Protein AF-A0A9W9ZAU8-F1 (afdb_monomer)

Solvent-accessible surface area (backbone atoms only — not comparable to full-atom values): 32067 Å² total; per-residue (Å²): 142,78,89,80,88,82,83,83,83,83,80,80,80,76,75,79,75,72,79,71,81,38,39,56,30,32,38,16,79,36,66,51,81,45,22,60,38,81,79,64,43,81,45,64,35,68,33,85,78,92,47,61,37,42,66,48,46,51,49,44,49,27,47,52,49,14,62,77,69,76,44,60,52,90,36,42,42,75,79,46,44,26,38,45,47,84,89,47,103,54,47,38,59,41,80,49,59,57,46,68,36,41,49,54,48,45,70,77,40,38,63,51,40,100,83,72,47,73,45,87,63,52,52,40,36,28,32,47,63,40,50,68,94,52,78,70,82,66,88,58,56,48,75,80,73,71,68,78,76,72,58,78,57,38,27,38,37,37,36,22,51,14,55,67,35,68,48,39,72,52,58,62,73,44,74,49,70,72,38,48,67,83,60,48,60,68,56,52,51,52,53,47,59,76,73,37,81,60,54,29,64,82,66,37,36,28,37,51,50,97,92,51,69,57,41,43,75,48,85,48,61,66,48,47,50,54,51,43,55,76,28,39,57,98,86,34,49,48,63,40,40,36,26,30,34,42,64,77,61,59,86,76,55,79,83,43,71,54,46,56,56,74,52,48,74,94,50,83,70,67,70,77,78,70,89,85,75,83,87,80,88,74,84,65,81,71,52,59,66,46,45,58,49,44,49,50,55,49,56,76,66,56,78,81,70,83,83,59,72,63,61,58,55,49,52,54,48,40,51,52,38,51,52,49,29,50,75,69,72,50,46,88,38,51,54,72,64,50,51,52,52,51,36,51,34,35,74,70,66,77,32,94,44,75,88,50,80,75,70,54,83,84,42,40,93,78,39,85,63,80,62,60,76,83,76,71,98,76,73,80,81,76,87,82,75,66,61,64,61,51,51,50,53,52,54,52,50,50,53,58,47,51,53,53,50,51,51,54,53,50,53,52,52,54,49,52,60,48,50,52,58,51,52,53,54,50,52,51,50,51,52,53,50,50,52,51,53,53,51,53,62,72,67,52,80,78,81,89,73,80,91,79,88,82,92,83,80,92,74,92,73,87,78,72,77,82,65,66,47,58,66,34,48,67,31,46,41,64,54,46,37,55,49,30,45,75,71,72,43,51,90,48,34,63,53,37,54,76,66,62,43,24,23,54,58,55,73,71,57,48,74,67,54,42,38,76,63,67,45,76,52,65,69,60,45,52,56,51,52,53,49,49,55,53,36,51,75,93

pLDDT: mean 80.24, std 20.43, range [33.03, 98.06]

Sequence (538 aa):
MAESESVDTCSETSSLVKVTSGRQALLYTKTKDGKATGVPTNLFLPAEDEDDTFISWKAALRNSIAELESLPVADVIVDKLYVVKKSSKVLTLTSLVGDTGVLAVSLEYPVYQKNGKKSTAAPKLACDWHKKGFATPTRASPRLQNRGENNPYTFNIYVTAGVKHPSIAEGPVYTLHDVSSDANLRTVKKMIREQIPDVCIKAGIFWLPKKGKQCHTLCTEVDFQTAKEEYNNAGIVKNVRLAVAVLSNSGVGKPTAAIRRAIIPHDKKAKKRKTAVSPSTDSDSDASCDEAAYEKFIEQSSDKGKLKSSNSDWNTCHVELRKALEQDGTLDRYGIQHLSLWTDLIQDGKVSGAHEEPDWRKYLNVVHVEPLPKRGMGLVRAKGQNDVLTTFLMQQEMRREEERENEKRRQRQEELLRQERQEDRKLEKQQASSMQALILHALSPRPQFGDGLSTCSSTQLSREIPTLNQGLVKMSVKDIGDALLTLKLGRYVQAFQDQQIDGAVLSHLNDEGLQQLGMNEQLHRSVLLGFISRKLLG

Structure (mmCIF, N/CA/C/O backbone):
data_AF-A0A9W9ZAU8-F1
#
_entry.id   AF-A0A9W9ZAU8-F1
#
loop_
_atom_site.group_PDB
_atom_site.id
_atom_site.type_symbol
_atom_site.label_atom_id
_atom_site.label_alt_id
_atom_site.label_comp_id
_atom_site.label_asym_id
_atom_site.label_entity_id
_atom_site.label_seq_id
_atom_site.pdbx_PDB_ins_code
_atom_site.Cartn_x
_atom_site.Cartn_y
_atom_site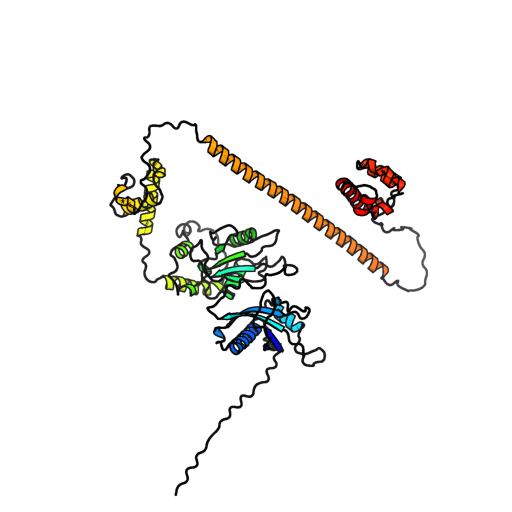.Cartn_z
_atom_site.occupancy
_atom_site.B_iso_or_equiv
_atom_site.auth_seq_id
_atom_site.auth_comp_id
_atom_site.auth_asym_id
_atom_site.auth_atom_id
_atom_site.pdbx_PDB_model_num
ATOM 1 N N . MET A 1 1 ? -31.085 -84.665 2.267 1.00 47.50 1 MET A N 1
ATOM 2 C CA . MET A 1 1 ? -31.509 -83.863 3.429 1.00 47.50 1 MET A CA 1
ATOM 3 C C . MET A 1 1 ? -30.254 -83.299 4.055 1.00 47.50 1 MET A C 1
ATOM 5 O O . MET A 1 1 ? -29.518 -84.047 4.679 1.00 47.50 1 MET A O 1
ATOM 9 N N . ALA A 1 2 ? -29.956 -82.041 3.758 1.00 40.44 2 ALA A N 1
ATOM 10 C CA . ALA A 1 2 ? -28.874 -81.288 4.371 1.00 40.44 2 ALA A CA 1
ATOM 11 C C . ALA A 1 2 ? -29.293 -79.819 4.306 1.00 40.44 2 ALA A C 1
ATOM 13 O O . ALA A 1 2 ? -29.505 -79.283 3.219 1.00 40.44 2 ALA A O 1
ATOM 14 N N . GLU A 1 3 ? -29.528 -79.251 5.481 1.00 46.34 3 GLU A N 1
ATOM 15 C CA . GLU A 1 3 ? -29.797 -77.840 5.717 1.00 46.34 3 GLU A CA 1
ATOM 16 C C . GLU A 1 3 ? -28.511 -77.045 5.465 1.00 46.34 3 GLU A C 1
ATOM 18 O O . GLU A 1 3 ? -27.425 -77.454 5.877 1.00 46.34 3 GLU A O 1
ATOM 23 N N . SER A 1 4 ? -28.630 -75.911 4.781 1.00 52.25 4 SER A N 1
ATOM 24 C CA . SER A 1 4 ? -27.575 -74.905 4.696 1.00 52.25 4 SER A CA 1
ATOM 25 C C . SER A 1 4 ? -28.185 -73.562 5.080 1.00 52.25 4 SER A C 1
ATOM 27 O O . SER A 1 4 ? -28.838 -72.911 4.264 1.00 52.25 4 SER A O 1
ATOM 29 N N . GLU A 1 5 ? -28.013 -73.203 6.350 1.00 50.09 5 GLU A N 1
ATOM 30 C CA . GLU A 1 5 ? -28.348 -71.898 6.909 1.00 50.09 5 GLU A CA 1
ATOM 31 C C . GLU A 1 5 ? -27.429 -70.821 6.315 1.00 50.09 5 GLU A C 1
ATOM 33 O O . GLU A 1 5 ? -26.202 -70.897 6.399 1.00 50.09 5 GLU A O 1
ATOM 38 N N . SER A 1 6 ? -28.038 -69.808 5.702 1.00 51.53 6 SER A N 1
ATOM 39 C CA . SER A 1 6 ? -27.392 -68.573 5.266 1.00 51.53 6 SER A CA 1
ATOM 40 C C . SER A 1 6 ? -27.468 -67.542 6.392 1.00 51.53 6 SER A C 1
ATOM 42 O O . SER A 1 6 ? -28.549 -67.046 6.709 1.00 51.53 6 SER A O 1
ATOM 44 N N . VAL A 1 7 ? -26.324 -67.220 6.993 1.00 53.19 7 VAL A N 1
ATOM 45 C CA . VAL A 1 7 ? -26.195 -66.145 7.984 1.00 53.19 7 VAL A CA 1
ATOM 46 C C . VAL A 1 7 ? -25.849 -64.843 7.259 1.00 53.19 7 VAL A C 1
ATOM 48 O O . VAL A 1 7 ? -24.723 -64.666 6.798 1.00 53.19 7 VAL A O 1
ATOM 51 N N . ASP A 1 8 ? -26.823 -63.937 7.175 1.00 46.50 8 ASP A N 1
ATOM 52 C CA . ASP A 1 8 ? -26.635 -62.535 6.793 1.00 46.50 8 ASP A CA 1
ATOM 53 C C . ASP A 1 8 ? -26.080 -61.744 7.987 1.00 46.50 8 ASP A C 1
ATOM 55 O O . ASP A 1 8 ? -26.773 -61.497 8.976 1.00 46.50 8 ASP A O 1
ATOM 59 N N . THR A 1 9 ? -24.823 -61.306 7.904 1.00 43.78 9 THR A N 1
ATOM 60 C CA . THR A 1 9 ? -24.259 -60.313 8.828 1.00 43.78 9 THR A CA 1
ATOM 61 C C . THR A 1 9 ? -24.415 -58.908 8.252 1.00 43.78 9 THR A C 1
ATOM 63 O O . THR A 1 9 ? -23.555 -58.428 7.513 1.00 43.78 9 THR A O 1
ATOM 66 N N . CYS A 1 10 ? -25.501 -58.229 8.629 1.00 38.78 10 CYS A N 1
ATOM 67 C CA . CYS A 1 10 ? -25.633 -56.774 8.534 1.00 38.78 10 CYS A CA 1
ATOM 68 C C . CYS A 1 10 ? -24.735 -56.106 9.589 1.00 38.78 10 CYS A C 1
ATOM 70 O O . CYS A 1 10 ? -25.093 -56.014 10.762 1.00 38.78 10 CYS A O 1
ATOM 72 N N . SER A 1 11 ? -23.557 -55.633 9.182 1.00 41.31 11 SER A N 1
ATOM 73 C CA . SER A 1 11 ? -22.720 -54.756 10.003 1.00 41.31 11 SER A CA 1
ATOM 74 C C . SER A 1 11 ? -23.200 -53.304 9.881 1.00 41.31 11 SER A C 1
ATOM 76 O O . SER A 1 11 ? -22.744 -52.564 9.007 1.00 41.31 11 SER A O 1
ATOM 78 N N . GLU A 1 12 ? -24.115 -52.883 10.757 1.00 39.81 12 GLU A N 1
ATOM 79 C CA . GLU A 1 12 ? -24.413 -51.464 10.980 1.00 39.81 12 GLU A CA 1
ATOM 80 C C . GLU A 1 12 ? -23.216 -50.806 11.679 1.00 39.81 12 GLU A C 1
ATOM 82 O O . GLU A 1 12 ? -23.054 -50.861 12.899 1.00 39.81 12 GLU A O 1
ATOM 87 N N . THR A 1 13 ? -22.348 -50.152 10.908 1.00 42.31 13 THR A N 1
ATOM 88 C CA . THR A 1 13 ? -21.380 -49.199 11.453 1.00 42.31 13 THR A CA 1
ATOM 89 C C . THR A 1 13 ? -22.122 -47.929 11.863 1.00 42.31 13 THR A C 1
ATOM 91 O O . THR A 1 13 ? -22.158 -46.944 11.127 1.00 42.31 13 THR A O 1
ATOM 94 N N . SER A 1 14 ? -22.726 -47.954 13.051 1.00 41.34 14 SER A N 1
ATOM 95 C CA . SER A 1 14 ? -23.167 -46.755 13.764 1.00 41.34 14 SER A CA 1
ATOM 96 C C . SER A 1 14 ? -21.931 -45.920 14.114 1.00 41.34 14 SER A C 1
ATOM 98 O O . SER A 1 14 ? -21.323 -46.082 15.175 1.00 41.34 14 SER A O 1
ATOM 100 N N . SER A 1 15 ? -21.535 -45.024 13.208 1.00 42.50 15 SER A N 1
ATOM 101 C CA . SER A 1 15 ? -20.582 -43.958 13.493 1.00 42.50 15 SER A CA 1
ATOM 102 C C . SER A 1 15 ? -21.193 -43.055 14.560 1.00 42.50 15 SER A C 1
ATOM 104 O O . SER A 1 15 ? -22.031 -42.202 14.265 1.00 42.50 15 SER A O 1
ATOM 106 N N . LEU A 1 16 ? -20.801 -43.285 15.811 1.00 38.91 16 LEU A N 1
ATOM 107 C CA . LEU A 1 16 ? -21.133 -42.450 16.954 1.00 38.91 16 LEU A CA 1
ATOM 108 C C . LEU A 1 16 ? -20.685 -41.017 16.622 1.00 38.91 16 LEU A C 1
ATOM 110 O O . LEU A 1 16 ? -19.495 -40.701 16.680 1.00 38.91 16 LEU A O 1
ATOM 114 N N . VAL A 1 17 ? -21.624 -40.167 16.202 1.00 45.81 17 VAL A N 1
ATOM 115 C CA . VAL A 1 17 ? -21.378 -38.746 15.950 1.00 45.81 17 VAL A CA 1
ATOM 116 C C . VAL A 1 17 ? -20.984 -38.153 17.295 1.00 45.81 17 VAL A C 1
ATOM 118 O O . VAL A 1 17 ? -21.840 -37.864 18.130 1.00 45.81 17 VAL A O 1
ATOM 121 N N . LYS A 1 18 ? -19.673 -38.033 17.546 1.00 48.66 18 LYS A N 1
ATOM 122 C CA . LYS A 1 18 ? -19.148 -37.229 18.649 1.00 48.66 18 LYS A CA 1
ATOM 123 C C . LYS A 1 18 ? -19.830 -35.877 18.523 1.00 48.66 18 LYS A C 1
ATOM 125 O O . LYS A 1 18 ? -19.600 -35.172 17.545 1.00 48.66 18 LYS A O 1
ATOM 130 N N . VAL A 1 19 ? -20.695 -35.550 19.480 1.00 47.78 19 VAL A N 1
ATOM 131 C CA . VAL A 1 19 ? -21.299 -34.226 19.602 1.00 47.78 19 VAL A CA 1
ATOM 132 C C . VAL A 1 19 ? -20.136 -33.266 19.801 1.00 47.78 19 VAL A C 1
ATOM 134 O O . VAL A 1 19 ? -19.597 -33.139 20.897 1.00 47.78 19 VAL A O 1
ATOM 137 N N . THR A 1 20 ? -19.666 -32.681 18.704 1.00 58.25 20 THR A N 1
ATOM 138 C CA . THR A 1 20 ? -18.513 -31.793 18.698 1.00 58.25 20 THR A CA 1
ATOM 139 C C . THR A 1 20 ? -18.864 -30.593 19.561 1.00 58.25 20 THR A C 1
ATOM 141 O O . THR A 1 20 ? -19.817 -29.868 19.271 1.00 58.25 20 THR A O 1
ATOM 144 N N . SER A 1 21 ? -18.099 -30.385 20.628 1.00 73.19 21 SER A N 1
ATOM 145 C CA . SER A 1 21 ? -18.213 -29.300 21.610 1.00 73.19 21 SER A CA 1
ATOM 146 C C . SER A 1 21 ? -17.909 -27.905 21.033 1.00 73.19 21 SER A C 1
ATOM 148 O O . SER A 1 21 ? -17.576 -26.985 21.773 1.00 73.19 21 SER A O 1
ATOM 150 N N . GLY A 1 22 ? -18.042 -27.724 19.718 1.00 84.19 22 GLY A N 1
ATOM 151 C CA . GLY A 1 22 ? -17.702 -26.501 19.004 1.00 84.19 22 GLY A CA 1
ATOM 152 C C . GLY A 1 22 ? -18.664 -25.340 19.257 1.00 84.19 22 GLY A C 1
ATOM 153 O O . GLY A 1 22 ? -19.826 -25.512 19.658 1.00 84.19 22 GLY A O 1
ATOM 154 N N . ARG A 1 23 ? -18.176 -24.128 18.976 1.00 91.38 23 ARG A N 1
ATOM 155 C CA . ARG A 1 23 ? -18.966 -22.893 19.018 1.00 91.38 23 ARG A CA 1
ATOM 156 C C . ARG A 1 23 ? -19.860 -22.831 17.780 1.00 91.38 23 ARG A C 1
ATOM 158 O O . ARG A 1 23 ? -19.371 -22.866 16.654 1.00 91.38 23 ARG A O 1
ATOM 165 N N . GLN A 1 24 ? -21.172 -22.721 17.972 1.00 94.69 24 GLN A N 1
ATOM 166 C CA . GLN A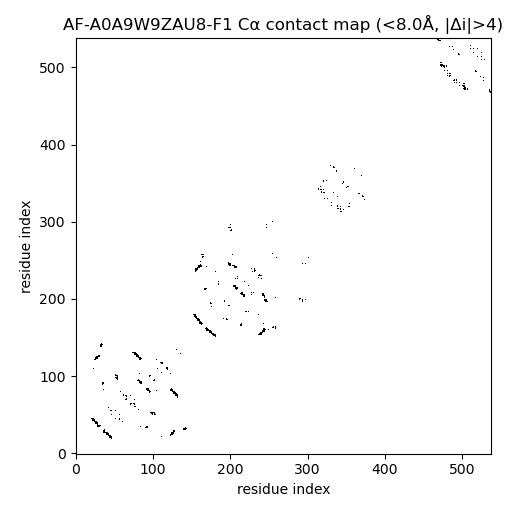 1 24 ? -22.101 -22.552 16.854 1.00 94.69 24 GLN A CA 1
ATOM 167 C C . GLN A 1 24 ? -21.953 -21.144 16.266 1.00 94.69 24 GLN A C 1
ATOM 169 O O . GLN A 1 24 ? -22.022 -20.166 17.006 1.00 94.69 24 GLN A O 1
ATOM 174 N N . ALA A 1 25 ? -21.791 -21.037 14.950 1.00 96.19 25 ALA A N 1
ATOM 175 C CA . ALA A 1 25 ? -21.709 -19.777 14.216 1.00 96.19 25 ALA A CA 1
ATOM 176 C C . ALA A 1 25 ? -22.634 -19.787 12.989 1.00 96.19 25 ALA A C 1
ATOM 178 O O . ALA A 1 25 ? -23.075 -20.837 12.525 1.00 96.19 25 ALA A O 1
ATOM 179 N N . LEU A 1 26 ? -22.938 -18.601 12.466 1.00 96.81 26 LEU A N 1
ATOM 180 C CA . LEU A 1 26 ? -23.748 -18.408 11.260 1.00 96.81 26 LEU A CA 1
ATOM 181 C C . LEU A 1 26 ? -22.872 -17.844 10.141 1.00 96.81 26 LEU A C 1
ATOM 183 O O . LEU A 1 26 ? -22.362 -16.739 10.297 1.00 96.81 26 LEU A O 1
ATOM 187 N N . LEU A 1 27 ? -22.728 -18.547 9.018 1.00 97.38 27 LEU A N 1
ATOM 188 C CA . LEU A 1 27 ? -21.889 -18.137 7.890 1.00 97.38 27 LEU A CA 1
ATOM 189 C C . LEU A 1 27 ? -22.694 -17.642 6.699 1.00 97.38 27 LEU A C 1
ATOM 191 O O . LEU A 1 27 ? -23.526 -18.357 6.152 1.00 97.38 27 LEU A O 1
ATOM 195 N N . TYR A 1 28 ? -22.346 -16.449 6.234 1.00 96.88 28 TYR A N 1
ATOM 196 C CA . TYR A 1 28 ? -22.722 -15.934 4.927 1.00 96.88 28 TYR A CA 1
ATOM 197 C C . TYR A 1 28 ? -21.602 -16.228 3.920 1.00 96.88 28 TYR A C 1
ATOM 199 O O . TYR A 1 28 ? -20.490 -15.710 4.045 1.00 96.88 28 TYR A O 1
ATOM 207 N N . THR A 1 29 ? -21.895 -17.035 2.900 1.00 94.38 29 THR A N 1
ATOM 208 C CA . THR A 1 29 ? -20.922 -17.432 1.862 1.00 94.38 29 THR A CA 1
ATOM 209 C C . THR A 1 29 ? -20.717 -16.377 0.775 1.00 94.38 29 THR A C 1
ATOM 211 O O . THR A 1 29 ? -19.868 -16.555 -0.096 1.00 94.38 29 THR A O 1
ATOM 214 N N . LYS A 1 30 ? -21.497 -15.287 0.788 1.00 89.00 30 LYS A N 1
ATOM 215 C CA . LYS A 1 30 ? -21.430 -14.218 -0.214 1.00 89.00 30 LYS A CA 1
ATOM 216 C C . LYS A 1 30 ? -21.402 -12.852 0.451 1.00 89.00 30 LYS A C 1
ATOM 218 O O . LYS A 1 30 ? -22.279 -12.516 1.254 1.00 89.00 30 LYS A O 1
ATOM 223 N N . THR A 1 31 ? -20.447 -12.023 0.050 1.00 90.56 31 THR A N 1
ATOM 224 C CA . THR A 1 31 ? -20.422 -10.600 0.386 1.00 90.56 31 THR A CA 1
ATOM 225 C C . THR A 1 31 ? -20.700 -9.767 -0.865 1.00 90.56 31 THR A C 1
ATOM 227 O O . THR A 1 31 ? -20.373 -10.155 -1.987 1.00 90.56 31 THR A O 1
ATOM 230 N N . LYS A 1 32 ? -21.350 -8.616 -0.688 1.00 89.00 32 LYS A N 1
ATOM 231 C CA . LYS A 1 32 ? -21.548 -7.628 -1.752 1.00 89.00 32 LYS A CA 1
ATOM 232 C C . LYS A 1 32 ? -21.516 -6.230 -1.150 1.00 89.00 32 LYS A C 1
ATOM 234 O O . LYS A 1 32 ? -22.215 -5.966 -0.174 1.00 89.00 32 LYS A O 1
ATOM 239 N N . ASP A 1 33 ? -20.693 -5.344 -1.707 1.00 85.19 33 ASP A N 1
ATOM 240 C CA . ASP A 1 33 ? -20.616 -3.927 -1.319 1.00 85.19 33 ASP A CA 1
ATOM 241 C C . ASP A 1 33 ? -20.403 -3.695 0.194 1.00 85.19 33 ASP A C 1
ATOM 243 O O . ASP A 1 33 ? -21.016 -2.812 0.796 1.00 85.19 33 ASP A O 1
ATOM 247 N N . GLY A 1 34 ? -19.558 -4.506 0.847 1.00 83.69 34 GLY A N 1
ATOM 248 C CA . GLY A 1 34 ? -19.312 -4.371 2.295 1.00 83.69 34 GLY A CA 1
ATOM 249 C C . GLY A 1 34 ? -20.388 -4.956 3.198 1.00 83.69 34 GLY A C 1
ATOM 250 O O . GLY A 1 34 ? -20.379 -4.683 4.400 1.00 83.69 34 GLY A O 1
ATOM 251 N N . LYS A 1 35 ? -21.306 -5.748 2.640 1.00 89.31 35 LYS A N 1
ATOM 252 C CA . LYS A 1 35 ? -22.421 -6.351 3.368 1.00 89.31 35 LYS A CA 1
ATOM 253 C C . LYS A 1 35 ? -22.450 -7.858 3.173 1.00 89.31 35 LYS A C 1
ATOM 255 O O . LYS A 1 35 ? -22.135 -8.357 2.093 1.00 89.31 35 LYS A O 1
ATOM 260 N N . ALA A 1 36 ? -22.863 -8.573 4.214 1.00 91.88 36 ALA A N 1
ATOM 261 C CA . ALA A 1 36 ? -23.216 -9.982 4.091 1.00 91.88 36 ALA A CA 1
ATOM 262 C C . ALA A 1 36 ? -24.505 -10.126 3.267 1.00 91.88 36 ALA A C 1
ATOM 264 O O . ALA A 1 36 ? -25.457 -9.366 3.465 1.00 91.88 36 ALA A O 1
ATOM 265 N N . THR A 1 37 ? -24.543 -11.094 2.354 1.00 90.81 37 THR A N 1
ATOM 266 C CA . THR A 1 37 ? -25.711 -11.391 1.513 1.00 90.81 37 THR A CA 1
ATOM 267 C C . THR A 1 37 ? -26.004 -12.889 1.502 1.00 90.81 37 THR A C 1
ATOM 269 O O . THR A 1 37 ? -25.101 -13.699 1.698 1.00 90.81 37 THR A O 1
ATOM 272 N N . GLY A 1 38 ? -27.263 -13.257 1.258 1.00 90.56 38 GLY A N 1
ATOM 273 C CA . GLY A 1 38 ? -27.713 -14.652 1.260 1.00 90.56 38 GLY A CA 1
ATOM 274 C C . GLY A 1 38 ? -28.257 -15.123 2.611 1.00 90.56 38 GLY A C 1
ATOM 275 O O . GLY A 1 38 ? -28.309 -14.363 3.579 1.00 90.56 38 GLY A O 1
ATOM 276 N N . VAL A 1 39 ? -28.705 -16.378 2.645 1.00 93.06 39 VAL A N 1
ATOM 277 C CA . VAL A 1 39 ? -29.181 -17.044 3.864 1.00 93.06 39 VAL A CA 1
ATOM 278 C C . VAL A 1 39 ? -27.962 -17.569 4.624 1.00 93.06 39 VAL A C 1
ATOM 280 O O . VAL A 1 39 ? -27.128 -18.229 4.005 1.00 93.06 39 VAL A O 1
ATOM 283 N N . PRO A 1 40 ? -27.816 -17.271 5.926 1.00 96.25 40 PRO A N 1
ATOM 284 C CA . PRO A 1 40 ? -26.705 -17.804 6.694 1.00 96.25 40 PRO A CA 1
ATOM 285 C C . PRO A 1 40 ? -26.875 -19.305 6.937 1.00 96.25 40 PRO A C 1
ATOM 287 O O . PRO A 1 40 ? -27.951 -19.752 7.336 1.00 96.25 40 PRO A O 1
ATOM 290 N N . THR A 1 41 ? -25.792 -20.058 6.783 1.00 96.81 41 THR A N 1
ATOM 291 C CA . THR A 1 41 ? -25.732 -21.481 7.136 1.00 96.81 41 THR A CA 1
ATOM 292 C C . THR A 1 41 ? -25.146 -21.638 8.538 1.00 96.81 41 THR A C 1
ATOM 294 O O . THR A 1 41 ? -24.203 -20.935 8.902 1.00 96.81 41 THR A O 1
ATOM 297 N N . ASN A 1 42 ? -25.689 -22.556 9.338 1.00 96.44 42 ASN A N 1
ATOM 298 C CA . ASN A 1 42 ? -25.065 -22.945 10.602 1.00 96.44 42 ASN A CA 1
ATOM 299 C C . ASN A 1 42 ? -23.733 -23.659 10.342 1.00 96.44 42 ASN A C 1
ATOM 301 O O . ASN A 1 42 ? -23.671 -24.551 9.501 1.00 96.44 42 ASN A O 1
ATOM 305 N N . LEU A 1 43 ? -22.702 -23.313 11.105 1.00 95.81 43 LEU A N 1
ATOM 306 C CA . LEU A 1 43 ? -21.466 -24.087 11.185 1.00 95.81 43 LEU A CA 1
ATOM 307 C C . LEU A 1 43 ? -21.007 -24.230 12.637 1.00 95.81 43 LEU A C 1
ATOM 309 O O . LEU A 1 43 ? -21.460 -23.498 13.522 1.00 95.81 43 LEU A O 1
ATOM 313 N N . PHE A 1 44 ? -20.059 -25.133 12.855 1.00 94.19 44 PHE A N 1
ATOM 314 C CA . PHE A 1 44 ? -19.388 -25.308 14.135 1.00 94.19 44 PHE A CA 1
ATOM 315 C C . PHE A 1 44 ? -17.921 -24.910 13.999 1.00 94.19 44 PHE A C 1
ATOM 317 O O . PHE A 1 44 ? -17.189 -25.456 13.177 1.00 94.19 44 PHE A O 1
ATOM 324 N N . LEU A 1 45 ? -17.512 -23.924 14.792 1.00 94.75 45 LEU A N 1
ATOM 325 C CA . LEU A 1 45 ? -16.120 -23.518 14.943 1.00 94.75 45 LEU A CA 1
ATOM 326 C C . LEU A 1 45 ? -15.449 -24.382 16.022 1.00 94.75 45 LEU A C 1
ATOM 328 O O . LEU A 1 45 ? -16.146 -24.843 16.937 1.00 94.75 45 LEU A O 1
ATOM 332 N N . PRO A 1 46 ? -14.123 -24.597 15.938 1.00 90.88 46 PRO A N 1
ATOM 333 C CA . PRO A 1 46 ? -13.365 -25.268 16.992 1.00 90.88 46 PRO A CA 1
ATOM 334 C C . PRO A 1 46 ? -13.597 -24.601 18.359 1.00 90.88 46 PRO A C 1
ATOM 336 O O . PRO A 1 46 ? -13.909 -23.412 18.443 1.00 90.88 46 PRO A O 1
ATOM 339 N N . ALA A 1 47 ? -13.552 -25.407 19.421 1.00 83.56 47 ALA A N 1
ATOM 340 C CA . ALA A 1 47 ? -13.746 -24.941 20.793 1.00 83.56 47 ALA A CA 1
ATOM 341 C C . ALA A 1 47 ? -12.477 -24.257 21.334 1.00 83.56 47 ALA A C 1
ATOM 343 O O . ALA A 1 47 ? -11.420 -24.334 20.718 1.00 83.56 47 ALA A O 1
ATOM 344 N N . GLU A 1 48 ? -12.595 -23.606 22.496 1.00 75.50 48 GLU A N 1
ATOM 345 C CA . GLU A 1 48 ? -11.515 -22.840 23.151 1.00 75.50 48 GLU A CA 1
ATOM 346 C C . GLU A 1 48 ? -10.306 -23.696 23.576 1.00 75.50 48 GLU A C 1
ATOM 348 O O . GLU A 1 48 ? -9.248 -23.151 23.886 1.00 75.50 48 GLU A O 1
ATOM 353 N N . ASP A 1 49 ? -10.437 -25.023 23.549 1.00 71.12 49 ASP A N 1
ATOM 354 C CA . ASP A 1 49 ? -9.385 -25.944 23.958 1.00 71.12 49 ASP A CA 1
ATOM 355 C C . ASP A 1 49 ? -8.346 -26.096 22.825 1.00 71.12 49 ASP A C 1
ATOM 357 O O . ASP A 1 49 ? -8.568 -26.783 21.830 1.00 71.12 49 ASP A O 1
ATOM 361 N N . GLU A 1 50 ? -7.234 -25.373 22.990 1.00 65.75 50 GLU A N 1
ATOM 362 C CA . GLU A 1 50 ? -5.972 -25.335 22.218 1.00 65.75 50 GLU A CA 1
ATOM 363 C C . GLU A 1 50 ? -6.017 -24.923 20.733 1.00 65.75 50 GLU A C 1
ATOM 365 O O . GLU A 1 50 ? -5.015 -24.416 20.230 1.00 65.75 50 GLU A O 1
ATOM 370 N N . ASP A 1 51 ? -7.165 -24.993 20.058 1.00 80.12 51 ASP A N 1
ATOM 371 C CA . ASP A 1 51 ? -7.248 -24.772 18.607 1.00 80.12 51 ASP A CA 1
ATOM 372 C C . ASP A 1 51 ? -8.060 -23.530 18.184 1.00 80.12 51 ASP A C 1
ATOM 374 O O . ASP A 1 51 ? -8.430 -23.423 17.015 1.00 80.12 51 ASP A O 1
ATOM 378 N N . ASP A 1 52 ? -8.334 -22.551 19.055 1.00 89.81 52 ASP A N 1
ATOM 379 C CA . ASP A 1 52 ? -9.091 -21.323 18.702 1.00 89.81 52 ASP A CA 1
ATOM 380 C C . ASP A 1 52 ? -8.223 -20.275 17.963 1.00 89.81 52 ASP A C 1
ATOM 382 O O . ASP A 1 52 ? -8.031 -19.143 18.405 1.00 89.81 52 ASP A O 1
ATOM 386 N N . THR A 1 53 ? -7.653 -20.677 16.823 1.00 94.38 53 THR A N 1
ATOM 387 C CA . THR A 1 53 ? -6.773 -19.859 15.973 1.00 94.38 53 THR A CA 1
ATOM 388 C C . THR A 1 53 ? -7.462 -19.415 14.681 1.00 94.38 53 THR A C 1
ATOM 390 O O . THR A 1 53 ? -8.426 -20.005 14.191 1.00 94.38 53 THR A O 1
ATOM 393 N N . PHE A 1 54 ? -6.934 -18.375 14.042 1.00 94.31 54 PHE A N 1
ATOM 394 C CA . PHE A 1 54 ? -7.422 -17.899 12.747 1.00 94.31 54 PHE A CA 1
ATOM 395 C C . PHE A 1 54 ? -7.310 -18.962 11.650 1.00 94.31 54 PHE A C 1
ATOM 397 O O . PHE A 1 54 ? -8.153 -19.040 10.751 1.00 94.31 54 PHE A O 1
ATOM 404 N N . ILE A 1 55 ? -6.273 -19.798 11.729 1.00 94.06 55 ILE A N 1
ATOM 405 C CA . ILE A 1 55 ? -6.024 -20.885 10.781 1.00 94.06 55 ILE A CA 1
ATOM 406 C C . ILE A 1 55 ? -7.092 -21.972 10.925 1.00 94.06 55 ILE A C 1
ATOM 408 O O . ILE A 1 55 ? -7.652 -22.404 9.913 1.00 94.06 55 ILE A O 1
ATOM 412 N N . SER A 1 56 ? -7.423 -22.374 12.154 1.00 94.56 56 SER A N 1
ATOM 413 C CA . SER A 1 56 ? -8.440 -23.399 12.400 1.00 94.56 56 SER A CA 1
ATOM 414 C C . SER A 1 56 ? -9.839 -22.922 11.992 1.00 94.56 56 SER A C 1
ATOM 416 O O . SER A 1 56 ? -10.588 -23.675 11.366 1.00 94.56 56 SER A O 1
ATOM 418 N N . TRP A 1 57 ? -10.164 -21.642 12.212 1.00 95.81 57 TRP A N 1
ATOM 419 C CA . TRP A 1 57 ? -11.405 -21.034 11.723 1.00 95.81 57 TRP A CA 1
ATOM 420 C C . TRP A 1 57 ? -11.475 -21.055 10.200 1.00 95.81 57 TRP A C 1
ATOM 422 O O . TRP A 1 57 ? -12.487 -21.467 9.632 1.00 95.81 57 TRP A O 1
ATOM 432 N N . LYS A 1 58 ? -10.396 -20.661 9.512 1.00 95.69 58 LYS A N 1
ATOM 433 C CA . LYS A 1 58 ? -10.333 -20.755 8.047 1.00 95.69 58 LYS A CA 1
ATOM 434 C C . LYS A 1 58 ? -10.501 -22.196 7.564 1.00 95.69 58 LYS A C 1
ATOM 436 O O . LYS A 1 58 ? -11.197 -22.403 6.573 1.00 95.69 58 LYS A O 1
ATOM 441 N N . ALA A 1 59 ? -9.913 -23.179 8.241 1.00 95.62 59 ALA A N 1
ATOM 442 C CA . ALA A 1 59 ? -10.077 -24.590 7.895 1.00 95.62 59 ALA A CA 1
ATOM 443 C C . ALA A 1 59 ? -11.534 -25.062 8.068 1.00 95.62 59 ALA A C 1
ATOM 445 O O . ALA A 1 59 ? -12.099 -25.644 7.141 1.00 95.62 59 ALA A O 1
ATOM 446 N N . ALA A 1 60 ? -12.175 -24.731 9.194 1.00 95.69 60 ALA A N 1
ATOM 447 C CA . ALA A 1 60 ? -13.582 -25.050 9.452 1.00 95.69 60 ALA A CA 1
ATOM 448 C C . ALA A 1 60 ? -14.522 -24.426 8.403 1.00 95.69 60 ALA A C 1
ATOM 450 O O . ALA A 1 60 ? -15.443 -25.077 7.904 1.00 95.69 60 ALA A O 1
ATOM 451 N N . LEU A 1 61 ? -14.248 -23.180 8.006 1.00 96.62 61 LEU A N 1
ATOM 452 C CA . LEU A 1 61 ? -14.987 -22.487 6.951 1.00 96.62 61 LEU A CA 1
ATOM 453 C C . LEU A 1 61 ? -14.776 -23.127 5.577 1.00 96.62 61 LEU A C 1
ATOM 455 O O . LEU A 1 61 ? -15.748 -23.313 4.852 1.00 96.62 61 LEU A O 1
ATOM 459 N N . ARG A 1 62 ? -13.537 -23.498 5.220 1.00 97.12 62 ARG A N 1
ATOM 460 C CA . ARG A 1 62 ? -13.245 -24.200 3.957 1.00 97.12 62 ARG A CA 1
ATOM 461 C C . ARG A 1 62 ? -14.014 -25.513 3.863 1.00 97.12 62 ARG A C 1
ATOM 463 O O . ARG A 1 62 ? -14.607 -25.763 2.821 1.00 97.12 62 ARG A O 1
ATOM 470 N N . ASN A 1 63 ? -14.053 -26.295 4.943 1.00 96.44 63 ASN A N 1
ATOM 471 C CA . ASN A 1 63 ? -14.822 -27.540 5.001 1.00 96.44 63 ASN A CA 1
ATOM 472 C C . ASN A 1 63 ? -16.325 -27.283 4.827 1.00 96.44 63 ASN A C 1
ATOM 474 O O . ASN A 1 63 ? -16.957 -27.913 3.986 1.00 96.44 63 ASN A O 1
ATOM 478 N N . SER A 1 64 ? -16.870 -26.299 5.550 1.00 96.19 64 SER A N 1
ATOM 479 C CA . SER A 1 64 ? -18.298 -25.954 5.477 1.00 96.19 64 SER A CA 1
ATOM 480 C C . SER A 1 64 ? -18.710 -25.472 4.079 1.00 96.19 64 SER A C 1
ATOM 482 O O . SER A 1 64 ? -19.774 -25.822 3.581 1.00 96.19 64 SER A O 1
ATOM 484 N N . ILE A 1 65 ? -17.870 -24.666 3.423 1.00 96.56 65 ILE A N 1
ATOM 485 C CA . ILE A 1 65 ? -18.123 -24.165 2.062 1.00 96.56 65 ILE A CA 1
ATOM 486 C C . ILE A 1 65 ? -17.977 -25.288 1.032 1.00 96.56 65 ILE A C 1
ATOM 488 O O . ILE A 1 65 ? -18.780 -25.370 0.109 1.00 96.56 65 ILE A O 1
ATOM 492 N N . ALA A 1 66 ? -16.974 -26.155 1.189 1.00 96.81 66 ALA A N 1
ATOM 493 C CA . ALA A 1 66 ? -16.769 -27.318 0.331 1.00 96.81 66 ALA A CA 1
ATOM 494 C C . ALA A 1 66 ? -17.987 -28.253 0.350 1.00 96.81 66 ALA A C 1
ATOM 496 O O . ALA A 1 66 ? -18.441 -28.681 -0.707 1.00 96.81 66 ALA A O 1
ATOM 497 N N . GLU A 1 67 ? -18.558 -28.494 1.531 1.00 96.31 67 GLU A N 1
ATOM 498 C CA . GLU A 1 67 ? -19.795 -29.260 1.691 1.00 96.31 67 GLU A CA 1
ATOM 499 C C . GLU A 1 67 ? -20.994 -28.548 1.043 1.00 96.31 67 GLU A C 1
ATOM 501 O O . GLU A 1 67 ? -21.682 -29.138 0.211 1.00 96.31 67 GLU A O 1
ATOM 506 N N . LEU A 1 68 ? -21.201 -27.260 1.350 1.00 95.19 68 LEU A N 1
ATOM 507 C CA . LEU A 1 68 ? -22.315 -26.463 0.816 1.00 95.19 68 LEU A CA 1
ATOM 508 C C . LEU A 1 68 ? -22.333 -26.376 -0.713 1.00 95.19 68 LEU A C 1
ATOM 510 O O . LEU A 1 68 ? -23.400 -26.394 -1.321 1.00 95.19 68 LEU A O 1
ATOM 514 N N . GLU A 1 69 ? -21.160 -26.257 -1.329 1.00 95.69 69 GLU A N 1
ATOM 515 C CA . GLU A 1 69 ? -21.009 -26.058 -2.774 1.00 95.69 69 GLU A CA 1
ATOM 516 C C . GLU A 1 69 ? -20.661 -27.366 -3.508 1.00 95.69 69 GLU A C 1
ATOM 518 O O . GLU A 1 69 ? -20.451 -27.355 -4.720 1.00 95.69 69 GLU A O 1
ATOM 523 N N . SER A 1 70 ? -20.602 -28.500 -2.793 1.00 96.50 70 SER A N 1
ATOM 524 C CA . SER A 1 70 ? -20.214 -29.812 -3.340 1.00 96.50 70 SER A CA 1
ATOM 525 C C . SER A 1 70 ? -18.862 -29.784 -4.078 1.00 96.50 70 SER A C 1
ATOM 527 O O . SER A 1 70 ? -18.707 -30.342 -5.166 1.00 96.50 70 SER A O 1
ATOM 529 N N . LEU A 1 71 ? -17.869 -29.108 -3.491 1.00 96.50 71 LEU A N 1
ATOM 530 C CA . LEU A 1 71 ? -16.510 -28.963 -4.021 1.00 96.50 71 LEU A CA 1
ATOM 531 C C . LEU A 1 71 ? -15.491 -29.734 -3.165 1.00 96.50 71 LEU A C 1
ATOM 533 O O . LEU A 1 71 ? -15.678 -29.865 -1.958 1.00 96.50 71 LEU A O 1
ATOM 537 N N . PRO A 1 72 ? -14.356 -30.188 -3.730 1.00 97.12 72 PRO A N 1
ATOM 538 C CA . PRO A 1 72 ? -13.238 -30.668 -2.924 1.00 97.12 72 PRO A CA 1
ATOM 539 C C . PRO A 1 72 ? -12.698 -29.558 -2.008 1.00 97.12 72 PRO A C 1
ATOM 541 O O . PRO A 1 72 ? -12.490 -28.429 -2.453 1.00 97.12 72 PRO A O 1
ATOM 544 N N . VAL A 1 73 ? -12.372 -29.873 -0.750 1.00 96.88 73 VAL A N 1
ATOM 545 C CA . VAL A 1 73 ? -11.816 -28.896 0.219 1.00 96.88 73 VAL A CA 1
ATOM 546 C C . VAL A 1 73 ? -10.552 -28.203 -0.314 1.00 96.88 73 VAL A C 1
ATOM 548 O O . VAL A 1 73 ? -10.345 -27.006 -0.100 1.00 96.88 73 VAL A O 1
ATOM 551 N N . ALA A 1 74 ? -9.721 -28.939 -1.061 1.00 95.94 74 ALA A N 1
ATOM 552 C CA . ALA A 1 74 ? -8.498 -28.424 -1.677 1.00 95.94 74 ALA A CA 1
ATOM 553 C C . ALA A 1 74 ? -8.752 -27.318 -2.721 1.00 95.94 74 ALA A C 1
ATOM 555 O O . ALA A 1 74 ? -7.865 -26.492 -2.962 1.00 95.94 74 ALA A O 1
ATOM 556 N N . ASP A 1 75 ? -9.955 -27.283 -3.297 1.00 95.88 75 ASP A N 1
ATOM 557 C CA . ASP A 1 75 ? -10.361 -26.318 -4.315 1.00 95.88 75 ASP A CA 1
ATOM 558 C C . ASP A 1 75 ? -10.994 -25.061 -3.719 1.00 95.88 75 ASP A C 1
ATOM 560 O O . ASP A 1 75 ? -11.100 -24.058 -4.412 1.00 95.88 75 ASP A O 1
ATOM 564 N N . VAL A 1 76 ? -11.408 -25.057 -2.455 1.00 96.69 76 VAL A N 1
ATOM 565 C CA . VAL A 1 76 ? -12.010 -23.871 -1.833 1.00 96.69 76 VAL A CA 1
ATOM 566 C C . VAL A 1 76 ? -10.912 -23.016 -1.221 1.00 96.69 76 VAL A C 1
ATOM 568 O O . VAL A 1 76 ? -10.192 -23.500 -0.355 1.00 96.69 76 VAL A O 1
ATOM 571 N N . ILE A 1 77 ? -10.777 -21.749 -1.613 1.00 93.88 77 ILE A N 1
ATOM 572 C CA . ILE A 1 77 ? -9.834 -20.792 -1.012 1.00 93.88 77 ILE A CA 1
ATOM 573 C C . ILE A 1 77 ? -10.627 -19.698 -0.300 1.00 93.88 77 ILE A C 1
ATOM 575 O O . ILE A 1 77 ? -11.434 -19.023 -0.927 1.00 93.88 77 ILE A O 1
ATOM 579 N N . VAL A 1 78 ? -10.387 -19.514 1.004 1.00 95.31 78 VAL A N 1
ATOM 580 C CA . VAL A 1 78 ? -10.977 -18.429 1.809 1.00 95.31 78 VAL A CA 1
ATOM 581 C C . VAL A 1 78 ? -9.974 -17.280 1.913 1.00 95.31 78 VAL A C 1
ATOM 583 O O . VAL A 1 78 ? -8.999 -17.352 2.675 1.00 95.31 78 VAL A O 1
ATOM 586 N N . ASP A 1 79 ? -10.228 -16.209 1.166 1.00 90.12 79 ASP A N 1
ATOM 587 C CA . ASP A 1 79 ? -9.367 -15.028 1.111 1.00 90.12 79 ASP A CA 1
ATOM 588 C C . ASP A 1 79 ? -9.497 -14.218 2.397 1.00 90.12 79 ASP A C 1
ATOM 590 O O . ASP A 1 79 ? -8.542 -14.077 3.172 1.00 90.12 79 ASP A O 1
ATOM 594 N N . LYS A 1 80 ? -10.712 -13.726 2.652 1.00 92.31 80 LYS A N 1
ATOM 595 C CA . LYS A 1 80 ? -11.015 -12.805 3.749 1.00 92.31 80 LYS A CA 1
ATOM 596 C C . LYS A 1 80 ? -12.137 -13.348 4.608 1.00 92.31 80 LYS A C 1
ATOM 598 O O . LYS A 1 80 ? -13.099 -13.925 4.108 1.00 92.31 80 LYS A O 1
ATOM 603 N N . LEU A 1 81 ? -12.007 -13.114 5.906 1.00 95.50 81 LEU A N 1
ATOM 604 C CA . LEU A 1 81 ? -12.999 -13.459 6.909 1.00 95.50 81 LEU A CA 1
ATOM 605 C C . LEU A 1 81 ? -13.503 -12.178 7.570 1.00 95.50 81 LEU A C 1
ATOM 607 O O . LEU A 1 81 ? -12.730 -11.259 7.842 1.00 95.50 81 LEU A O 1
ATOM 611 N N . TYR A 1 82 ? -14.801 -12.120 7.822 1.00 95.81 82 TYR A N 1
ATOM 612 C CA . TYR A 1 82 ? -15.494 -10.975 8.382 1.00 95.81 82 TYR A CA 1
ATOM 613 C C . TYR A 1 82 ? -16.413 -11.395 9.524 1.00 95.81 82 TYR A C 1
ATOM 615 O O . TYR A 1 82 ? -17.011 -12.468 9.491 1.00 95.81 82 TYR A O 1
ATOM 623 N N . VAL A 1 83 ? -16.603 -10.486 10.474 1.00 95.56 83 VAL A N 1
ATOM 624 C CA . VAL A 1 83 ? -17.653 -10.535 11.494 1.00 95.56 83 VAL A CA 1
ATOM 625 C C . VAL A 1 83 ? -18.759 -9.580 11.085 1.00 95.56 83 VAL A C 1
ATOM 627 O O . VAL A 1 83 ? -18.503 -8.428 10.721 1.00 95.56 83 VAL A O 1
ATOM 630 N N . VAL A 1 84 ? -19.998 -10.046 11.150 1.00 93.69 84 VAL A N 1
ATOM 631 C CA . VAL A 1 84 ? -21.180 -9.248 10.842 1.00 93.69 84 VAL A CA 1
ATOM 632 C C . VAL A 1 84 ? -21.642 -8.540 12.113 1.00 93.69 84 VAL A C 1
ATOM 634 O O . VAL A 1 84 ? -22.120 -9.183 13.050 1.00 93.69 84 VAL A O 1
ATOM 637 N N . LYS A 1 85 ? -21.534 -7.208 12.151 1.00 89.25 85 LYS A N 1
ATOM 638 C CA . LYS A 1 85 ? -21.965 -6.421 13.314 1.00 89.25 85 LYS A CA 1
ATOM 639 C C . LYS A 1 85 ? -23.488 -6.391 13.416 1.00 89.25 85 LYS A C 1
ATOM 641 O O . LYS A 1 85 ? -24.198 -6.100 12.455 1.00 89.25 85 LYS A O 1
ATOM 646 N N . LYS A 1 86 ? -23.990 -6.666 14.622 1.00 72.94 86 LYS A N 1
ATOM 647 C CA . LYS A 1 86 ? -25.425 -6.789 14.925 1.00 72.94 86 LYS A CA 1
ATOM 648 C C . LYS A 1 86 ? -26.149 -5.437 15.061 1.00 72.94 86 LYS A C 1
ATOM 650 O O . LYS A 1 86 ? -27.371 -5.424 15.150 1.00 72.94 86 LYS A O 1
ATOM 655 N N . SER A 1 87 ? -25.421 -4.316 15.090 1.00 64.81 87 SER A N 1
ATOM 656 C CA . SER A 1 87 ? -25.939 -3.002 15.507 1.00 64.81 87 SER A CA 1
ATOM 657 C C . SER A 1 87 ? -26.717 -2.221 14.441 1.00 64.81 87 SER A C 1
ATOM 659 O O . SER A 1 87 ? -27.291 -1.183 14.759 1.00 64.81 87 SER A O 1
ATOM 661 N N . SER A 1 88 ? -26.786 -2.689 13.193 1.00 55.56 88 SER A N 1
ATOM 662 C CA . SER A 1 88 ? -27.445 -1.953 12.109 1.00 55.56 88 SER A CA 1
ATOM 663 C C . SER A 1 88 ? -28.457 -2.812 11.349 1.00 55.56 88 SER A C 1
ATOM 665 O O . SER A 1 88 ? -28.220 -3.990 11.099 1.00 55.56 88 SER A O 1
ATOM 667 N N . LYS A 1 89 ? -29.554 -2.191 10.873 1.00 69.50 89 LYS A N 1
ATOM 668 C CA . LYS A 1 89 ? -30.465 -2.763 9.845 1.00 69.50 89 LYS A CA 1
ATOM 669 C C . LYS A 1 89 ? -29.711 -3.266 8.601 1.00 69.50 89 LYS A C 1
ATOM 671 O O . LYS A 1 89 ? -30.239 -4.024 7.797 1.00 69.50 89 LYS A O 1
ATOM 676 N N . VAL A 1 90 ? -28.473 -2.811 8.442 1.00 70.75 90 VAL A N 1
ATOM 677 C CA . VAL A 1 90 ? -27.523 -3.180 7.405 1.00 70.75 90 VAL A CA 1
ATOM 678 C C . VAL A 1 90 ? -26.489 -4.133 8.011 1.00 70.75 90 VAL A C 1
ATOM 680 O O . VAL A 1 90 ? -25.837 -3.770 8.982 1.00 70.75 90 VAL A O 1
ATOM 683 N N . LEU A 1 91 ? -26.311 -5.331 7.451 1.00 81.69 91 LEU A N 1
ATOM 684 C CA . LEU A 1 91 ? -25.321 -6.320 7.905 1.00 81.69 91 LEU A CA 1
ATOM 685 C C . LEU A 1 91 ? -23.890 -5.868 7.561 1.00 81.69 91 LEU A C 1
ATOM 687 O O . LEU A 1 91 ? -23.311 -6.317 6.572 1.00 81.69 91 LEU A O 1
ATOM 691 N N . THR A 1 92 ? -23.346 -4.934 8.339 1.00 82.19 92 THR A N 1
ATOM 692 C CA . THR A 1 92 ? -22.013 -4.362 8.113 1.00 82.19 92 THR A CA 1
ATOM 693 C C . THR A 1 92 ? -20.917 -5.355 8.491 1.00 82.19 92 THR A C 1
ATOM 695 O O . THR A 1 92 ? -21.018 -6.073 9.488 1.00 82.19 92 THR A O 1
ATOM 698 N N . LEU A 1 93 ? -19.869 -5.407 7.668 1.00 88.12 93 LEU A N 1
ATOM 699 C CA . LEU A 1 93 ? -18.758 -6.343 7.818 1.00 88.12 93 LEU A CA 1
ATOM 700 C C . LEU A 1 93 ? -17.559 -5.681 8.500 1.00 88.12 93 LEU A C 1
ATOM 702 O O . LEU A 1 93 ? -17.137 -4.593 8.116 1.00 88.12 93 LEU A O 1
ATOM 706 N N . THR A 1 94 ? -16.972 -6.363 9.481 1.00 89.44 94 THR A N 1
ATOM 707 C CA . THR A 1 94 ? -15.675 -6.011 10.079 1.00 89.44 94 THR A CA 1
ATOM 708 C C . THR A 1 94 ? -14.672 -7.105 9.746 1.00 89.44 94 THR A C 1
ATOM 710 O O . THR A 1 94 ? -14.934 -8.266 10.034 1.00 89.44 94 THR A O 1
ATOM 713 N N . SER A 1 95 ? -13.548 -6.758 9.112 1.00 90.00 95 SER A N 1
ATOM 714 C CA . SER A 1 95 ? -12.517 -7.742 8.748 1.00 90.00 95 SER A CA 1
ATOM 715 C C . SER A 1 95 ? -11.901 -8.361 9.997 1.00 90.00 95 SER A C 1
ATOM 717 O O . SER A 1 95 ? -11.474 -7.634 10.893 1.00 90.00 95 SER A O 1
ATOM 719 N N . LEU A 1 96 ? -11.821 -9.686 10.019 1.00 93.19 96 LEU A N 1
ATOM 720 C CA . LEU A 1 96 ? -11.148 -10.461 11.051 1.00 93.19 96 LEU A CA 1
ATOM 721 C C . LEU A 1 96 ? -9.718 -10.735 10.565 1.00 93.19 96 LEU A C 1
ATOM 723 O O . LEU A 1 96 ? -9.532 -11.277 9.473 1.00 93.19 96 LEU A O 1
ATOM 727 N N . VAL A 1 97 ? -8.717 -10.287 11.326 1.00 88.19 97 VAL A N 1
ATOM 728 C CA . VAL A 1 97 ? -7.298 -10.376 10.948 1.00 88.19 97 VAL A CA 1
ATOM 729 C C . VAL A 1 97 ? -6.529 -11.101 12.044 1.00 88.19 97 VAL A C 1
ATOM 731 O O . VAL A 1 97 ? -6.439 -10.596 13.160 1.00 88.19 97 VAL A O 1
ATOM 734 N N . GLY A 1 98 ? -5.972 -12.264 11.703 1.00 91.88 98 GLY A N 1
ATOM 735 C CA . GLY A 1 98 ? -5.139 -13.059 12.605 1.00 91.88 98 GLY A CA 1
ATOM 736 C C . GLY A 1 98 ? -5.856 -13.519 13.877 1.00 91.88 98 GLY A C 1
ATOM 737 O O . GLY A 1 98 ? -7.077 -13.403 14.015 1.00 91.88 98 GLY A O 1
ATOM 738 N N . ASP A 1 99 ? -5.072 -14.048 14.813 1.00 92.56 99 ASP A N 1
ATOM 739 C CA . ASP A 1 99 ? -5.585 -14.644 16.052 1.00 92.56 99 ASP A CA 1
ATOM 740 C C . ASP A 1 99 ? -6.153 -13.594 17.015 1.00 92.56 99 ASP A C 1
ATOM 742 O O . ASP A 1 99 ? -7.084 -13.872 17.763 1.00 92.56 99 ASP A O 1
ATOM 746 N N . THR A 1 100 ? -5.676 -12.347 16.952 1.00 90.12 100 THR A N 1
ATOM 747 C CA . THR A 1 100 ? -6.231 -11.239 17.749 1.00 90.12 100 THR A CA 1
ATOM 748 C C . THR A 1 100 ? -7.678 -10.934 17.369 1.00 90.12 100 THR A C 1
ATOM 750 O O . THR A 1 100 ? -8.502 -10.650 18.239 1.00 90.12 100 THR A O 1
ATOM 753 N N . GLY A 1 101 ? -8.011 -11.032 16.077 1.00 91.50 101 GLY A N 1
ATOM 754 C CA . GLY A 1 101 ? -9.382 -10.919 15.596 1.00 91.50 101 GLY A CA 1
ATOM 755 C C . GLY A 1 101 ? -10.265 -12.062 16.093 1.00 91.50 101 GLY A C 1
ATOM 756 O O . GLY A 1 101 ? -11.402 -11.811 16.484 1.00 91.50 101 GLY A O 1
ATOM 757 N N . VAL A 1 102 ? -9.741 -13.293 16.115 1.00 94.25 102 VAL A N 1
ATOM 758 C CA . VAL A 1 102 ? -10.458 -14.464 16.647 1.00 94.25 102 VAL A CA 1
ATOM 759 C C . VAL A 1 102 ? -10.724 -14.277 18.132 1.00 94.25 102 VAL A C 1
ATOM 761 O O . VAL A 1 102 ? -11.879 -14.326 18.542 1.00 94.25 102 VAL A O 1
ATOM 764 N N . LEU A 1 103 ? -9.695 -13.932 18.908 1.00 93.06 103 LEU A N 1
ATOM 765 C CA . LEU A 1 103 ? -9.801 -13.697 20.345 1.00 93.06 103 LEU A CA 1
ATOM 766 C C . LEU A 1 103 ? -10.844 -12.622 20.679 1.00 93.06 103 LEU A C 1
ATOM 768 O O . LEU A 1 103 ? -11.645 -12.804 21.591 1.00 93.06 103 LEU A O 1
ATOM 772 N N . ALA A 1 104 ? -10.883 -11.520 19.923 1.00 92.31 104 ALA A N 1
ATOM 773 C CA . ALA A 1 104 ? -11.885 -10.473 20.120 1.00 92.31 104 ALA A CA 1
ATOM 774 C C . ALA A 1 104 ? -13.319 -10.996 19.918 1.00 92.31 104 ALA A C 1
ATOM 776 O O . ALA A 1 104 ? -14.210 -10.671 20.703 1.00 92.31 104 ALA A O 1
ATOM 777 N N . VAL A 1 105 ? -13.541 -11.840 18.905 1.00 93.62 105 VAL A N 1
ATOM 778 C CA . VAL A 1 105 ? -14.848 -12.475 18.673 1.00 93.62 105 VAL A CA 1
ATOM 779 C C . VAL A 1 105 ? -15.157 -13.511 19.744 1.00 93.62 105 VAL A C 1
ATOM 781 O O . VAL A 1 105 ? -16.296 -13.579 20.193 1.00 93.62 105 VAL A O 1
ATOM 784 N N . SER A 1 106 ? -14.167 -14.283 20.186 1.00 93.00 106 SER A N 1
ATOM 785 C CA . SER A 1 106 ? -14.311 -15.255 21.272 1.00 93.00 106 SER A CA 1
ATOM 786 C C . SER A 1 106 ? -14.710 -14.584 22.588 1.00 93.00 106 SER A C 1
ATOM 788 O O . SER A 1 106 ? -15.573 -15.092 23.297 1.00 93.00 106 SER A O 1
ATOM 790 N N . LEU A 1 107 ? -14.168 -13.397 22.874 1.00 92.75 107 LEU A N 1
ATOM 791 C CA . LEU A 1 107 ? -14.551 -12.589 24.035 1.00 92.75 107 LEU A CA 1
ATOM 792 C C . LEU A 1 107 ? -15.953 -11.971 23.901 1.00 92.75 107 LEU A C 1
ATOM 794 O O . LEU A 1 107 ? -16.674 -11.875 24.894 1.00 92.75 107 LEU A O 1
ATOM 798 N N . GLU A 1 108 ? -16.353 -11.547 22.697 1.00 92.94 108 GLU A N 1
ATOM 799 C CA . GLU A 1 108 ? -17.691 -10.985 22.442 1.00 92.94 108 GLU A CA 1
ATOM 800 C C . GLU A 1 108 ? -18.786 -12.072 22.438 1.00 92.94 108 GLU A C 1
ATOM 802 O O . GLU A 1 108 ? -19.907 -11.834 22.895 1.00 92.94 108 GLU A O 1
ATOM 807 N N . TYR A 1 109 ? -18.457 -13.279 21.966 1.00 93.12 109 TYR A N 1
ATOM 808 C CA . TYR A 1 109 ? -19.354 -14.431 21.840 1.00 93.12 109 TYR A CA 1
ATOM 809 C C . TYR A 1 109 ? -18.778 -15.665 22.564 1.00 93.12 109 TYR A C 1
ATOM 811 O O . TYR A 1 109 ? -18.444 -16.660 21.910 1.00 93.12 109 TYR A O 1
ATOM 819 N N . PRO A 1 110 ? -18.675 -15.635 23.907 1.00 92.12 110 PRO A N 1
ATOM 820 C CA . PRO A 1 110 ? -18.089 -16.736 24.665 1.00 92.12 110 PRO A CA 1
ATOM 821 C C . PRO A 1 110 ? -18.950 -17.999 24.559 1.00 92.12 110 PRO A C 1
ATOM 823 O O . PRO A 1 110 ? -20.180 -17.914 24.473 1.00 92.12 110 PRO A O 1
ATOM 826 N N . VAL A 1 111 ? -18.322 -19.183 24.591 1.00 91.19 111 VAL A N 1
ATOM 827 C CA . VAL A 1 111 ? -19.043 -20.474 24.521 1.00 91.19 111 VAL A CA 1
ATOM 828 C C . VAL A 1 111 ? -19.945 -20.665 25.739 1.00 91.19 111 VAL A C 1
ATOM 830 O O . VAL A 1 111 ? -21.083 -21.125 25.610 1.00 91.19 111 VAL A O 1
ATOM 833 N N .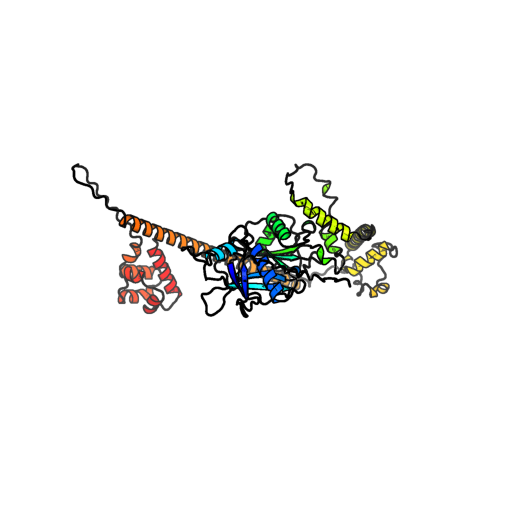 TYR A 1 112 ? -19.461 -20.258 26.911 1.00 91.69 112 TYR A N 1
ATOM 834 C CA . TYR A 1 112 ? -20.192 -20.300 28.170 1.00 91.69 112 TYR A CA 1
ATOM 835 C C . TYR A 1 112 ? -20.393 -18.886 28.708 1.00 91.69 112 TYR A C 1
ATOM 837 O O . TYR A 1 112 ? -19.488 -18.055 28.722 1.00 91.69 112 TYR A O 1
ATOM 845 N N . GLN A 1 113 ? -21.607 -18.597 29.159 1.00 91.94 113 GLN A N 1
ATOM 846 C CA . GLN A 1 113 ? -21.903 -17.366 29.878 1.00 91.94 113 GLN A CA 1
ATOM 847 C C . GLN A 1 113 ? -21.274 -17.408 31.279 1.00 91.94 113 GLN A C 1
ATOM 849 O O . GLN A 1 113 ? -20.971 -18.476 31.807 1.00 91.94 113 GLN A O 1
ATOM 854 N N . LYS A 1 114 ? -21.167 -16.249 31.945 1.00 91.38 114 LYS A N 1
ATOM 855 C CA . LYS A 1 114 ? -20.641 -16.142 33.325 1.00 91.38 114 LYS A CA 1
ATOM 856 C C . LYS A 1 114 ? -21.369 -17.028 34.351 1.00 91.38 114 LYS A C 1
ATOM 858 O O . LYS A 1 114 ? -20.833 -17.288 35.417 1.00 91.38 114 LYS A O 1
ATOM 863 N N . ASN A 1 115 ? -22.587 -17.476 34.042 1.00 92.56 115 ASN A N 1
ATOM 864 C CA . ASN A 1 115 ? -23.390 -18.382 34.868 1.00 92.56 115 ASN A CA 1
ATOM 865 C C . ASN A 1 115 ? -23.135 -19.880 34.573 1.00 92.56 115 ASN A C 1
ATOM 867 O O . ASN A 1 115 ? -23.886 -20.721 35.060 1.00 92.56 115 ASN A O 1
ATOM 871 N N . GLY A 1 116 ? -22.151 -20.214 33.730 1.00 92.56 116 GLY A N 1
ATOM 872 C CA . GLY A 1 116 ? -21.825 -21.582 33.311 1.00 92.56 116 GLY A CA 1
ATOM 873 C C . GLY A 1 116 ? -22.762 -22.180 32.254 1.00 92.56 116 GLY A C 1
ATOM 874 O O . GLY A 1 116 ? -22.512 -23.282 31.771 1.00 92.56 116 GLY A O 1
ATOM 875 N N . LYS A 1 117 ? -23.834 -21.485 31.849 1.00 92.50 117 LYS A N 1
ATOM 876 C CA . LYS A 1 117 ? -24.742 -21.968 30.797 1.00 92.50 117 LYS A CA 1
ATOM 877 C C . LYS A 1 117 ? -24.131 -21.744 29.417 1.00 92.50 117 LYS A C 1
ATOM 879 O O . LYS A 1 117 ? -23.500 -20.716 29.169 1.00 92.50 117 LYS A O 1
ATOM 884 N N . LYS A 1 118 ? -24.371 -22.681 28.494 1.00 89.69 118 LYS A N 1
ATOM 885 C CA . LYS A 1 118 ? -23.959 -22.544 27.091 1.00 89.69 118 LYS A CA 1
ATOM 886 C C . LYS A 1 118 ? -24.610 -21.300 26.484 1.00 89.69 118 LYS A C 1
ATOM 888 O O . LYS A 1 118 ? -25.822 -21.104 26.594 1.00 89.69 118 LYS A O 1
ATOM 893 N N . SER A 1 119 ? -23.798 -20.445 25.877 1.00 91.19 119 SER A N 1
ATOM 894 C CA . SER A 1 119 ? -24.265 -19.228 25.229 1.00 91.19 119 SER A CA 1
ATOM 895 C C . SER A 1 119 ? -25.139 -19.567 24.026 1.00 91.19 119 SER A C 1
ATOM 897 O O . SER A 1 119 ? -24.800 -20.419 23.208 1.00 91.19 119 SER A O 1
ATOM 899 N N . THR A 1 120 ? -26.268 -18.873 23.903 1.00 91.62 120 THR A N 1
ATOM 900 C CA . THR A 1 120 ? -27.134 -18.924 22.715 1.00 91.62 120 THR A CA 1
ATOM 901 C C . THR A 1 120 ? -26.726 -17.897 21.656 1.00 91.62 120 THR A C 1
ATOM 903 O O . THR A 1 120 ? -27.304 -17.853 20.569 1.00 91.62 120 THR A O 1
ATOM 906 N N . ALA A 1 121 ? -25.744 -17.041 21.956 1.00 92.50 121 ALA A N 1
ATOM 907 C CA . ALA A 1 121 ? -25.260 -16.029 21.033 1.00 92.50 121 ALA A CA 1
ATOM 908 C C . ALA A 1 121 ? -24.236 -16.641 20.068 1.00 92.50 121 ALA A C 1
ATOM 910 O O . ALA A 1 121 ? -23.078 -16.836 20.423 1.00 92.50 121 ALA A O 1
ATOM 911 N N . ALA A 1 122 ? -24.666 -16.910 18.836 1.00 94.12 122 ALA A N 1
ATOM 912 C CA . ALA A 1 122 ? -23.786 -17.352 17.760 1.00 94.12 122 ALA A CA 1
ATOM 913 C C . ALA A 1 122 ? -23.150 -16.145 17.039 1.00 94.12 122 ALA A C 1
ATOM 915 O O . ALA A 1 122 ? -23.897 -15.253 16.600 1.00 94.12 122 ALA A O 1
ATOM 916 N N . PRO A 1 123 ? -21.813 -16.095 16.866 1.00 95.50 123 PRO A N 1
ATOM 917 C CA . PRO A 1 123 ? -21.192 -15.097 16.011 1.00 95.50 123 PRO A CA 1
ATOM 918 C C . PRO A 1 123 ? -21.681 -15.275 14.570 1.00 95.50 123 PRO A C 1
ATOM 920 O O . PRO A 1 123 ? -21.844 -16.388 14.062 1.00 95.50 123 PRO A O 1
ATOM 923 N N . LYS A 1 124 ? -21.929 -14.150 13.902 1.00 96.44 124 LYS A N 1
ATOM 924 C CA . LYS A 1 124 ? -22.276 -14.114 12.481 1.00 96.44 124 LYS A CA 1
ATOM 925 C C . LYS A 1 124 ? -21.012 -13.803 11.692 1.00 96.44 124 LYS A C 1
ATOM 927 O O . LYS A 1 124 ? -20.447 -12.724 11.850 1.00 96.44 124 LYS A O 1
ATOM 932 N N . LEU A 1 125 ? -20.588 -14.729 10.850 1.00 97.00 125 LEU A N 1
ATOM 933 C CA . LEU A 1 125 ? -19.401 -14.627 10.016 1.00 97.00 125 LEU A CA 1
ATOM 934 C C . LEU A 1 125 ? -19.791 -14.451 8.553 1.00 97.00 125 LEU A C 1
ATOM 936 O O . LEU A 1 125 ? -20.805 -14.968 8.098 1.00 97.00 125 LEU A O 1
ATOM 940 N N . ALA A 1 126 ? -18.971 -13.741 7.796 1.00 96.94 126 ALA A N 1
ATOM 941 C CA . ALA A 1 126 ? -19.046 -13.728 6.342 1.00 96.94 126 ALA A CA 1
ATOM 942 C C . ALA A 1 126 ? -17.645 -13.931 5.775 1.00 96.94 126 ALA A C 1
ATOM 944 O O . ALA A 1 126 ? -16.668 -13.574 6.429 1.00 96.94 126 ALA A O 1
ATOM 945 N N . CYS A 1 127 ? -17.516 -14.480 4.574 1.00 96.19 127 CYS A N 1
ATOM 946 C CA . CYS A 1 127 ? -16.204 -14.636 3.955 1.00 96.19 127 CYS A CA 1
ATOM 947 C C . CYS A 1 127 ? -16.230 -14.355 2.455 1.00 96.19 127 CYS A C 1
ATOM 949 O O . CYS A 1 127 ? -17.243 -14.571 1.789 1.00 96.19 127 CYS A O 1
ATOM 951 N N . ASP A 1 128 ? -15.091 -13.885 1.953 1.00 93.62 128 ASP A N 1
ATOM 952 C CA . ASP A 1 128 ? -14.789 -13.879 0.526 1.00 93.62 128 ASP A CA 1
ATOM 953 C C . ASP A 1 128 ? -14.029 -15.172 0.235 1.00 93.62 128 ASP A C 1
ATOM 955 O O . ASP A 1 128 ? -12.959 -15.411 0.806 1.00 93.62 128 ASP A O 1
ATOM 959 N N . TRP A 1 129 ? -14.584 -16.010 -0.633 1.00 94.81 129 TRP A N 1
ATOM 960 C CA . TRP A 1 129 ? -13.958 -17.253 -1.059 1.00 94.81 129 TRP A CA 1
ATOM 961 C C . TRP A 1 129 ? -14.053 -17.407 -2.576 1.00 94.81 129 TRP A C 1
ATOM 963 O O . TRP A 1 129 ? -14.903 -16.796 -3.227 1.00 94.81 129 TRP A O 1
ATOM 973 N N . HIS A 1 130 ? -13.170 -18.220 -3.141 1.00 93.19 130 HIS A N 1
ATOM 974 C CA . HIS A 1 130 ? -13.183 -18.557 -4.558 1.00 93.19 130 HIS A CA 1
ATOM 975 C C . HIS A 1 130 ? -12.707 -19.994 -4.785 1.00 93.19 130 HIS A C 1
ATOM 977 O O . HIS A 1 130 ? -12.036 -20.592 -3.939 1.00 93.19 130 HIS A O 1
ATOM 983 N N . LYS A 1 131 ? -13.049 -20.554 -5.950 1.00 94.12 131 LYS A N 1
ATOM 984 C CA . LYS A 1 131 ? -12.526 -21.851 -6.384 1.00 94.12 131 LYS A CA 1
ATOM 985 C C . LYS A 1 131 ? -11.090 -21.683 -6.889 1.00 94.12 131 LYS A C 1
ATOM 987 O O . LYS A 1 131 ? -10.817 -20.792 -7.693 1.00 94.12 131 LYS A O 1
ATOM 992 N N . LYS A 1 132 ? -10.173 -22.546 -6.460 1.00 89.75 132 LYS A N 1
ATOM 993 C CA . LYS A 1 132 ? -8.775 -22.594 -6.896 1.00 89.75 132 LYS A CA 1
ATOM 994 C C . LYS A 1 132 ? -8.708 -22.612 -8.427 1.00 89.75 132 LYS A C 1
ATOM 996 O O . LYS A 1 132 ? -9.407 -23.381 -9.079 1.00 89.75 132 LYS A O 1
ATOM 1001 N N . GLY A 1 133 ? -7.898 -21.720 -8.997 1.00 85.31 133 GLY A N 1
ATOM 1002 C CA . GLY A 1 133 ? -7.798 -21.512 -10.450 1.00 85.31 133 GLY A CA 1
ATOM 1003 C C . GLY A 1 133 ? -8.808 -20.517 -11.039 1.00 85.31 133 GLY A C 1
ATOM 1004 O O . GLY A 1 133 ? -8.612 -20.053 -12.156 1.00 85.31 133 GLY A O 1
ATOM 1005 N N . PHE A 1 134 ? -9.828 -20.113 -10.279 1.00 77.00 134 PHE A N 1
ATOM 1006 C CA . PHE A 1 134 ? -10.828 -19.111 -10.658 1.00 77.00 134 PHE A CA 1
ATOM 1007 C C . PHE A 1 134 ? -10.744 -17.892 -9.742 1.00 77.00 134 PHE A C 1
ATOM 1009 O O . PHE A 1 134 ? -11.757 -17.420 -9.227 1.00 77.00 134 PHE A O 1
ATOM 1016 N N . ALA A 1 135 ? -9.529 -17.387 -9.509 1.00 61.84 135 ALA A N 1
ATOM 1017 C CA . ALA A 1 135 ? -9.345 -16.132 -8.795 1.00 61.84 135 ALA A CA 1
ATOM 1018 C C . ALA A 1 135 ? -10.026 -15.013 -9.596 1.00 61.84 135 ALA A C 1
ATOM 1020 O O . ALA A 1 135 ? -9.453 -14.448 -10.526 1.00 61.84 135 ALA A O 1
ATOM 1021 N N . THR A 1 136 ? -11.281 -14.707 -9.273 1.00 51.75 136 THR A N 1
ATOM 1022 C CA . THR A 1 136 ? -11.925 -13.500 -9.771 1.00 51.75 136 THR A CA 1
ATOM 1023 C C . THR A 1 136 ? -11.192 -12.323 -9.145 1.00 51.75 136 THR A C 1
ATOM 1025 O O . THR A 1 136 ? -11.166 -12.236 -7.918 1.00 51.75 136 THR A O 1
ATOM 1028 N N . PRO A 1 137 ? -10.610 -11.401 -9.930 1.00 44.31 137 PRO A N 1
ATOM 1029 C CA . PRO A 1 137 ? -10.107 -10.155 -9.382 1.00 44.31 137 PRO A CA 1
ATOM 1030 C C . PRO A 1 137 ? -11.312 -9.405 -8.813 1.00 44.31 137 PRO A C 1
ATOM 1032 O O . PRO A 1 137 ? -12.090 -8.801 -9.555 1.00 44.31 137 PRO A O 1
ATOM 1035 N N . THR A 1 138 ? -11.530 -9.503 -7.501 1.00 47.84 138 THR A N 1
ATOM 1036 C CA . THR A 1 138 ? -12.700 -8.947 -6.822 1.00 47.84 138 THR A CA 1
ATOM 1037 C C . THR A 1 138 ? -12.581 -7.427 -6.812 1.00 47.84 138 THR A C 1
ATOM 1039 O O . THR A 1 138 ? -12.174 -6.794 -5.842 1.00 47.84 138 THR A O 1
ATOM 1042 N N . ARG A 1 139 ? -12.990 -6.804 -7.922 1.00 45.00 139 ARG A N 1
ATOM 1043 C CA . ARG A 1 139 ? -13.163 -5.350 -8.070 1.00 45.00 139 ARG A CA 1
ATOM 1044 C C . ARG A 1 139 ? -14.244 -4.799 -7.119 1.00 45.00 139 ARG A C 1
ATOM 1046 O O . ARG A 1 139 ? -14.388 -3.586 -7.006 1.00 45.00 139 ARG A O 1
ATOM 1053 N N . ALA A 1 140 ? -14.968 -5.695 -6.440 1.00 39.84 140 ALA A N 1
ATOM 1054 C CA . ALA A 1 140 ? -16.042 -5.439 -5.487 1.00 39.84 140 ALA A CA 1
ATOM 1055 C C . ALA A 1 140 ? -15.764 -5.991 -4.072 1.00 39.84 140 ALA A C 1
ATOM 1057 O O . ALA A 1 140 ? -16.704 -6.137 -3.291 1.00 39.84 140 ALA A O 1
ATOM 1058 N N . SER A 1 141 ? -14.500 -6.262 -3.697 1.00 44.25 141 SER A N 1
ATOM 1059 C CA . SER A 1 141 ? -14.181 -6.275 -2.261 1.00 44.25 141 SER A CA 1
ATOM 1060 C C . SER A 1 141 ? -14.656 -4.939 -1.672 1.00 44.25 141 SER A C 1
ATOM 1062 O O . SER A 1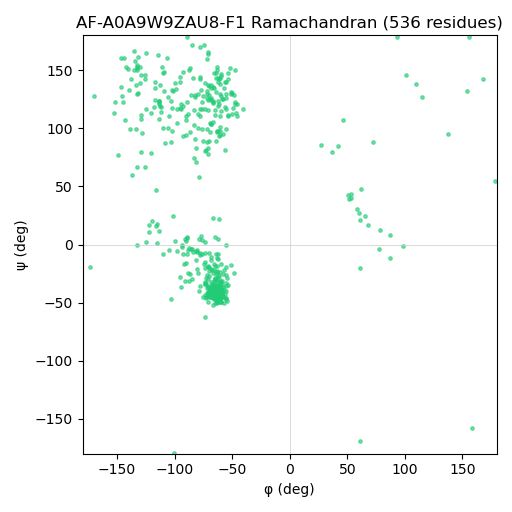 141 ? -14.524 -3.915 -2.356 1.00 44.25 141 SER A O 1
ATOM 1064 N N . PRO A 1 142 ? -15.198 -4.922 -0.441 1.00 40.72 142 PRO A N 1
ATOM 1065 C CA . PRO A 1 142 ? -15.670 -3.698 0.190 1.00 40.72 142 PRO A CA 1
ATOM 1066 C C . PRO A 1 142 ? -14.613 -2.617 -0.013 1.00 40.72 142 PRO A C 1
ATOM 1068 O O . PRO A 1 142 ? -13.459 -2.818 0.381 1.00 40.72 142 PRO A O 1
ATOM 1071 N N . ARG A 1 143 ? -14.967 -1.496 -0.669 1.00 40.88 143 ARG A N 1
ATOM 1072 C CA . ARG A 1 143 ? -14.134 -0.293 -0.574 1.00 40.88 143 ARG A CA 1
ATOM 1073 C C . ARG A 1 143 ? -13.901 -0.136 0.918 1.00 40.88 143 ARG A C 1
ATOM 1075 O O . ARG A 1 143 ? -14.885 -0.026 1.646 1.00 40.88 143 ARG A O 1
ATOM 1082 N N . LEU A 1 144 ? -12.642 -0.217 1.350 1.00 43.75 144 LEU A N 1
ATOM 1083 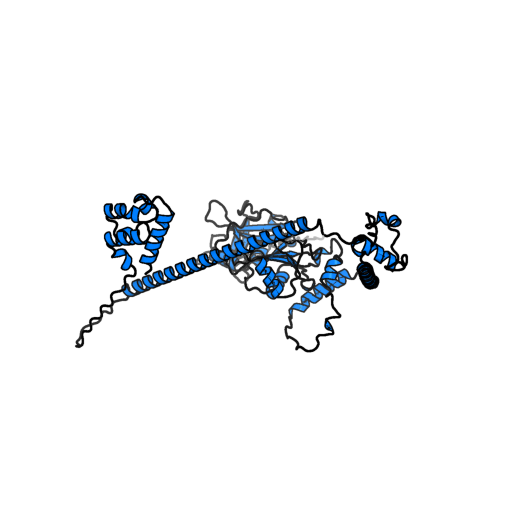C CA . LEU A 1 144 ? -12.212 0.114 2.703 1.00 43.75 144 LEU A CA 1
ATOM 1084 C C . LEU A 1 144 ? -12.664 1.558 2.954 1.00 43.75 144 LEU A C 1
ATOM 1086 O O . LEU A 1 144 ? -11.916 2.504 2.730 1.00 43.75 144 LEU A O 1
ATOM 1090 N N . GLN A 1 145 ? -13.934 1.741 3.311 1.00 37.59 145 GLN A N 1
ATOM 1091 C CA . GLN A 1 145 ? -14.455 2.988 3.817 1.00 37.59 145 GLN A CA 1
ATOM 1092 C C . GLN A 1 145 ? -13.793 3.123 5.170 1.00 37.59 145 GLN A C 1
ATOM 1094 O O . GLN A 1 145 ? -14.120 2.378 6.087 1.00 37.59 145 GLN A O 1
ATOM 1099 N N . ASN A 1 146 ? -12.785 3.996 5.194 1.00 39.38 146 ASN A N 1
ATOM 1100 C CA . ASN A 1 146 ? -12.164 4.589 6.365 1.00 39.38 146 ASN A CA 1
ATOM 1101 C C . ASN A 1 146 ? -12.272 3.705 7.609 1.00 39.38 146 ASN A C 1
ATOM 1103 O O . ASN A 1 146 ? -13.172 3.875 8.431 1.00 39.38 146 ASN A O 1
ATOM 1107 N N . ARG A 1 147 ? -11.316 2.774 7.743 1.00 42.91 147 ARG A N 1
ATOM 1108 C CA . ARG A 1 147 ? -10.967 2.225 9.055 1.00 42.91 147 ARG A CA 1
ATOM 1109 C C . ARG A 1 147 ? -10.810 3.437 9.981 1.00 42.91 147 ARG A C 1
ATOM 1111 O O . ARG A 1 147 ? -10.044 4.352 9.660 1.00 42.91 147 ARG A O 1
ATOM 1118 N N . GLY A 1 148 ? -11.585 3.456 11.066 1.00 42.72 148 GLY A N 1
ATOM 1119 C CA . GLY A 1 148 ? -11.296 4.309 12.209 1.00 42.72 148 GLY A CA 1
ATOM 1120 C C . GLY A 1 148 ? -9.826 4.121 12.556 1.00 42.72 148 GLY A C 1
ATOM 1121 O O . GLY A 1 148 ? -9.360 2.985 12.579 1.00 42.72 148 GLY A O 1
ATOM 1122 N N . GLU A 1 149 ? -9.120 5.244 12.662 1.00 44.00 149 GLU A N 1
ATOM 1123 C CA . GLU A 1 149 ? -7.721 5.354 13.073 1.00 44.00 149 GLU A CA 1
ATOM 1124 C C . GLU A 1 149 ? -6.818 4.267 12.468 1.00 44.00 149 GLU A C 1
ATOM 1126 O O . GLU A 1 149 ? -6.540 3.237 13.076 1.00 44.00 149 GLU A O 1
ATOM 1131 N N . ASN A 1 150 ? -6.338 4.502 11.237 1.00 51.16 150 ASN A N 1
ATOM 1132 C CA . ASN A 1 150 ? -5.157 3.793 10.738 1.00 51.16 150 ASN A CA 1
ATOM 1133 C C . ASN A 1 150 ? -4.109 3.855 11.845 1.00 51.16 150 ASN A C 1
ATOM 1135 O O . ASN A 1 150 ? -3.647 4.956 12.147 1.00 51.16 150 ASN A O 1
ATOM 1139 N N . ASN A 1 151 ? -3.766 2.711 12.438 1.00 62.94 151 ASN A N 1
ATO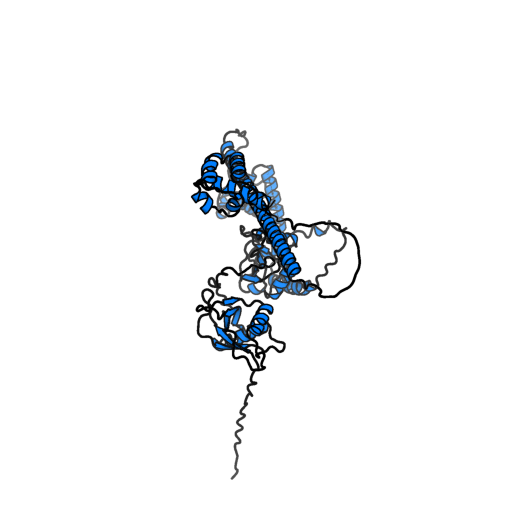M 1140 C CA . ASN A 1 151 ? -2.615 2.638 13.310 1.00 62.94 151 ASN A CA 1
ATOM 1141 C C . ASN A 1 151 ? -1.441 3.196 12.485 1.00 62.94 151 ASN A C 1
ATOM 1143 O O . ASN A 1 151 ? -1.092 2.589 11.469 1.00 62.94 151 ASN A O 1
ATOM 1147 N N . PRO A 1 152 ? -0.891 4.380 12.821 1.00 75.50 152 PRO A N 1
ATOM 1148 C CA . PRO A 1 152 ? 0.128 5.020 11.991 1.00 75.50 152 PRO A CA 1
ATOM 1149 C C . PRO A 1 152 ? 1.396 4.162 11.897 1.00 75.50 152 PRO A C 1
ATOM 1151 O O . PRO A 1 152 ? 2.244 4.413 11.044 1.00 75.50 152 PRO A O 1
ATOM 1154 N N . TYR A 1 153 ? 1.489 3.139 12.749 1.00 85.88 153 TYR A N 1
ATOM 1155 C CA . TYR A 1 153 ? 2.580 2.190 12.840 1.00 85.88 153 TYR A CA 1
ATOM 1156 C C . TYR A 1 153 ? 2.396 0.936 11.976 1.00 85.88 153 TYR A C 1
ATOM 1158 O O . TYR A 1 153 ? 3.233 0.048 12.064 1.00 85.88 153 TYR A O 1
ATOM 1166 N N . THR A 1 154 ? 1.350 0.811 11.146 1.00 90.69 154 THR A N 1
ATOM 1167 C CA . THR A 1 154 ? 1.223 -0.331 10.218 1.00 90.69 154 THR A CA 1
ATOM 1168 C C . THR A 1 154 ? 0.849 0.080 8.794 1.00 90.69 154 THR A C 1
ATOM 1170 O O . THR A 1 154 ? 0.203 1.101 8.550 1.00 90.69 154 THR A O 1
ATOM 1173 N N . PHE A 1 155 ? 1.270 -0.722 7.814 1.00 92.88 155 PHE A N 1
ATOM 1174 C CA . PHE A 1 155 ? 0.980 -0.533 6.397 1.00 92.88 155 PHE A CA 1
ATOM 1175 C C . PHE A 1 155 ? 0.780 -1.868 5.671 1.00 92.88 155 PHE A C 1
ATOM 1177 O O . PHE A 1 155 ? 1.189 -2.925 6.135 1.00 92.88 155 PHE A O 1
ATOM 1184 N N . ASN A 1 156 ? 0.132 -1.827 4.505 1.00 93.12 156 ASN A N 1
ATOM 1185 C CA . ASN A 1 156 ? -0.036 -3.008 3.655 1.00 93.12 156 ASN A CA 1
ATOM 1186 C C . ASN A 1 156 ? 1.055 -3.059 2.577 1.00 93.12 156 ASN A C 1
ATOM 1188 O O . ASN A 1 156 ? 1.405 -2.016 2.006 1.00 93.12 156 ASN A O 1
ATOM 1192 N N . ILE A 1 157 ? 1.517 -4.267 2.248 1.00 96.12 157 ILE A N 1
ATOM 1193 C CA . ILE A 1 157 ? 2.408 -4.534 1.111 1.00 96.12 157 ILE A CA 1
ATOM 1194 C C . ILE A 1 157 ? 1.664 -5.385 0.081 1.00 96.12 157 ILE A C 1
ATOM 1196 O O . ILE A 1 157 ? 1.197 -6.475 0.394 1.00 96.12 157 ILE A O 1
ATOM 1200 N N . TYR A 1 158 ? 1.579 -4.907 -1.157 1.00 95.00 158 TYR A N 1
ATOM 1201 C CA . TYR A 1 158 ? 1.034 -5.661 -2.286 1.00 95.00 158 TYR A CA 1
ATOM 1202 C C . TYR A 1 158 ? 2.179 -6.320 -3.038 1.00 95.00 158 TYR A C 1
ATOM 1204 O O . TYR A 1 158 ? 3.031 -5.620 -3.577 1.00 95.00 158 TYR A O 1
ATOM 1212 N N . VAL A 1 159 ? 2.205 -7.645 -3.084 1.00 96.31 159 VAL A N 1
ATOM 1213 C CA . VAL A 1 159 ? 3.284 -8.425 -3.684 1.00 96.31 159 VAL A CA 1
ATOM 1214 C C . VAL A 1 159 ? 2.759 -9.120 -4.935 1.00 96.31 159 VAL A C 1
ATOM 1216 O O . VAL A 1 159 ? 1.902 -9.995 -4.860 1.00 96.31 159 VAL A O 1
ATOM 1219 N N . THR A 1 160 ? 3.269 -8.732 -6.100 1.00 94.44 160 THR A N 1
ATOM 1220 C CA . THR A 1 160 ? 2.940 -9.379 -7.376 1.00 94.44 160 THR A CA 1
ATOM 1221 C C . THR A 1 160 ? 3.811 -10.621 -7.549 1.00 94.44 160 THR A C 1
ATOM 1223 O O . THR A 1 160 ? 5.035 -10.522 -7.641 1.00 94.44 160 THR A O 1
ATOM 1226 N N . ALA A 1 161 ? 3.184 -11.791 -7.579 1.00 91.50 161 ALA A N 1
ATOM 1227 C CA . ALA A 1 161 ? 3.833 -13.087 -7.743 1.00 91.50 161 ALA A CA 1
ATOM 1228 C C . ALA A 1 161 ? 4.094 -13.386 -9.222 1.00 91.50 161 ALA A C 1
ATOM 1230 O O . ALA A 1 161 ? 3.409 -14.185 -9.862 1.00 91.50 161 ALA A O 1
ATOM 1231 N N . GLY A 1 162 ? 5.088 -12.705 -9.772 1.00 86.56 162 GLY A N 1
ATOM 1232 C CA . GLY A 1 162 ? 5.542 -12.907 -11.133 1.00 86.56 162 GLY A CA 1
ATOM 1233 C C . GLY A 1 162 ? 6.189 -11.654 -11.700 1.00 86.56 162 GLY A C 1
ATOM 1234 O O . GLY A 1 162 ? 5.672 -10.538 -11.617 1.00 86.56 162 GLY A O 1
ATOM 1235 N N . VAL A 1 163 ? 7.359 -11.857 -12.292 1.00 83.88 163 VAL A N 1
ATOM 1236 C CA . VAL A 1 163 ? 8.139 -10.826 -12.969 1.00 83.88 163 VAL A CA 1
ATOM 1237 C C . VAL A 1 163 ? 8.469 -11.397 -14.334 1.00 83.88 163 VAL A C 1
ATOM 1239 O O . VAL A 1 163 ? 9.243 -12.341 -14.419 1.00 83.88 163 VAL A O 1
ATOM 1242 N N . LYS A 1 164 ? 7.848 -10.884 -15.401 1.00 77.94 164 LYS A N 1
ATOM 1243 C CA . LYS A 1 164 ? 8.061 -11.374 -16.778 1.00 77.94 164 LYS A CA 1
ATOM 1244 C C . LYS A 1 164 ? 9.268 -10.719 -17.438 1.00 77.94 164 LYS A C 1
ATOM 1246 O O . LYS A 1 164 ? 9.929 -11.311 -18.288 1.00 77.94 164 LYS A O 1
ATOM 1251 N N . HIS A 1 165 ? 9.550 -9.487 -17.040 1.00 71.69 165 HIS A N 1
ATOM 1252 C CA . HIS A 1 165 ? 10.722 -8.700 -17.400 1.00 71.69 165 HIS A CA 1
ATOM 1253 C C . HIS A 1 165 ? 11.126 -7.916 -16.143 1.00 71.69 165 HIS A C 1
ATOM 1255 O O . HIS A 1 165 ? 10.225 -7.563 -15.384 1.00 71.69 165 HIS A O 1
ATOM 1261 N N . PRO A 1 166 ? 12.400 -7.536 -15.931 1.00 66.19 166 PRO A N 1
ATOM 1262 C CA . PRO A 1 166 ? 12.805 -6.625 -14.844 1.00 66.19 166 PRO A CA 1
ATOM 1263 C C . PRO A 1 166 ? 12.071 -5.265 -14.829 1.00 66.19 166 PRO A C 1
ATOM 1265 O O . PRO A 1 166 ? 12.328 -4.418 -13.987 1.00 66.19 166 PRO A O 1
ATOM 1268 N N . SER A 1 167 ? 11.166 -5.031 -15.778 1.00 70.94 167 SER A N 1
ATOM 1269 C CA . SER A 1 167 ? 10.371 -3.814 -15.934 1.00 70.94 167 SER A CA 1
ATOM 1270 C C . SER A 1 167 ? 8.865 -4.093 -15.978 1.00 70.94 167 SER A C 1
ATOM 1272 O O . SER A 1 167 ? 8.100 -3.177 -16.240 1.00 70.94 167 SER A O 1
ATOM 1274 N N . ILE A 1 168 ? 8.425 -5.349 -15.838 1.00 81.50 168 ILE A N 1
ATOM 1275 C CA . ILE A 1 168 ? 7.010 -5.728 -15.935 1.00 81.50 168 ILE A CA 1
ATOM 1276 C C . ILE A 1 168 ? 6.730 -6.836 -14.918 1.00 81.50 168 ILE A C 1
ATOM 1278 O O . ILE A 1 168 ? 7.124 -7.992 -15.110 1.00 81.50 168 ILE A O 1
ATOM 1282 N N . ALA A 1 169 ? 6.027 -6.465 -13.849 1.00 87.00 169 ALA A N 1
ATOM 1283 C CA . ALA A 1 169 ? 5.417 -7.403 -12.918 1.00 87.00 169 ALA A CA 1
ATOM 1284 C C . ALA A 1 169 ? 4.068 -7.874 -13.481 1.00 87.00 169 ALA A C 1
ATOM 1286 O O . ALA A 1 169 ? 3.227 -7.057 -13.853 1.00 87.00 169 ALA A O 1
ATOM 1287 N N . GLU A 1 170 ? 3.880 -9.186 -13.567 1.00 85.06 170 GLU A N 1
ATOM 1288 C CA . GLU A 1 170 ? 2.678 -9.825 -14.105 1.00 85.06 170 GLU A CA 1
ATOM 1289 C C . GLU A 1 170 ? 2.430 -11.100 -13.297 1.00 85.06 170 GLU A C 1
ATOM 1291 O O . GLU A 1 170 ? 3.316 -11.947 -13.206 1.00 85.06 170 GLU A O 1
ATOM 1296 N N . GLY A 1 171 ? 1.254 -11.226 -12.681 1.00 86.38 171 GLY A N 1
ATOM 1297 C CA . GLY A 1 171 ? 0.910 -12.374 -11.843 1.00 86.38 171 GLY A CA 1
ATOM 1298 C C . GLY A 1 171 ? -0.166 -12.056 -10.802 1.00 86.38 171 GLY A C 1
ATOM 1299 O O . GLY A 1 171 ? -0.629 -10.913 -10.721 1.00 86.38 171 GLY A O 1
ATOM 1300 N N . PRO A 1 172 ? -0.582 -13.055 -10.002 1.00 86.06 172 PRO A N 1
ATOM 1301 C CA . PRO A 1 172 ? -1.493 -12.834 -8.886 1.00 86.06 172 PRO A CA 1
ATOM 1302 C C . PRO A 1 172 ? -0.875 -11.874 -7.860 1.00 86.06 172 PRO A C 1
ATOM 1304 O O . PRO A 1 172 ? 0.331 -11.898 -7.607 1.00 86.06 172 PRO A O 1
ATOM 1307 N N . VAL A 1 173 ? -1.705 -11.009 -7.277 1.00 90.75 173 VAL A N 1
ATOM 1308 C CA . VAL A 1 173 ? -1.278 -10.027 -6.273 1.00 90.75 173 VAL A CA 1
ATOM 1309 C C . VAL A 1 173 ? -1.681 -10.523 -4.891 1.00 90.75 173 VAL A C 1
ATOM 1311 O O . VAL A 1 173 ? -2.865 -10.644 -4.590 1.00 90.75 173 VAL A O 1
ATOM 1314 N N . TYR A 1 174 ? -0.688 -10.763 -4.045 1.00 90.88 174 TYR A N 1
ATOM 1315 C CA . TYR A 1 174 ? -0.851 -11.103 -2.637 1.00 90.88 174 TYR A CA 1
ATOM 1316 C C . TYR A 1 174 ? -0.792 -9.829 -1.794 1.00 90.88 174 TYR A C 1
ATOM 1318 O O . TYR A 1 174 ? -0.114 -8.870 -2.162 1.00 90.88 174 TYR A O 1
ATOM 1326 N N . THR A 1 175 ? -1.506 -9.789 -0.669 1.00 93.50 175 THR A N 1
ATOM 1327 C CA . THR A 1 175 ? -1.483 -8.628 0.232 1.00 93.50 175 THR A CA 1
ATOM 1328 C C . THR A 1 175 ? -0.992 -9.049 1.607 1.00 93.50 175 THR A C 1
ATOM 1330 O O . THR A 1 175 ? -1.688 -9.765 2.319 1.00 93.50 175 THR A O 1
ATOM 1333 N N . LEU A 1 176 ? 0.187 -8.563 1.992 1.00 93.69 176 LEU A N 1
ATOM 1334 C CA . LEU A 1 176 ? 0.664 -8.650 3.366 1.00 93.69 176 LEU A CA 1
ATOM 1335 C C . LEU A 1 176 ? -0.019 -7.533 4.158 1.00 93.69 176 LEU A C 1
ATOM 1337 O O . LEU A 1 176 ? 0.210 -6.346 3.898 1.00 93.69 176 LEU A O 1
ATOM 1341 N N . HIS A 1 177 ? -0.899 -7.920 5.074 1.00 91.50 177 HIS A N 1
ATOM 1342 C CA . HIS A 1 177 ? -1.664 -6.997 5.901 1.00 91.50 177 HIS A CA 1
ATOM 1343 C C . HIS A 1 177 ? -0.915 -6.610 7.174 1.00 91.50 177 HIS A C 1
ATOM 1345 O O . HIS A 1 177 ? -0.150 -7.409 7.705 1.00 91.50 177 HIS A O 1
ATOM 1351 N N . ASP A 1 178 ? -1.183 -5.390 7.650 1.00 90.56 178 ASP A N 1
ATOM 1352 C CA . ASP A 1 178 ? -0.750 -4.886 8.959 1.00 90.56 178 ASP A CA 1
ATOM 1353 C C . ASP A 1 178 ? 0.769 -5.057 9.217 1.00 90.56 178 ASP A C 1
ATOM 1355 O O . ASP A 1 178 ? 1.204 -5.344 10.330 1.00 90.56 178 ASP A O 1
ATOM 1359 N N . VAL A 1 179 ? 1.594 -4.846 8.182 1.00 94.38 179 VAL A N 1
ATOM 1360 C CA . VAL A 1 179 ? 3.060 -4.860 8.290 1.00 94.38 179 VAL A CA 1
ATOM 1361 C C . VAL A 1 179 ? 3.501 -3.658 9.113 1.00 94.38 179 VAL A C 1
ATOM 1363 O O . VAL A 1 179 ? 3.144 -2.523 8.798 1.00 94.38 179 VAL A O 1
ATOM 1366 N N . SER A 1 180 ? 4.282 -3.893 10.161 1.00 93.94 180 SER A N 1
ATOM 1367 C CA . SER A 1 180 ? 4.743 -2.824 11.047 1.00 93.94 180 SER A CA 1
ATOM 1368 C C . SER A 1 180 ? 5.624 -1.801 10.315 1.00 93.94 180 SER A C 1
ATOM 1370 O O . SER A 1 180 ? 6.412 -2.162 9.441 1.00 93.94 180 SER A O 1
ATOM 1372 N N . SER A 1 181 ? 5.515 -0.513 10.650 1.00 92.94 181 SER A N 1
ATOM 1373 C CA . SER A 1 181 ? 6.244 0.592 10.005 1.00 92.94 181 SER A CA 1
ATOM 1374 C C . SER A 1 181 ? 7.765 0.456 10.128 1.00 92.94 181 SER A C 1
ATOM 1376 O O . SER A 1 181 ? 8.506 0.852 9.225 1.00 92.94 181 SER A O 1
ATOM 1378 N N . ASP A 1 182 ? 8.218 -0.155 11.220 1.00 94.56 182 ASP A N 1
ATOM 1379 C CA . ASP A 1 182 ? 9.609 -0.485 11.541 1.00 94.56 182 ASP A CA 1
ATOM 1380 C C . ASP A 1 182 ? 10.081 -1.819 10.933 1.00 94.56 182 ASP A C 1
ATOM 1382 O O . ASP A 1 182 ? 11.261 -2.146 11.033 1.00 94.56 182 ASP A O 1
ATOM 1386 N N . ALA A 1 183 ? 9.206 -2.579 10.259 1.00 95.50 183 ALA A N 1
ATOM 1387 C CA . ALA A 1 183 ? 9.583 -3.848 9.646 1.00 95.50 183 ALA A CA 1
ATOM 1388 C C . ALA A 1 183 ? 10.706 -3.632 8.626 1.00 95.50 183 ALA A C 1
ATOM 1390 O O . ALA A 1 183 ? 10.563 -2.828 7.702 1.00 95.50 183 ALA A O 1
ATOM 1391 N N . ASN A 1 184 ? 11.808 -4.358 8.787 1.00 96.50 184 ASN A N 1
ATOM 1392 C CA . ASN A 1 184 ? 12.941 -4.319 7.868 1.00 96.50 184 ASN A CA 1
ATOM 1393 C C . ASN A 1 184 ? 12.731 -5.272 6.674 1.00 96.50 184 ASN A C 1
ATOM 1395 O O . ASN A 1 184 ? 11.797 -6.084 6.648 1.00 96.50 184 ASN A O 1
ATOM 1399 N N . LEU A 1 185 ? 13.612 -5.201 5.675 1.00 96.19 185 LEU A N 1
ATOM 1400 C CA . LEU A 1 185 ? 13.548 -6.042 4.479 1.00 96.19 185 LEU A CA 1
ATOM 1401 C C . LEU A 1 185 ? 13.621 -7.538 4.823 1.00 96.19 185 LEU A C 1
ATOM 1403 O O . LEU A 1 185 ? 13.016 -8.356 4.130 1.00 96.19 185 LEU A O 1
ATOM 1407 N N . ARG A 1 186 ? 14.326 -7.914 5.898 1.00 95.56 186 ARG A N 1
ATOM 1408 C CA . ARG A 1 186 ? 14.424 -9.306 6.370 1.00 95.56 186 ARG A CA 1
ATOM 1409 C C . ARG A 1 186 ? 13.076 -9.834 6.867 1.00 95.56 186 ARG A C 1
ATOM 1411 O O . ARG A 1 186 ? 12.668 -10.920 6.457 1.00 95.56 186 ARG A O 1
ATOM 1418 N N . THR A 1 187 ? 12.360 -9.062 7.680 1.00 96.19 187 THR A N 1
ATOM 1419 C CA . THR A 1 187 ? 11.012 -9.407 8.153 1.00 96.19 187 THR A CA 1
ATOM 1420 C C . THR A 1 187 ? 10.043 -9.521 6.982 1.00 96.19 187 THR A C 1
ATOM 1422 O O . THR A 1 187 ? 9.309 -10.501 6.885 1.00 96.19 187 THR A O 1
ATOM 1425 N N . VAL A 1 188 ? 10.102 -8.588 6.028 1.00 96.62 188 VAL A N 1
ATOM 1426 C CA . VAL A 1 188 ? 9.257 -8.643 4.825 1.00 96.62 188 VAL A CA 1
ATOM 1427 C C . VAL A 1 188 ? 9.571 -9.869 3.968 1.00 96.62 188 VAL A C 1
ATOM 1429 O O . VAL A 1 188 ? 8.646 -10.548 3.531 1.00 96.62 188 VAL A O 1
ATOM 1432 N N . LYS A 1 189 ? 10.851 -10.218 3.774 1.00 95.62 189 LYS A N 1
ATOM 1433 C CA . LYS A 1 189 ? 11.258 -11.464 3.099 1.00 95.62 189 LYS A CA 1
ATOM 1434 C C . LYS A 1 189 ? 10.636 -12.687 3.769 1.00 95.62 189 LYS A C 1
ATOM 1436 O O . LYS A 1 189 ? 10.073 -13.528 3.076 1.00 95.62 189 LYS A O 1
ATOM 1441 N N . LYS A 1 190 ? 10.694 -12.766 5.102 1.00 95.31 190 LYS A N 1
ATOM 1442 C CA . LYS A 1 190 ? 10.086 -13.860 5.870 1.00 95.31 190 LYS A CA 1
ATOM 1443 C C . LYS A 1 190 ? 8.572 -13.945 5.639 1.00 95.31 190 LYS A C 1
ATOM 1445 O O . LYS A 1 190 ? 8.090 -14.998 5.238 1.00 95.31 190 LYS A O 1
ATOM 1450 N N . MET A 1 191 ? 7.853 -12.826 5.762 1.00 95.31 191 MET A N 1
ATOM 1451 C CA . MET A 1 191 ? 6.402 -12.773 5.515 1.00 95.31 191 MET A CA 1
ATOM 1452 C C . MET A 1 191 ? 6.029 -13.176 4.080 1.00 95.31 191 MET A C 1
ATOM 1454 O O . MET A 1 191 ? 5.016 -13.837 3.863 1.00 95.31 191 MET A O 1
ATOM 1458 N N . ILE A 1 192 ? 6.846 -12.797 3.090 1.00 95.69 192 ILE A N 1
ATOM 1459 C CA . ILE A 1 192 ? 6.650 -13.199 1.692 1.00 95.69 192 ILE A CA 1
ATOM 1460 C C . ILE A 1 192 ? 6.766 -14.721 1.543 1.00 95.69 192 ILE A C 1
ATOM 1462 O O . ILE A 1 192 ? 5.924 -15.309 0.868 1.00 95.69 192 ILE A O 1
ATOM 1466 N N . ARG A 1 193 ? 7.762 -15.362 2.177 1.00 93.31 193 ARG A N 1
ATOM 1467 C CA . ARG A 1 193 ? 7.916 -16.831 2.143 1.00 93.31 193 ARG A CA 1
ATOM 1468 C C . ARG A 1 193 ? 6.734 -17.552 2.786 1.00 93.31 193 ARG A C 1
ATOM 1470 O O . ARG A 1 193 ? 6.323 -18.594 2.294 1.00 93.31 193 ARG A O 1
ATOM 1477 N N . GLU A 1 194 ? 6.195 -16.997 3.867 1.00 91.25 194 GLU A N 1
ATOM 1478 C CA . GLU A 1 194 ? 5.061 -17.585 4.588 1.00 91.25 194 GLU A CA 1
ATOM 1479 C C . GLU A 1 194 ? 3.745 -17.480 3.802 1.00 91.25 194 GLU A C 1
ATOM 1481 O O . GLU A 1 194 ? 2.921 -18.389 3.866 1.00 91.25 194 GLU A O 1
ATOM 1486 N N . GLN A 1 195 ? 3.534 -16.389 3.054 1.00 90.69 195 GLN A N 1
ATOM 1487 C CA . GLN A 1 195 ? 2.269 -16.157 2.346 1.00 90.69 195 GLN A CA 1
ATOM 1488 C C . GLN A 1 195 ? 2.252 -16.606 0.883 1.00 90.69 195 GLN A C 1
ATOM 1490 O O . GLN A 1 195 ? 1.175 -16.899 0.361 1.00 90.69 195 GLN A O 1
ATOM 1495 N N . ILE A 1 196 ? 3.399 -16.625 0.200 1.00 91.50 196 ILE A N 1
ATOM 1496 C CA . ILE A 1 196 ? 3.473 -16.914 -1.235 1.00 91.50 196 ILE A CA 1
ATOM 1497 C C . ILE A 1 196 ? 4.205 -18.244 -1.441 1.00 91.50 196 ILE A C 1
ATOM 1499 O O . ILE A 1 196 ? 5.428 -18.291 -1.280 1.00 91.50 196 ILE A O 1
ATOM 1503 N N . PRO A 1 197 ? 3.496 -19.321 -1.827 1.00 84.75 197 PRO A N 1
ATOM 1504 C CA . PRO A 1 197 ? 4.142 -20.591 -2.127 1.00 84.75 197 PRO A CA 1
ATOM 1505 C C . PRO A 1 197 ? 5.070 -20.442 -3.339 1.00 84.75 197 PRO A C 1
ATOM 1507 O O . PRO A 1 197 ? 4.798 -19.659 -4.251 1.00 84.75 197 PRO A O 1
ATOM 1510 N N . ASP A 1 198 ? 6.161 -21.207 -3.353 1.00 87.62 198 ASP A N 1
ATOM 1511 C CA . ASP A 1 198 ? 7.128 -21.275 -4.459 1.00 87.62 198 ASP A CA 1
ATOM 1512 C C . ASP A 1 198 ? 7.841 -19.954 -4.804 1.00 87.62 198 ASP A C 1
ATOM 1514 O O . ASP A 1 198 ? 8.349 -19.784 -5.919 1.00 87.62 198 ASP A O 1
ATOM 1518 N N . VAL A 1 199 ? 7.883 -18.994 -3.879 1.00 92.44 199 VAL A N 1
ATOM 1519 C CA . VAL A 1 199 ? 8.605 -17.736 -4.089 1.00 92.44 199 VAL A CA 1
ATOM 1520 C C . VAL A 1 199 ? 10.120 -17.963 -4.126 1.00 92.44 199 VAL A C 1
ATOM 1522 O O . VAL A 1 199 ? 10.690 -18.643 -3.277 1.00 92.44 199 VAL A O 1
ATOM 1525 N N . CYS A 1 200 ? 10.801 -17.355 -5.098 1.00 89.88 200 CYS A N 1
ATOM 1526 C CA . CYS A 1 200 ? 12.258 -17.377 -5.206 1.00 89.88 200 CYS A CA 1
ATOM 1527 C C . CYS A 1 200 ? 12.819 -15.992 -4.861 1.00 89.88 200 CYS A C 1
ATOM 1529 O O . CYS A 1 200 ? 13.040 -15.157 -5.735 1.00 89.88 200 CYS A O 1
ATOM 1531 N N . ILE A 1 201 ? 13.066 -15.730 -3.574 1.00 91.62 201 ILE A N 1
ATOM 1532 C CA . ILE A 1 201 ? 13.599 -14.432 -3.118 1.00 91.62 201 ILE A CA 1
ATOM 1533 C C . ILE A 1 201 ? 15.019 -14.182 -3.651 1.00 91.62 201 ILE A C 1
ATOM 1535 O O . ILE A 1 201 ? 15.382 -13.038 -3.930 1.00 91.62 201 ILE A O 1
ATOM 1539 N N . LYS A 1 202 ? 15.806 -15.244 -3.872 1.00 86.62 202 LYS A N 1
ATOM 1540 C CA . LYS A 1 202 ? 17.135 -15.167 -4.506 1.00 86.62 202 LYS A CA 1
ATOM 1541 C C . LYS A 1 202 ? 17.108 -14.631 -5.937 1.00 86.62 202 LYS A C 1
ATOM 1543 O O . LYS A 1 202 ? 18.081 -14.017 -6.363 1.00 86.62 202 LYS A O 1
ATOM 1548 N N . ALA A 1 203 ? 16.000 -14.805 -6.657 1.00 85.44 203 ALA A N 1
ATOM 1549 C CA . ALA A 1 203 ? 15.797 -14.200 -7.973 1.00 85.44 203 ALA A CA 1
ATOM 1550 C C . ALA A 1 203 ? 15.516 -12.681 -7.907 1.00 85.44 203 ALA A C 1
ATOM 1552 O O . ALA A 1 203 ? 15.314 -12.038 -8.936 1.00 85.44 203 ALA A O 1
ATOM 1553 N N . GLY A 1 204 ? 15.536 -12.100 -6.707 1.00 89.38 204 GLY A N 1
ATOM 1554 C CA . GLY A 1 204 ? 15.361 -10.679 -6.466 1.00 89.38 204 GLY A CA 1
ATOM 1555 C C . GLY A 1 204 ? 13.953 -10.342 -5.992 1.00 89.38 204 GLY A C 1
ATOM 1556 O O . GLY A 1 204 ? 12.957 -10.943 -6.398 1.00 89.38 204 GLY A O 1
ATOM 1557 N N . ILE A 1 205 ? 13.888 -9.332 -5.129 1.00 95.12 205 ILE A N 1
ATOM 1558 C CA . ILE A 1 205 ? 12.652 -8.623 -4.816 1.00 95.12 205 ILE A CA 1
ATOM 1559 C C . ILE A 1 205 ? 12.702 -7.326 -5.597 1.00 95.12 205 ILE A C 1
ATOM 1561 O O . ILE A 1 205 ? 13.707 -6.622 -5.567 1.00 95.12 205 ILE A O 1
ATOM 1565 N N . PHE A 1 206 ? 11.623 -7.011 -6.290 1.00 95.00 206 PHE A N 1
ATOM 1566 C CA . PHE A 1 206 ? 11.516 -5.799 -7.075 1.00 95.00 206 PHE A CA 1
ATOM 1567 C C . PHE A 1 206 ? 10.478 -4.890 -6.444 1.00 95.00 206 PHE A C 1
ATOM 1569 O O . PHE A 1 206 ? 9.410 -5.334 -6.039 1.00 95.00 206 PHE A O 1
ATOM 1576 N N . TRP A 1 207 ? 10.775 -3.608 -6.363 1.00 94.69 207 TRP A N 1
ATOM 1577 C CA . TRP A 1 207 ? 9.832 -2.593 -5.949 1.00 94.69 207 TRP A CA 1
ATOM 1578 C C . TRP A 1 207 ? 9.257 -1.874 -7.172 1.00 94.69 207 TRP A C 1
ATOM 1580 O O . TRP A 1 207 ? 9.960 -1.614 -8.152 1.00 94.69 207 TRP A O 1
ATOM 1590 N N . LEU A 1 208 ? 7.952 -1.606 -7.124 1.00 93.31 208 LEU A N 1
ATOM 1591 C CA . LEU A 1 208 ? 7.176 -0.974 -8.185 1.00 93.31 208 LEU A CA 1
ATOM 1592 C C . LEU A 1 208 ? 6.889 0.484 -7.792 1.00 93.31 208 LEU A C 1
ATOM 1594 O O . LEU A 1 208 ? 6.092 0.696 -6.877 1.00 93.31 208 LEU A O 1
ATOM 1598 N N . PRO A 1 209 ? 7.475 1.493 -8.456 1.00 91.31 209 PRO A N 1
ATOM 1599 C CA . PRO A 1 209 ? 7.208 2.903 -8.166 1.00 91.31 209 PRO A CA 1
ATOM 1600 C C . PRO A 1 209 ? 5.743 3.290 -8.426 1.00 91.31 209 PRO A C 1
ATOM 1602 O O . PRO A 1 209 ? 5.078 2.726 -9.297 1.00 91.31 209 PRO A O 1
ATOM 1605 N N . LYS A 1 210 ? 5.228 4.308 -7.726 1.00 88.00 210 LYS A N 1
ATOM 1606 C CA . LYS A 1 210 ? 3.886 4.880 -7.954 1.00 88.00 210 LYS A CA 1
ATOM 1607 C C . LYS A 1 210 ? 3.746 5.477 -9.355 1.00 88.00 210 LYS A C 1
ATOM 1609 O O . LYS A 1 210 ? 2.658 5.431 -9.926 1.00 88.00 210 LYS A O 1
ATOM 1614 N N . LYS A 1 211 ? 4.819 6.086 -9.875 1.00 83.12 211 LYS A N 1
ATOM 1615 C CA . LYS A 1 211 ? 4.823 6.864 -11.130 1.00 83.12 211 LYS A CA 1
ATOM 1616 C C . LYS A 1 211 ? 5.711 6.272 -12.236 1.00 83.12 211 LYS A C 1
ATOM 1618 O O . LYS A 1 211 ? 6.004 6.959 -13.208 1.00 83.12 211 LYS A O 1
ATOM 1623 N N . GLY A 1 212 ? 6.116 5.007 -12.127 1.00 73.25 212 GLY A N 1
ATOM 1624 C CA . GLY A 1 212 ? 7.043 4.372 -13.067 1.00 73.25 212 GLY A CA 1
ATOM 1625 C C . GLY A 1 212 ? 6.550 3.024 -13.579 1.00 73.25 212 GLY A C 1
ATOM 1626 O O . GLY A 1 212 ? 5.809 2.321 -12.899 1.00 73.25 212 GLY A O 1
ATOM 1627 N N . LYS A 1 213 ? 6.982 2.654 -14.791 1.00 72.19 213 LYS A N 1
ATOM 1628 C CA . LYS A 1 213 ? 6.855 1.273 -15.291 1.00 72.19 213 LYS A CA 1
ATOM 1629 C C . LYS A 1 213 ? 8.043 0.407 -14.869 1.00 72.19 213 LYS A C 1
ATOM 1631 O O . LYS A 1 213 ? 7.912 -0.803 -14.799 1.00 72.19 213 LYS A O 1
ATOM 1636 N N . GLN A 1 214 ? 9.199 1.011 -14.607 1.00 83.25 214 GLN A N 1
ATOM 1637 C CA . GLN A 1 214 ? 10.425 0.271 -14.335 1.00 83.25 214 GLN A CA 1
ATOM 1638 C C . GLN A 1 214 ? 10.445 -0.239 -12.894 1.00 83.25 214 GLN A C 1
ATOM 1640 O O . GLN A 1 214 ? 10.197 0.521 -11.962 1.00 83.25 214 GLN A O 1
ATOM 1645 N N . CYS A 1 215 ? 10.724 -1.530 -12.719 1.00 86.38 215 CYS A N 1
ATOM 1646 C CA . CYS A 1 215 ? 10.899 -2.113 -11.400 1.00 86.38 215 CYS A CA 1
ATOM 1647 C C . CYS A 1 215 ? 12.342 -1.884 -10.935 1.00 86.38 215 CYS A C 1
ATOM 1649 O O . CYS A 1 215 ? 13.276 -1.959 -11.736 1.00 86.38 215 CYS A O 1
ATOM 1651 N N . HIS A 1 216 ? 12.522 -1.630 -9.644 1.00 91.00 216 HIS A N 1
ATOM 1652 C CA . HIS A 1 216 ? 13.839 -1.466 -9.031 1.00 91.00 216 HIS A CA 1
ATOM 1653 C C . HIS A 1 216 ? 14.146 -2.668 -8.149 1.00 91.00 216 HIS A C 1
ATOM 1655 O O . HIS A 1 216 ? 13.303 -3.075 -7.355 1.00 91.00 216 HIS A O 1
ATOM 1661 N N . THR A 1 217 ? 15.334 -3.250 -8.278 1.00 93.25 217 THR A N 1
ATOM 1662 C CA . THR A 1 217 ? 15.739 -4.372 -7.426 1.00 93.25 217 THR A CA 1
ATOM 1663 C C . THR A 1 217 ? 16.017 -3.876 -6.007 1.00 93.25 217 THR A C 1
ATOM 1665 O O . THR A 1 217 ? 16.823 -2.973 -5.816 1.00 93.25 217 THR A O 1
ATOM 1668 N N . LEU A 1 218 ? 15.364 -4.480 -5.016 1.00 93.75 218 LEU A N 1
ATOM 1669 C CA . LEU A 1 218 ? 15.618 -4.274 -3.595 1.00 93.75 218 LEU A CA 1
ATOM 1670 C C . LEU A 1 218 ? 16.737 -5.214 -3.140 1.00 93.75 218 LEU A C 1
ATOM 1672 O O . LEU A 1 218 ? 16.497 -6.389 -2.839 1.00 93.75 218 LEU A O 1
ATOM 1676 N N . CYS A 1 219 ? 17.964 -4.702 -3.104 1.00 91.62 219 CYS A N 1
ATOM 1677 C CA . CYS A 1 219 ? 19.138 -5.464 -2.682 1.00 91.62 219 CYS A CA 1
ATOM 1678 C C . CYS A 1 219 ? 19.448 -5.247 -1.198 1.00 91.62 219 CYS A C 1
ATOM 1680 O O . CYS A 1 219 ? 19.876 -6.175 -0.510 1.00 91.62 219 CYS A O 1
ATOM 1682 N N . THR A 1 220 ? 19.231 -4.028 -0.711 1.00 94.25 220 THR A N 1
ATOM 1683 C CA . THR A 1 220 ? 19.653 -3.554 0.608 1.00 94.25 220 THR A CA 1
ATOM 1684 C C . THR A 1 220 ? 18.484 -2.998 1.418 1.00 94.25 220 THR A C 1
ATOM 1686 O O . THR A 1 220 ? 17.421 -2.685 0.880 1.00 94.25 220 THR A O 1
ATOM 1689 N N . GLU A 1 221 ? 18.688 -2.840 2.729 1.00 95.56 221 GLU A N 1
ATOM 1690 C CA . GLU A 1 221 ? 17.718 -2.160 3.598 1.00 95.56 221 GLU A CA 1
ATOM 1691 C C . GLU A 1 221 ? 17.491 -0.704 3.166 1.00 95.56 221 GLU A C 1
ATOM 1693 O O . GLU A 1 221 ? 16.374 -0.202 3.239 1.00 95.56 221 GLU A O 1
ATOM 1698 N N . VAL A 1 222 ? 18.536 -0.049 2.647 1.00 95.31 222 VAL A N 1
ATOM 1699 C CA . VAL A 1 222 ? 18.460 1.323 2.128 1.00 95.31 222 VAL A CA 1
ATOM 1700 C C . VAL A 1 222 ? 17.483 1.397 0.957 1.00 95.31 222 VAL A C 1
ATOM 1702 O O . VAL A 1 222 ? 16.608 2.258 0.959 1.00 95.31 222 VAL A O 1
ATOM 1705 N N . ASP A 1 223 ? 17.556 0.451 0.014 1.00 94.75 223 ASP A N 1
ATOM 1706 C CA . ASP A 1 223 ? 16.623 0.392 -1.120 1.00 94.75 223 ASP A CA 1
ATOM 1707 C C . ASP A 1 223 ? 15.174 0.232 -0.637 1.00 94.75 223 ASP A C 1
ATOM 1709 O O . ASP A 1 223 ? 14.246 0.842 -1.174 1.00 94.75 223 ASP A O 1
ATOM 1713 N N . PHE A 1 224 ? 14.968 -0.586 0.401 1.00 96.44 224 PHE A N 1
ATOM 1714 C CA . PHE A 1 224 ? 13.643 -0.800 0.973 1.00 96.44 224 PHE A CA 1
ATOM 1715 C C . PHE A 1 224 ? 13.122 0.442 1.705 1.00 96.44 224 PHE A C 1
ATOM 1717 O O . PHE A 1 224 ? 11.940 0.773 1.595 1.00 96.44 224 PHE A O 1
ATOM 1724 N N . GLN A 1 225 ? 13.995 1.179 2.389 1.00 95.88 225 GLN A N 1
ATOM 1725 C CA . GLN A 1 225 ? 13.641 2.446 3.015 1.00 95.88 225 GLN A CA 1
ATOM 1726 C C . GLN A 1 225 ? 13.283 3.512 1.966 1.00 95.88 225 GLN A C 1
ATOM 1728 O O . GLN A 1 225 ? 12.255 4.174 2.104 1.00 95.88 225 GLN A O 1
ATOM 1733 N N . THR A 1 226 ? 14.031 3.602 0.862 1.00 95.38 226 THR A N 1
ATOM 1734 C CA . THR A 1 226 ? 13.677 4.460 -0.284 1.00 95.38 226 THR A CA 1
ATOM 1735 C C . THR A 1 226 ? 12.309 4.085 -0.864 1.00 95.38 226 THR A C 1
ATOM 1737 O O . THR A 1 226 ? 11.481 4.954 -1.148 1.00 95.38 226 THR A O 1
ATOM 1740 N N . ALA A 1 227 ? 12.018 2.785 -0.969 1.00 95.19 227 ALA A N 1
ATOM 1741 C CA . ALA A 1 227 ? 10.708 2.305 -1.391 1.00 95.19 227 ALA A CA 1
ATOM 1742 C C . ALA A 1 227 ? 9.586 2.719 -0.421 1.00 95.19 227 ALA A C 1
ATOM 1744 O O . ALA A 1 227 ? 8.505 3.118 -0.862 1.00 95.19 227 ALA A O 1
ATOM 1745 N N . LYS A 1 228 ? 9.819 2.666 0.898 1.00 95.06 228 LYS A N 1
ATOM 1746 C CA . LYS A 1 228 ? 8.864 3.168 1.902 1.00 95.06 228 LYS A CA 1
ATOM 1747 C C . LYS A 1 228 ? 8.632 4.670 1.760 1.00 95.06 228 LYS A C 1
ATOM 1749 O O . LYS A 1 228 ? 7.485 5.105 1.833 1.00 95.06 228 LYS A O 1
ATOM 1754 N N . GLU A 1 229 ? 9.686 5.449 1.539 1.00 94.75 229 GLU A N 1
ATOM 1755 C CA . GLU A 1 229 ? 9.631 6.910 1.418 1.00 94.75 229 GLU A CA 1
ATOM 1756 C C . GLU A 1 229 ? 8.816 7.377 0.212 1.00 94.75 229 GLU A C 1
ATOM 1758 O O . GLU A 1 229 ? 7.961 8.246 0.357 1.00 94.75 229 GLU A O 1
ATOM 1763 N N . GLU A 1 230 ? 8.963 6.753 -0.957 1.00 94.56 230 GLU A N 1
ATOM 1764 C CA . GLU A 1 230 ? 8.104 7.082 -2.106 1.00 94.56 230 GLU A CA 1
ATOM 1765 C C . GLU A 1 230 ? 6.623 6.748 -1.825 1.00 94.56 230 GLU A C 1
ATOM 1767 O O . GLU A 1 230 ? 5.686 7.397 -2.317 1.00 94.56 230 GLU A O 1
ATOM 1772 N N . TYR A 1 231 ? 6.384 5.733 -0.995 1.00 93.31 231 TYR A N 1
ATOM 1773 C CA . TYR A 1 231 ? 5.051 5.345 -0.554 1.00 93.31 231 TYR A CA 1
ATOM 1774 C C . TYR A 1 231 ? 4.545 6.115 0.671 1.00 93.31 231 TYR A C 1
ATOM 1776 O O . TYR A 1 231 ? 3.361 6.002 1.007 1.00 93.31 231 TYR A O 1
ATOM 1784 N N . ASN A 1 232 ? 5.376 6.977 1.251 1.00 92.56 232 ASN A N 1
ATOM 1785 C CA . ASN A 1 232 ? 5.021 7.869 2.338 1.00 92.56 232 ASN A CA 1
ATOM 1786 C C . ASN A 1 232 ? 4.084 8.974 1.833 1.00 92.56 232 ASN A C 1
ATOM 1788 O O . ASN A 1 232 ? 4.327 9.620 0.814 1.00 92.56 232 ASN A O 1
ATOM 1792 N N . ASN A 1 233 ? 2.964 9.165 2.523 1.00 87.75 233 ASN A N 1
ATOM 1793 C CA . ASN A 1 233 ? 2.069 10.288 2.303 1.00 87.75 233 ASN A CA 1
ATOM 1794 C C . ASN A 1 233 ? 1.785 10.955 3.652 1.00 87.75 233 ASN A C 1
ATOM 1796 O O . ASN A 1 233 ? 1.128 10.365 4.512 1.00 87.75 233 ASN A O 1
ATOM 1800 N N . ALA A 1 234 ? 2.295 12.177 3.829 1.00 87.38 234 ALA A N 1
ATOM 1801 C CA . ALA A 1 234 ? 2.147 12.990 5.038 1.00 87.38 234 ALA A CA 1
ATOM 1802 C C . ALA A 1 234 ? 2.669 12.347 6.345 1.00 87.38 234 ALA A C 1
ATOM 1804 O O . ALA A 1 234 ? 2.144 12.640 7.426 1.00 87.38 234 ALA A O 1
ATOM 1805 N N . GLY A 1 235 ? 3.704 11.504 6.248 1.00 86.75 235 GLY A N 1
ATOM 1806 C CA . GLY A 1 235 ? 4.339 10.810 7.375 1.00 86.75 235 GLY A CA 1
ATOM 1807 C C . GLY A 1 235 ? 3.862 9.370 7.579 1.00 86.75 235 GLY A C 1
ATOM 1808 O O . GLY A 1 235 ? 4.358 8.696 8.474 1.00 86.75 235 GLY A O 1
ATOM 1809 N N . ILE A 1 236 ? 2.916 8.887 6.766 1.00 87.81 236 ILE A N 1
ATOM 1810 C CA . ILE A 1 236 ? 2.374 7.529 6.854 1.00 87.81 236 ILE A CA 1
ATOM 1811 C C . ILE A 1 236 ? 2.688 6.783 5.557 1.00 87.81 236 ILE A C 1
ATOM 1813 O O . ILE A 1 236 ? 2.217 7.160 4.479 1.00 87.81 236 ILE A O 1
ATOM 1817 N N . VAL A 1 237 ? 3.455 5.697 5.658 1.00 90.44 237 VAL A N 1
ATOM 1818 C CA . VAL A 1 237 ? 3.717 4.778 4.541 1.00 90.44 237 VAL A CA 1
ATOM 1819 C C . VAL A 1 237 ? 2.427 4.033 4.214 1.00 90.44 237 VAL A C 1
ATOM 1821 O O . VAL A 1 237 ? 1.813 3.430 5.089 1.00 90.44 237 VAL A O 1
ATOM 1824 N N . LYS A 1 238 ? 1.973 4.077 2.958 1.00 89.88 238 LYS A N 1
ATOM 1825 C CA . LYS A 1 238 ? 0.749 3.376 2.543 1.00 89.88 238 LYS A CA 1
ATOM 1826 C C . LYS A 1 238 ? 0.978 2.582 1.274 1.00 89.88 238 LYS A C 1
ATOM 1828 O O . LYS A 1 238 ? 1.361 3.160 0.266 1.00 89.88 238 LYS A O 1
ATOM 1833 N N . ASN A 1 239 ? 0.580 1.309 1.290 1.00 90.31 239 ASN A N 1
ATOM 1834 C CA . ASN A 1 239 ? 0.398 0.475 0.099 1.00 90.31 239 ASN A CA 1
ATOM 1835 C C . ASN A 1 239 ? 1.677 0.250 -0.726 1.00 90.31 239 ASN A C 1
ATOM 1837 O O . ASN A 1 239 ? 1.634 0.411 -1.947 1.00 90.31 239 ASN A O 1
ATOM 1841 N N . VAL A 1 240 ? 2.793 -0.116 -0.085 1.00 95.88 240 VAL A N 1
ATOM 1842 C CA . VAL A 1 240 ? 4.045 -0.445 -0.794 1.00 95.88 240 VAL A CA 1
ATOM 1843 C C . VAL A 1 240 ? 3.776 -1.572 -1.792 1.00 95.88 240 VAL A C 1
ATOM 1845 O O . VAL A 1 240 ? 3.097 -2.543 -1.464 1.00 95.88 240 VAL A O 1
ATOM 1848 N N . ARG A 1 241 ? 4.280 -1.445 -3.022 1.00 95.94 241 ARG A N 1
ATOM 1849 C CA . ARG A 1 241 ? 4.084 -2.443 -4.081 1.00 95.94 241 ARG A CA 1
ATOM 1850 C C . ARG A 1 241 ? 5.396 -3.132 -4.410 1.00 95.94 241 ARG A C 1
ATOM 1852 O O . ARG A 1 241 ? 6.333 -2.484 -4.865 1.00 95.94 241 ARG A O 1
ATOM 1859 N N . LEU A 1 242 ? 5.445 -4.436 -4.201 1.00 96.31 242 LEU A N 1
ATOM 1860 C CA . LEU A 1 242 ? 6.572 -5.297 -4.519 1.00 96.31 242 LEU A CA 1
ATOM 1861 C C . LEU A 1 242 ? 6.187 -6.292 -5.617 1.00 96.31 242 LEU A C 1
ATOM 1863 O O . LEU A 1 242 ? 5.011 -6.538 -5.890 1.00 96.31 242 LEU A O 1
ATOM 1867 N N . ALA A 1 243 ? 7.192 -6.888 -6.232 1.00 95.12 243 ALA A N 1
ATOM 1868 C CA . ALA A 1 243 ? 7.077 -8.013 -7.133 1.00 95.12 243 ALA A CA 1
ATOM 1869 C C . ALA A 1 243 ? 8.197 -9.011 -6.838 1.00 95.12 243 ALA A C 1
ATOM 1871 O O . ALA A 1 243 ? 9.320 -8.629 -6.510 1.00 95.12 243 ALA A O 1
ATOM 1872 N N . VAL A 1 244 ? 7.876 -10.293 -6.936 1.00 94.75 244 VAL A N 1
ATOM 1873 C CA . VAL A 1 244 ? 8.795 -11.399 -6.657 1.00 94.75 244 VAL A CA 1
ATOM 1874 C C . VAL A 1 244 ? 8.668 -12.452 -7.745 1.00 94.75 244 VAL A C 1
ATOM 1876 O O . VAL A 1 244 ? 7.606 -12.606 -8.351 1.00 94.75 244 VAL A O 1
ATOM 1879 N N . ALA A 1 245 ? 9.750 -13.174 -8.014 1.00 90.69 245 ALA A N 1
ATOM 1880 C CA . ALA A 1 245 ? 9.703 -14.320 -8.912 1.00 90.69 245 ALA A CA 1
ATOM 1881 C C . ALA A 1 245 ? 9.108 -15.539 -8.189 1.00 90.69 245 ALA A C 1
ATOM 1883 O O . ALA A 1 245 ? 9.395 -15.765 -7.013 1.00 90.69 245 ALA A O 1
ATOM 1884 N N . VAL A 1 246 ? 8.305 -16.334 -8.898 1.00 90.00 246 VAL A N 1
ATOM 1885 C CA . VAL A 1 246 ? 7.672 -17.558 -8.379 1.00 9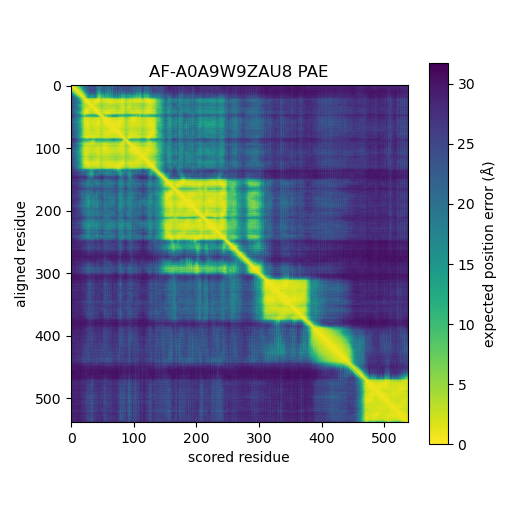0.00 246 VAL A CA 1
ATOM 1886 C C . VAL A 1 246 ? 7.924 -18.707 -9.356 1.00 90.00 246 VAL A C 1
ATOM 1888 O O . VAL A 1 246 ? 7.871 -18.499 -10.570 1.00 90.00 246 VAL A O 1
ATOM 1891 N N . LEU A 1 247 ? 8.225 -19.904 -8.843 1.00 80.12 247 LEU A N 1
ATOM 1892 C CA . LEU A 1 247 ? 8.622 -21.070 -9.651 1.00 80.12 247 LEU A CA 1
ATOM 1893 C C . LEU A 1 247 ? 7.454 -21.690 -10.441 1.00 80.12 247 LEU A C 1
ATOM 1895 O O . LEU A 1 247 ? 7.654 -22.256 -11.517 1.00 80.12 247 LEU A O 1
ATOM 1899 N N . SER A 1 248 ? 6.229 -21.576 -9.925 1.00 67.50 248 SER A N 1
ATOM 1900 C CA . SER A 1 248 ? 5.042 -22.280 -10.433 1.00 67.50 248 SER A CA 1
ATOM 1901 C C . SER A 1 248 ? 4.439 -21.708 -11.725 1.00 67.50 248 SER A C 1
ATOM 1903 O O . SER A 1 248 ? 3.625 -22.375 -12.359 1.00 67.50 248 SER A O 1
ATOM 1905 N N . ASN A 1 249 ? 4.894 -20.546 -12.211 1.00 53.94 249 ASN A N 1
ATOM 1906 C CA . ASN A 1 249 ? 4.491 -20.013 -13.526 1.00 53.94 249 ASN A CA 1
ATOM 1907 C C . ASN A 1 249 ? 5.167 -20.718 -14.725 1.00 53.94 249 ASN A C 1
ATOM 1909 O O . ASN A 1 249 ? 4.945 -20.338 -15.875 1.00 53.94 249 ASN A O 1
ATOM 1913 N N . SER A 1 250 ? 5.969 -21.761 -14.492 1.00 47.91 250 SER A N 1
ATOM 1914 C CA . SER A 1 250 ? 6.694 -22.508 -15.531 1.00 47.91 250 SER A CA 1
ATOM 1915 C C . SER A 1 250 ? 5.809 -23.368 -16.451 1.00 47.91 250 SER A C 1
ATOM 1917 O O . SER A 1 250 ? 6.294 -23.854 -17.472 1.00 47.91 250 SER A O 1
ATOM 1919 N N . GLY A 1 251 ? 4.507 -23.503 -16.164 1.00 46.16 251 GLY A N 1
ATOM 1920 C CA . GLY A 1 251 ? 3.556 -24.206 -17.035 1.00 46.16 251 GLY A CA 1
ATOM 1921 C C . GLY A 1 251 ? 3.213 -23.474 -18.342 1.00 46.16 251 GLY A C 1
ATOM 1922 O O . GLY A 1 251 ? 2.766 -24.109 -19.293 1.00 46.16 251 GLY A O 1
ATOM 1923 N N . VAL A 1 252 ? 3.443 -22.155 -18.428 1.00 44.22 252 VAL A N 1
ATOM 1924 C CA . VAL A 1 252 ? 3.104 -21.337 -19.610 1.00 44.22 252 VAL A CA 1
ATOM 1925 C C . VAL A 1 252 ? 4.289 -20.443 -19.993 1.00 44.22 252 VAL A C 1
ATOM 1927 O O . VAL A 1 252 ? 4.251 -19.221 -19.894 1.00 44.22 252 VAL A O 1
ATOM 1930 N N . GLY A 1 253 ? 5.374 -21.072 -20.446 1.00 50.25 253 GLY A N 1
ATOM 1931 C CA . GLY A 1 253 ? 6.497 -20.388 -21.091 1.00 50.25 253 GLY A CA 1
ATOM 1932 C C . GLY A 1 253 ? 7.781 -20.348 -20.262 1.00 50.25 253 GLY A C 1
ATOM 1933 O O . GLY A 1 253 ? 7.788 -20.115 -19.057 1.00 50.25 253 GLY A O 1
ATOM 1934 N N . LYS A 1 254 ? 8.906 -20.578 -20.947 1.00 52.88 254 LYS A N 1
ATOM 1935 C CA . LYS A 1 254 ? 10.256 -20.549 -20.368 1.00 52.88 254 LYS A CA 1
ATOM 1936 C C . LYS A 1 254 ? 10.522 -19.185 -19.703 1.00 52.88 254 LYS A C 1
ATOM 1938 O O . LYS A 1 254 ? 10.195 -18.162 -20.311 1.00 52.88 254 LYS A O 1
ATOM 1943 N N . PRO A 1 255 ? 11.183 -19.129 -18.529 1.00 53.38 255 PRO A N 1
ATOM 1944 C CA . PRO A 1 255 ? 11.574 -17.862 -17.913 1.00 53.38 255 PRO A CA 1
ATOM 1945 C C . PRO A 1 255 ? 12.421 -17.040 -18.894 1.00 53.38 255 PRO A C 1
ATOM 1947 O O . PRO A 1 255 ? 13.408 -17.542 -19.449 1.00 53.38 255 PRO A O 1
ATOM 1950 N N . THR A 1 256 ? 12.016 -15.790 -19.138 1.00 54.16 256 THR A N 1
ATOM 1951 C CA . THR A 1 256 ? 12.637 -14.909 -20.135 1.00 54.16 256 THR A CA 1
ATOM 1952 C C . THR A 1 256 ? 14.115 -14.672 -19.810 1.00 54.16 256 THR A C 1
ATOM 1954 O O . THR A 1 256 ? 14.521 -14.522 -18.655 1.00 54.16 256 THR A O 1
ATOM 1957 N N . ALA A 1 257 ? 14.955 -14.593 -20.845 1.00 53.62 257 ALA A N 1
ATOM 1958 C CA . ALA A 1 257 ? 16.392 -14.344 -20.698 1.00 53.62 257 ALA A CA 1
ATOM 1959 C C . ALA A 1 257 ? 16.715 -13.032 -19.947 1.00 53.62 257 ALA A C 1
ATOM 1961 O O . ALA A 1 257 ? 17.802 -12.899 -19.390 1.00 53.62 257 ALA A O 1
ATOM 1962 N N . ALA A 1 258 ? 15.776 -12.080 -19.904 1.00 46.56 258 ALA A N 1
ATOM 1963 C CA . ALA A 1 258 ? 15.907 -10.820 -19.178 1.00 46.56 258 ALA A CA 1
ATOM 1964 C C . ALA A 1 258 ? 15.901 -11.006 -17.649 1.00 46.56 258 ALA A C 1
ATOM 1966 O O . ALA A 1 258 ? 16.706 -10.379 -16.966 1.00 46.56 258 ALA A O 1
ATOM 1967 N N . ILE A 1 259 ? 15.069 -11.914 -17.122 1.00 52.59 259 ILE A N 1
ATOM 1968 C CA . ILE A 1 259 ? 15.072 -12.282 -15.695 1.00 52.59 259 ILE A CA 1
ATOM 1969 C C . ILE A 1 259 ? 16.421 -12.924 -15.344 1.00 52.59 259 ILE A C 1
ATOM 1971 O O . ILE A 1 259 ? 17.055 -12.544 -14.367 1.00 52.59 259 ILE A O 1
ATOM 1975 N N . ARG A 1 260 ? 16.938 -13.804 -16.216 1.00 56.97 260 ARG A N 1
ATOM 1976 C CA . ARG A 1 260 ? 18.256 -14.440 -16.036 1.00 56.97 260 ARG A CA 1
ATOM 1977 C C . ARG A 1 260 ? 19.400 -13.414 -15.968 1.00 56.97 260 ARG A C 1
ATOM 1979 O O . ARG A 1 260 ? 20.281 -13.552 -15.130 1.00 56.97 260 ARG A O 1
ATOM 1986 N N . ARG A 1 261 ? 19.391 -12.377 -16.818 1.00 51.50 261 ARG A N 1
ATOM 1987 C CA . ARG A 1 261 ? 20.432 -11.324 -16.829 1.00 51.50 261 ARG A CA 1
ATOM 1988 C C . ARG A 1 261 ? 20.341 -10.360 -15.646 1.00 51.50 261 ARG A C 1
ATOM 1990 O O . ARG A 1 261 ? 21.377 -9.891 -15.200 1.00 51.50 261 ARG A O 1
ATOM 1997 N N . ALA A 1 262 ? 19.139 -10.075 -15.145 1.00 45.91 262 ALA A N 1
ATOM 1998 C CA . ALA A 1 262 ? 18.954 -9.218 -13.971 1.00 45.91 262 ALA A CA 1
ATOM 1999 C C . ALA A 1 262 ? 19.402 -9.898 -12.661 1.00 45.91 262 ALA A C 1
ATOM 2001 O O . ALA A 1 262 ? 19.781 -9.211 -11.718 1.00 45.91 262 ALA A O 1
ATOM 2002 N N . ILE A 1 263 ? 19.373 -11.237 -12.618 1.00 48.66 263 ILE A N 1
ATOM 2003 C CA . ILE A 1 263 ? 19.740 -12.055 -11.448 1.00 48.66 263 ILE A CA 1
ATOM 2004 C C . ILE A 1 263 ? 21.239 -12.377 -11.414 1.00 48.66 263 ILE A C 1
ATOM 2006 O O . ILE A 1 263 ? 21.818 -12.505 -10.338 1.00 48.66 263 ILE A O 1
ATOM 2010 N N . ILE A 1 264 ? 21.895 -12.504 -12.573 1.00 43.78 264 ILE A N 1
ATOM 2011 C CA . ILE A 1 264 ? 23.340 -12.749 -12.631 1.00 43.78 264 ILE A CA 1
ATOM 2012 C C . ILE A 1 264 ? 24.064 -11.431 -12.315 1.00 43.78 264 ILE A C 1
ATOM 2014 O O . ILE A 1 264 ? 23.953 -10.486 -13.098 1.00 43.78 264 ILE A O 1
ATOM 2018 N N . PRO A 1 265 ? 24.847 -11.340 -11.221 1.00 38.69 265 PRO A N 1
ATOM 2019 C CA . PRO A 1 265 ? 25.624 -10.145 -10.932 1.00 38.69 265 PRO A CA 1
ATOM 2020 C C . PRO A 1 265 ? 26.554 -9.865 -12.109 1.00 38.69 265 PRO A C 1
ATOM 2022 O O . PRO A 1 265 ? 27.349 -10.728 -12.493 1.00 38.69 265 PRO A O 1
ATOM 2025 N N . HIS A 1 266 ? 26.474 -8.657 -12.663 1.00 38.50 266 HIS A N 1
ATOM 2026 C CA . HIS A 1 266 ? 27.230 -8.237 -13.844 1.00 38.50 266 HIS A CA 1
ATOM 2027 C C . HIS A 1 266 ? 28.753 -8.181 -13.634 1.00 38.50 266 HIS A C 1
ATOM 2029 O O . HIS A 1 266 ? 29.476 -7.753 -14.530 1.00 38.50 266 HIS A O 1
ATOM 2035 N N . ASP A 1 267 ? 29.269 -8.624 -12.483 1.00 40.00 267 ASP A N 1
ATOM 2036 C CA . ASP A 1 267 ? 30.665 -8.411 -12.150 1.00 40.00 267 ASP A CA 1
ATOM 2037 C C . ASP A 1 267 ? 31.287 -9.517 -11.281 1.00 40.00 267 ASP A C 1
ATOM 2039 O O . ASP A 1 267 ? 31.549 -9.372 -10.086 1.00 40.00 267 ASP A O 1
ATOM 2043 N N . LYS A 1 268 ? 31.607 -10.654 -11.912 1.00 42.16 268 LYS A N 1
ATOM 2044 C CA . LYS A 1 268 ? 32.590 -11.596 -11.344 1.00 42.16 268 LYS A CA 1
ATOM 2045 C C . LYS A 1 268 ? 34.019 -11.014 -11.348 1.00 42.16 268 LYS A C 1
ATOM 2047 O O . LYS A 1 268 ? 34.890 -11.592 -10.703 1.00 42.16 268 LYS A O 1
ATOM 2052 N N . LYS A 1 269 ? 34.280 -9.884 -12.030 1.00 40.56 269 LYS A N 1
ATOM 2053 C CA . LYS A 1 269 ? 35.609 -9.248 -12.102 1.00 40.56 269 LYS A CA 1
ATOM 2054 C C . LYS A 1 269 ? 35.836 -8.205 -10.993 1.00 40.56 269 LYS A C 1
ATOM 2056 O O . LYS A 1 269 ? 36.951 -8.136 -10.478 1.00 40.56 269 LYS A O 1
ATOM 2061 N N . ALA A 1 270 ? 34.807 -7.501 -10.517 1.00 40.75 270 ALA A N 1
ATOM 2062 C CA . ALA A 1 270 ? 34.918 -6.572 -9.381 1.00 40.75 270 ALA A CA 1
ATOM 2063 C C . ALA A 1 270 ? 35.219 -7.257 -8.036 1.00 40.75 270 ALA A C 1
ATOM 2065 O O . ALA A 1 270 ? 35.834 -6.656 -7.155 1.00 40.75 270 ALA A O 1
ATOM 2066 N N . LYS A 1 271 ? 34.874 -8.543 -7.881 1.00 41.50 271 LYS A N 1
ATOM 2067 C CA . LYS A 1 271 ? 35.139 -9.303 -6.646 1.00 41.50 271 LYS A CA 1
ATOM 2068 C C . LYS A 1 271 ? 36.630 -9.569 -6.379 1.00 41.50 271 LYS A C 1
ATOM 2070 O O . LYS A 1 271 ? 36.978 -9.933 -5.262 1.00 41.50 271 LYS A O 1
ATOM 2075 N N . LYS A 1 272 ? 37.524 -9.359 -7.358 1.00 40.94 272 LYS A N 1
ATOM 2076 C CA . LYS A 1 272 ? 38.968 -9.631 -7.214 1.00 40.94 272 LYS A CA 1
ATOM 2077 C C . LYS A 1 272 ? 39.815 -8.429 -6.763 1.00 40.94 272 LYS A C 1
ATOM 2079 O O . LYS A 1 272 ? 41.020 -8.581 -6.613 1.00 40.94 272 LYS A O 1
ATOM 2084 N N . ARG A 1 273 ? 39.223 -7.244 -6.543 1.00 38.09 273 ARG A N 1
ATOM 2085 C CA . ARG A 1 273 ? 39.954 -6.023 -6.125 1.00 38.09 273 ARG A CA 1
ATOM 2086 C C . ARG A 1 273 ? 39.624 -5.509 -4.718 1.00 38.09 273 ARG A C 1
ATOM 2088 O O . ARG A 1 273 ? 40.046 -4.415 -4.363 1.00 38.09 273 ARG A O 1
ATOM 2095 N N . LYS A 1 274 ? 38.912 -6.282 -3.894 1.00 38.38 274 LYS A N 1
ATOM 2096 C CA . LYS A 1 274 ? 38.548 -5.867 -2.528 1.00 38.38 274 LYS A CA 1
ATOM 2097 C C . LYS A 1 274 ? 38.722 -7.005 -1.516 1.00 38.38 274 LYS A C 1
ATOM 2099 O O . LYS A 1 274 ? 37.779 -7.428 -0.864 1.00 38.38 274 LYS A O 1
ATOM 2104 N N . THR A 1 275 ? 39.943 -7.516 -1.397 1.00 38.22 275 THR A N 1
ATOM 2105 C CA . THR A 1 275 ? 40.379 -8.354 -0.267 1.00 38.22 275 THR A CA 1
ATOM 2106 C C . THR A 1 275 ? 41.242 -7.510 0.660 1.00 38.22 275 THR A C 1
ATOM 2108 O O . THR A 1 275 ? 42.446 -7.439 0.450 1.00 38.22 275 THR A O 1
ATOM 2111 N N . ALA A 1 276 ? 40.599 -6.836 1.620 1.00 39.34 276 ALA A N 1
ATOM 2112 C CA . ALA A 1 276 ? 41.164 -6.415 2.912 1.00 39.34 276 ALA A CA 1
ATOM 2113 C C . ALA A 1 276 ? 40.122 -5.620 3.732 1.00 39.34 276 ALA A C 1
ATOM 2115 O O . ALA A 1 276 ? 40.383 -4.487 4.109 1.00 39.34 276 ALA A O 1
ATOM 2116 N N . VAL A 1 277 ? 38.926 -6.168 3.980 1.00 37.16 277 VAL A N 1
ATOM 2117 C CA . VAL A 1 277 ? 38.074 -5.747 5.112 1.00 37.16 277 VAL A CA 1
ATOM 2118 C C . VAL A 1 277 ? 37.319 -6.983 5.613 1.00 37.16 277 VAL A C 1
ATOM 2120 O O . VAL A 1 277 ? 36.856 -7.794 4.814 1.00 37.16 277 VAL A O 1
ATOM 2123 N N . SER A 1 278 ? 37.292 -7.124 6.933 1.00 34.88 278 SER A N 1
ATOM 2124 C CA . SER A 1 278 ? 36.870 -8.251 7.771 1.00 34.88 278 SER A CA 1
ATOM 2125 C C . SER A 1 278 ? 35.520 -8.899 7.406 1.00 34.88 278 SER A C 1
ATOM 2127 O O . SER A 1 278 ? 34.616 -8.205 6.940 1.00 34.88 278 SER A O 1
ATOM 2129 N N . PRO A 1 279 ? 35.341 -10.213 7.657 1.00 38.28 279 PRO A N 1
ATOM 2130 C CA . PRO A 1 279 ? 34.091 -10.911 7.378 1.00 38.28 279 PRO A CA 1
ATOM 2131 C C . PRO A 1 279 ? 33.018 -10.510 8.401 1.00 38.28 279 PRO A C 1
ATOM 2133 O O . PRO A 1 279 ? 33.162 -10.765 9.594 1.00 38.28 279 PRO A O 1
ATOM 2136 N N . SER A 1 280 ? 31.936 -9.884 7.936 1.00 33.19 280 SER A N 1
ATOM 2137 C CA . SER A 1 280 ? 30.725 -9.685 8.733 1.00 33.19 280 SER A CA 1
ATOM 2138 C C . SER A 1 280 ? 30.011 -11.025 8.917 1.00 33.19 280 SER A C 1
ATOM 2140 O O . SER A 1 280 ? 29.558 -11.644 7.952 1.00 33.19 280 SER A O 1
ATOM 2142 N N . THR A 1 281 ? 29.928 -11.469 10.163 1.00 37.19 281 THR A N 1
ATOM 2143 C CA . THR A 1 281 ? 29.161 -12.621 10.635 1.00 37.19 281 THR A CA 1
ATOM 2144 C C . THR A 1 281 ? 27.664 -12.307 10.640 1.00 37.19 281 THR A C 1
ATOM 2146 O O . THR A 1 281 ? 27.111 -12.004 11.687 1.00 37.19 281 THR A O 1
ATOM 2149 N N . ASP A 1 282 ? 27.009 -12.397 9.486 1.00 37.44 282 ASP A N 1
ATOM 2150 C CA . ASP A 1 282 ? 25.550 -12.555 9.403 1.00 37.44 282 ASP A CA 1
ATOM 2151 C C . ASP A 1 282 ? 25.268 -13.865 8.664 1.00 37.44 282 ASP A C 1
ATOM 2153 O O . ASP A 1 282 ? 25.033 -13.922 7.457 1.00 37.44 282 ASP A O 1
ATOM 2157 N N . SER A 1 283 ? 25.403 -14.961 9.409 1.00 40.12 283 SER A N 1
ATOM 2158 C CA . SER A 1 283 ? 25.098 -16.310 8.945 1.00 40.12 283 SER A CA 1
ATOM 2159 C C . SER A 1 283 ? 23.590 -16.540 9.056 1.00 40.12 283 SER A C 1
ATOM 2161 O O . SER A 1 283 ? 23.109 -17.097 10.041 1.00 40.12 283 SER A O 1
ATOM 2163 N N . ASP A 1 284 ? 22.837 -16.084 8.056 1.00 50.38 284 ASP A N 1
ATOM 2164 C CA . ASP A 1 284 ? 21.396 -16.327 7.950 1.00 50.38 284 ASP A CA 1
ATOM 2165 C C . ASP A 1 284 ? 21.113 -17.813 7.668 1.00 50.38 284 ASP A C 1
ATOM 2167 O O . ASP A 1 284 ? 21.245 -18.294 6.541 1.00 50.38 284 ASP A O 1
ATOM 2171 N N . SER A 1 285 ? 20.678 -18.542 8.700 1.00 49.06 285 SER A N 1
ATOM 2172 C CA . SER A 1 285 ? 20.279 -19.960 8.643 1.00 49.06 285 SER A CA 1
ATOM 2173 C C . SER A 1 285 ? 19.112 -20.250 7.688 1.00 49.06 285 SER A C 1
ATOM 2175 O O . SER A 1 285 ? 18.913 -21.393 7.285 1.00 49.06 285 SER A O 1
ATOM 2177 N N . ASP A 1 286 ? 18.367 -19.222 7.275 1.00 55.00 286 ASP A N 1
ATOM 2178 C CA . ASP A 1 286 ? 17.220 -19.343 6.364 1.00 55.00 286 ASP A CA 1
ATOM 2179 C C . ASP A 1 286 ? 17.635 -19.446 4.881 1.00 55.00 286 ASP A C 1
ATOM 2181 O O . ASP A 1 286 ? 16.793 -19.652 4.004 1.00 55.00 286 ASP A O 1
ATOM 2185 N N . ALA A 1 287 ? 18.933 -19.327 4.575 1.00 57.81 287 ALA A N 1
ATOM 2186 C CA . ALA A 1 287 ? 19.464 -19.401 3.211 1.00 57.81 287 ALA A CA 1
ATOM 2187 C C . ALA A 1 287 ? 19.303 -20.787 2.553 1.00 57.81 287 ALA A C 1
ATOM 2189 O O . ALA A 1 287 ? 19.303 -20.883 1.323 1.00 57.81 287 ALA A O 1
ATOM 2190 N N . SER A 1 288 ? 19.138 -21.851 3.350 1.00 61.22 288 SER A N 1
ATOM 2191 C CA . SER A 1 288 ? 19.044 -23.237 2.868 1.00 61.22 288 SER A CA 1
ATOM 2192 C C . SER A 1 288 ? 17.787 -23.496 2.025 1.00 61.22 288 SER A C 1
ATOM 2194 O O . SER A 1 288 ? 17.881 -24.102 0.957 1.00 61.22 288 SER A O 1
ATOM 2196 N N . CYS A 1 289 ? 16.623 -22.977 2.437 1.00 60.97 289 CYS A N 1
ATOM 2197 C CA . CYS A 1 289 ? 15.376 -23.148 1.679 1.00 60.97 289 CYS A CA 1
ATOM 2198 C C . CYS A 1 289 ? 15.400 -22.372 0.353 1.00 60.97 289 CYS A C 1
ATOM 2200 O O . CYS A 1 289 ? 14.925 -22.862 -0.673 1.00 60.97 289 CYS A O 1
ATOM 2202 N N . ASP A 1 290 ? 16.010 -21.185 0.361 1.00 67.25 290 ASP A N 1
ATOM 2203 C CA . ASP A 1 290 ? 16.184 -20.381 -0.846 1.00 67.25 290 ASP A CA 1
ATOM 2204 C C . ASP A 1 290 ? 17.175 -21.040 -1.824 1.00 67.25 290 ASP A C 1
ATOM 2206 O O . ASP A 1 290 ? 17.012 -20.883 -3.029 1.00 67.25 290 ASP A O 1
ATOM 2210 N N . GLU A 1 291 ? 18.195 -21.768 -1.341 1.00 72.94 291 GLU A N 1
ATOM 2211 C CA . GLU A 1 291 ? 19.133 -22.520 -2.195 1.00 72.94 291 GLU A CA 1
ATOM 2212 C C . GLU A 1 291 ? 18.426 -23.617 -2.979 1.00 72.94 291 GLU A C 1
ATOM 2214 O O . GLU A 1 291 ? 18.516 -23.610 -4.196 1.00 72.94 291 GLU A O 1
ATOM 2219 N N . ALA A 1 292 ? 17.618 -24.464 -2.339 1.00 72.94 292 ALA A N 1
ATOM 2220 C CA . ALA A 1 292 ? 16.897 -25.523 -3.048 1.00 72.94 292 ALA A CA 1
ATOM 2221 C C . ALA A 1 292 ? 15.893 -24.971 -4.082 1.00 72.94 292 ALA A C 1
ATOM 2223 O O . ALA A 1 292 ? 15.743 -25.517 -5.176 1.00 72.94 292 ALA A O 1
ATOM 2224 N N . ALA A 1 293 ? 15.202 -23.871 -3.762 1.00 66.25 293 ALA A N 1
ATOM 2225 C CA . ALA A 1 293 ? 14.300 -23.192 -4.695 1.00 66.25 293 ALA A CA 1
ATOM 2226 C C . ALA A 1 293 ? 15.059 -22.544 -5.865 1.00 66.25 293 ALA A C 1
ATOM 2228 O O . ALA A 1 293 ? 14.602 -22.581 -7.008 1.00 66.25 293 ALA A O 1
ATOM 2229 N N . TYR A 1 294 ? 16.225 -21.959 -5.589 1.00 69.94 294 TYR A N 1
ATOM 2230 C CA . TYR A 1 294 ? 17.093 -21.349 -6.589 1.00 69.94 294 TYR A CA 1
ATOM 2231 C C . TYR A 1 294 ? 17.778 -22.395 -7.475 1.00 69.94 294 TYR A C 1
ATOM 2233 O O . TYR A 1 294 ? 17.806 -22.231 -8.688 1.00 69.94 294 TYR A O 1
ATOM 2241 N N . GLU A 1 295 ? 18.253 -23.502 -6.916 1.00 73.25 295 GLU A N 1
ATOM 2242 C CA . GLU A 1 295 ? 18.792 -24.636 -7.666 1.00 73.25 295 GLU A CA 1
ATOM 2243 C C . GLU A 1 295 ? 17.721 -25.222 -8.580 1.00 73.25 295 GLU A C 1
ATOM 2245 O O . GLU A 1 295 ? 17.966 -25.336 -9.774 1.00 73.25 295 GLU A O 1
ATOM 2250 N N . LYS A 1 296 ? 16.488 -25.431 -8.095 1.00 71.25 296 LYS A N 1
ATOM 2251 C CA . LYS A 1 296 ? 15.356 -25.833 -8.950 1.00 71.25 296 LYS A CA 1
ATOM 2252 C C . LYS A 1 296 ? 15.033 -24.802 -10.031 1.00 71.25 296 LYS A C 1
ATOM 2254 O O . LYS A 1 296 ? 14.738 -25.184 -11.162 1.00 71.25 296 LYS A O 1
ATOM 2259 N N . PHE A 1 297 ? 15.108 -23.505 -9.722 1.00 65.06 297 PHE A N 1
ATOM 2260 C CA . PHE A 1 297 ? 14.941 -22.433 -10.710 1.00 65.06 297 PHE A CA 1
ATOM 2261 C C . PHE A 1 297 ? 16.011 -22.506 -11.806 1.00 65.06 297 PHE A C 1
ATOM 2263 O O . PHE A 1 297 ? 15.703 -22.369 -12.991 1.00 65.06 297 PHE A O 1
ATOM 2270 N N . ILE A 1 298 ? 17.266 -22.751 -11.425 1.00 64.56 298 ILE A N 1
ATOM 2271 C CA . ILE A 1 298 ? 18.392 -22.897 -12.347 1.00 64.56 298 ILE A CA 1
ATOM 2272 C C . ILE A 1 298 ? 18.277 -24.206 -13.143 1.00 64.56 298 ILE A C 1
ATOM 2274 O O . ILE A 1 298 ? 18.408 -24.159 -14.366 1.00 64.56 298 ILE A O 1
ATOM 2278 N N . GLU A 1 299 ? 17.953 -25.334 -12.511 1.00 65.50 299 GLU A N 1
ATOM 2279 C CA . GLU A 1 299 ? 17.797 -26.659 -13.127 1.00 65.50 299 GLU A CA 1
ATOM 2280 C C . GLU A 1 299 ? 16.636 -26.703 -14.125 1.00 65.50 299 GLU A C 1
ATOM 2282 O O . GLU A 1 299 ? 16.839 -27.115 -15.268 1.00 65.50 299 GLU A O 1
ATOM 2287 N N . GLN A 1 300 ? 15.457 -26.174 -13.776 1.00 56.69 300 GLN A N 1
ATOM 2288 C CA . GLN A 1 300 ? 14.325 -26.043 -14.710 1.00 56.69 300 GLN A CA 1
ATOM 2289 C C . GLN A 1 300 ? 14.646 -25.104 -15.884 1.00 56.69 300 GLN A C 1
ATOM 2291 O O . GLN A 1 300 ? 14.052 -25.194 -16.959 1.00 56.69 300 GLN A O 1
ATOM 2296 N N . SER A 1 301 ? 15.613 -24.202 -15.706 1.00 51.16 301 SER A N 1
ATOM 2297 C CA . SER A 1 301 ? 16.100 -23.303 -16.753 1.00 51.16 301 SER A CA 1
ATOM 2298 C C . SER A 1 301 ? 17.252 -23.880 -17.596 1.00 51.16 301 SER A C 1
ATOM 2300 O O . SER A 1 301 ? 17.623 -23.252 -18.601 1.00 51.16 301 SER A O 1
ATOM 2302 N N . SER A 1 302 ? 17.796 -25.040 -17.194 1.00 42.88 302 SER A N 1
ATOM 2303 C CA . SER A 1 302 ? 19.032 -25.656 -17.701 1.00 42.88 302 SER A CA 1
ATOM 2304 C C . SER A 1 302 ? 18.842 -26.603 -18.885 1.00 42.88 302 SER A C 1
ATOM 2306 O O . SER A 1 302 ? 19.827 -27.147 -19.391 1.00 42.88 302 SER A O 1
ATOM 2308 N N . ASP A 1 303 ? 17.618 -26.743 -19.401 1.00 43.47 303 ASP A N 1
ATOM 2309 C CA . ASP A 1 303 ? 17.377 -27.557 -20.588 1.00 43.47 303 ASP A CA 1
ATOM 2310 C C . ASP A 1 303 ? 17.975 -26.879 -21.845 1.00 43.47 303 ASP A C 1
ATOM 2312 O O . ASP A 1 303 ? 17.385 -26.009 -22.494 1.00 43.47 303 ASP A O 1
ATOM 2316 N N . LYS A 1 304 ? 19.248 -27.222 -22.081 1.00 47.09 304 LYS A N 1
ATOM 2317 C CA . LYS A 1 304 ? 20.113 -27.069 -23.263 1.00 47.09 304 LYS A CA 1
ATOM 2318 C C . LYS A 1 304 ? 19.954 -25.785 -24.081 1.00 47.09 304 LYS A C 1
ATOM 2320 O O . LYS A 1 304 ? 19.474 -25.780 -25.211 1.00 47.09 304 LYS A O 1
ATOM 2325 N N . GLY A 1 305 ? 20.564 -24.714 -23.585 1.00 43.22 305 GLY A N 1
ATOM 2326 C CA . GLY A 1 305 ? 21.048 -23.618 -24.420 1.00 43.22 305 GLY A CA 1
ATOM 2327 C C . GLY A 1 305 ? 22.461 -23.247 -24.001 1.00 43.22 305 GLY A C 1
ATOM 2328 O O . GLY A 1 305 ? 22.625 -22.523 -23.025 1.00 43.22 305 GLY A O 1
ATOM 2329 N N . LYS A 1 306 ? 23.479 -23.736 -24.724 1.00 45.50 306 LYS A N 1
ATOM 2330 C CA . LYS A 1 306 ? 24.855 -23.220 -24.636 1.00 45.50 306 LYS A CA 1
ATOM 2331 C C . LYS A 1 306 ? 24.779 -21.688 -24.683 1.00 45.50 306 LYS A C 1
ATOM 2333 O O . LYS A 1 306 ? 24.415 -21.133 -25.718 1.00 45.50 306 LYS A O 1
ATOM 2338 N N . LEU A 1 307 ? 25.077 -21.008 -23.575 1.00 44.09 307 LEU A N 1
ATOM 2339 C CA . LEU A 1 307 ? 25.309 -19.565 -23.572 1.00 44.09 307 LEU A CA 1
ATOM 2340 C C . LEU A 1 307 ? 26.512 -19.327 -24.489 1.00 44.09 307 LEU A C 1
ATOM 2342 O O . LEU A 1 307 ? 27.644 -19.661 -24.149 1.00 44.09 307 LEU A O 1
ATOM 2346 N N . LYS A 1 308 ? 26.214 -18.882 -25.712 1.00 46.66 308 LYS A N 1
ATOM 2347 C CA . LYS A 1 308 ? 27.165 -18.728 -26.810 1.00 46.66 308 LYS A CA 1
ATOM 2348 C C . LYS A 1 308 ? 28.248 -17.724 -26.404 1.00 46.66 308 LYS A C 1
ATOM 2350 O O . LYS A 1 308 ? 27.928 -16.596 -26.029 1.00 46.66 308 LYS A O 1
ATOM 2355 N N . SER A 1 309 ? 29.514 -18.101 -26.566 1.00 55.09 309 SER A N 1
ATOM 2356 C CA . SER A 1 309 ? 30.664 -17.182 -26.593 1.00 55.09 309 SER A CA 1
ATOM 2357 C C . SER A 1 309 ? 30.443 -15.985 -27.535 1.00 55.09 309 SER A C 1
ATOM 2359 O O . SER A 1 309 ? 30.954 -14.901 -27.274 1.00 55.09 309 SER A O 1
ATOM 2361 N N . SER A 1 310 ? 29.567 -16.142 -28.537 1.00 60.06 310 SER A N 1
ATOM 2362 C CA . SER A 1 310 ? 29.217 -15.124 -29.532 1.00 60.06 310 SER A CA 1
ATOM 2363 C C . SER A 1 310 ? 28.729 -13.789 -28.960 1.00 60.06 310 SER A C 1
ATOM 2365 O O . SER A 1 310 ? 28.883 -12.772 -29.626 1.00 60.06 310 SER A O 1
ATOM 2367 N N . ASN A 1 311 ? 28.144 -13.757 -27.754 1.00 80.25 311 ASN A N 1
ATOM 2368 C CA . ASN A 1 311 ? 27.594 -12.514 -27.199 1.00 80.25 311 ASN A CA 1
ATOM 2369 C C . ASN A 1 311 ? 28.674 -11.595 -26.600 1.00 80.25 311 ASN A C 1
ATOM 2371 O O . ASN A 1 311 ? 28.466 -10.390 -26.495 1.00 80.25 311 ASN A O 1
ATOM 2375 N N . SER A 1 312 ? 29.816 -12.155 -26.184 1.00 84.69 312 SER A N 1
ATOM 2376 C CA . SER A 1 312 ? 30.958 -11.352 -25.732 1.00 84.69 312 SER A CA 1
ATOM 2377 C C . SER A 1 312 ? 31.628 -10.676 -26.923 1.00 84.69 312 SER A C 1
ATOM 2379 O O . SER A 1 312 ? 31.871 -9.475 -26.886 1.00 84.69 312 SER A O 1
ATOM 2381 N N . ASP A 1 313 ? 31.859 -11.438 -27.992 1.00 89.81 313 ASP A N 1
ATOM 2382 C CA . ASP A 1 313 ? 32.546 -10.957 -29.192 1.00 89.81 313 ASP A CA 1
ATOM 2383 C C . ASP A 1 313 ? 31.708 -9.905 -29.930 1.00 89.81 313 ASP A C 1
ATOM 2385 O O . ASP A 1 313 ? 32.236 -8.874 -30.341 1.00 89.81 313 ASP A O 1
ATOM 2389 N N . TRP A 1 314 ? 30.383 -10.102 -29.989 1.00 94.19 314 TRP A N 1
ATOM 2390 C CA . TRP A 1 314 ? 29.453 -9.115 -30.544 1.00 94.19 314 TRP A CA 1
ATOM 2391 C C . TRP A 1 314 ? 29.511 -7.784 -29.786 1.00 94.19 314 TRP A C 1
ATOM 2393 O O . TRP A 1 314 ? 29.616 -6.727 -30.397 1.00 94.19 314 TRP A O 1
ATOM 2403 N N . ASN A 1 315 ? 29.500 -7.818 -28.447 1.00 93.44 315 ASN A N 1
ATOM 2404 C CA . ASN A 1 315 ? 29.564 -6.597 -27.637 1.00 93.44 315 ASN A CA 1
ATOM 2405 C C . ASN A 1 315 ? 30.893 -5.855 -27.818 1.00 93.44 315 ASN A C 1
ATOM 2407 O O . ASN A 1 315 ? 30.889 -4.628 -27.907 1.00 93.44 315 ASN A O 1
ATOM 2411 N N . THR A 1 316 ? 32.015 -6.578 -27.875 1.00 95.19 316 THR A N 1
ATOM 2412 C CA . THR A 1 316 ? 33.333 -5.981 -28.139 1.00 95.19 316 THR A CA 1
ATOM 2413 C C . THR A 1 316 ? 33.342 -5.292 -29.504 1.00 95.19 316 THR A C 1
ATOM 2415 O O . THR A 1 316 ? 33.666 -4.108 -29.582 1.00 95.19 316 THR A O 1
ATOM 2418 N N . CYS A 1 317 ? 32.874 -5.984 -30.547 1.00 95.69 317 CYS A N 1
ATOM 2419 C CA . CYS A 1 317 ? 32.760 -5.440 -31.900 1.00 95.69 317 CYS A CA 1
ATOM 2420 C C . CYS A 1 317 ? 31.842 -4.203 -31.956 1.00 95.69 317 CYS A C 1
ATOM 2422 O O . CYS A 1 317 ? 32.205 -3.180 -32.536 1.00 95.69 317 CYS A O 1
ATOM 2424 N N . HIS A 1 318 ? 30.689 -4.246 -31.279 1.00 96.31 318 HIS A N 1
ATOM 2425 C CA . HIS A 1 318 ? 29.737 -3.133 -31.235 1.00 96.31 318 HIS A CA 1
ATOM 2426 C C . HIS A 1 318 ? 30.336 -1.872 -30.596 1.00 96.31 318 HIS A C 1
ATOM 2428 O O . HIS A 1 318 ? 30.097 -0.751 -31.053 1.00 96.31 318 HIS A O 1
ATOM 2434 N N . VAL A 1 319 ? 31.108 -2.040 -29.519 1.00 96.06 319 VAL A N 1
ATOM 2435 C CA . VAL A 1 319 ? 31.763 -0.926 -28.820 1.00 96.06 319 VAL A CA 1
ATOM 2436 C C . VAL A 1 319 ? 32.874 -0.322 -29.678 1.00 96.06 319 VAL A C 1
ATOM 2438 O O . VAL A 1 319 ? 32.964 0.903 -29.767 1.00 96.06 319 VAL A O 1
ATOM 2441 N N . GLU A 1 320 ? 33.685 -1.152 -30.338 1.00 97.00 320 GLU A N 1
ATOM 2442 C CA . GLU A 1 320 ? 34.736 -0.689 -31.253 1.00 97.00 320 GLU A CA 1
ATOM 2443 C C . GLU A 1 320 ? 34.157 0.081 -32.444 1.00 97.00 320 GLU A C 1
ATOM 2445 O O . GLU A 1 320 ? 34.636 1.174 -32.751 1.00 97.00 320 GLU A O 1
ATOM 2450 N N . LEU A 1 321 ? 33.065 -0.417 -33.036 1.00 97.25 321 LEU A N 1
ATOM 2451 C CA . LEU A 1 321 ? 32.339 0.267 -34.106 1.00 97.25 321 LEU A CA 1
ATOM 2452 C C . LEU A 1 321 ? 31.866 1.661 -33.675 1.00 97.25 321 LEU A C 1
ATOM 2454 O O . LEU A 1 321 ? 32.118 2.645 -34.369 1.00 97.25 321 LEU A O 1
ATOM 2458 N N . ARG A 1 322 ? 31.207 1.777 -32.514 1.00 97.38 322 ARG A N 1
ATOM 2459 C CA . ARG A 1 322 ? 30.717 3.078 -32.025 1.00 97.38 322 ARG A CA 1
ATOM 2460 C C . ARG A 1 322 ? 31.854 4.056 -31.768 1.00 97.38 322 ARG A C 1
ATOM 2462 O O . ARG A 1 322 ? 31.724 5.221 -32.125 1.00 97.38 322 ARG A O 1
ATOM 2469 N N . LYS A 1 323 ? 32.961 3.579 -31.191 1.00 96.62 323 LYS A N 1
ATOM 2470 C CA . LYS A 1 323 ? 34.136 4.406 -30.906 1.00 96.62 323 LYS A CA 1
ATOM 2471 C C . LYS A 1 323 ? 34.771 4.949 -32.188 1.00 96.62 323 LYS A C 1
ATOM 2473 O O . LYS A 1 323 ? 35.110 6.126 -32.227 1.00 96.62 323 LYS A O 1
ATOM 2478 N N . ALA A 1 324 ? 34.892 4.126 -33.229 1.00 96.50 324 ALA A N 1
ATOM 2479 C CA . ALA A 1 324 ? 35.411 4.558 -34.527 1.00 96.50 324 ALA A CA 1
ATOM 2480 C C . ALA A 1 324 ? 34.490 5.595 -35.195 1.00 96.50 324 ALA A C 1
ATOM 2482 O O . ALA A 1 324 ? 34.947 6.655 -35.608 1.00 96.50 324 ALA A O 1
ATOM 2483 N N . LEU A 1 325 ? 33.174 5.355 -35.207 1.00 95.88 325 LEU A N 1
ATOM 2484 C CA . LEU A 1 325 ? 32.204 6.299 -35.780 1.00 95.88 325 LEU A CA 1
ATOM 2485 C C . LEU A 1 325 ? 32.119 7.627 -35.015 1.00 95.88 325 LEU A C 1
ATOM 2487 O O . LEU A 1 325 ? 31.829 8.668 -35.607 1.00 95.88 325 LEU A O 1
ATOM 2491 N N . GLU A 1 326 ? 32.347 7.597 -33.703 1.00 95.31 326 GLU A N 1
ATOM 2492 C CA . GLU A 1 326 ? 32.439 8.792 -32.864 1.00 95.31 326 GLU A CA 1
ATOM 2493 C C . GLU A 1 326 ? 33.721 9.582 -33.149 1.00 95.31 326 GLU A C 1
ATOM 2495 O O . GLU A 1 326 ? 33.658 10.802 -33.292 1.00 95.31 326 GLU A O 1
ATOM 2500 N N . GLN A 1 327 ? 34.860 8.898 -33.309 1.00 93.94 327 GLN A N 1
ATOM 2501 C CA . GLN A 1 327 ? 36.126 9.515 -33.723 1.00 93.94 327 GLN A CA 1
ATOM 2502 C C . GLN A 1 327 ? 36.023 10.165 -35.109 1.00 93.94 327 GLN A C 1
ATOM 2504 O O . GLN A 1 327 ? 36.530 11.268 -35.303 1.00 93.94 327 GLN A O 1
ATOM 2509 N N . ASP A 1 328 ? 35.294 9.532 -36.029 1.00 91.75 328 ASP A N 1
ATOM 2510 C CA . ASP A 1 328 ? 35.030 10.058 -37.371 1.00 91.75 328 ASP A CA 1
ATOM 2511 C C . ASP A 1 328 ? 33.934 11.144 -37.389 1.00 91.75 328 ASP A C 1
ATOM 2513 O O . ASP A 1 328 ? 33.672 11.750 -38.429 1.00 91.75 328 ASP A O 1
ATOM 2517 N N . GLY A 1 329 ? 33.254 11.391 -36.261 1.00 92.38 329 GLY A N 1
ATOM 2518 C CA . GLY A 1 329 ? 32.178 12.381 -36.153 1.00 92.38 329 GLY A CA 1
ATOM 2519 C C . GLY A 1 329 ? 30.935 12.048 -36.985 1.00 92.38 329 GLY A C 1
ATOM 2520 O O . GLY A 1 329 ? 30.199 12.952 -37.372 1.00 92.38 329 GLY A O 1
ATOM 2521 N N . THR A 1 330 ? 30.708 10.766 -37.287 1.00 94.38 330 THR A N 1
ATOM 2522 C CA . THR A 1 330 ? 29.599 10.290 -38.136 1.00 94.38 330 THR A CA 1
ATOM 2523 C C . THR A 1 330 ? 28.585 9.419 -37.398 1.00 94.38 330 THR A C 1
ATOM 2525 O O . THR A 1 330 ? 27.623 8.954 -38.011 1.00 94.38 330 THR A O 1
ATOM 2528 N N . LEU A 1 331 ? 28.768 9.195 -36.091 1.00 94.94 331 LEU A N 1
ATOM 2529 C CA . LEU A 1 331 ? 27.885 8.360 -35.269 1.00 94.94 331 LEU A CA 1
ATOM 2530 C C . LEU A 1 331 ? 26.413 8.811 -35.319 1.00 94.94 331 LEU A C 1
ATOM 2532 O O . LEU A 1 331 ? 25.515 7.975 -35.278 1.00 94.94 331 LEU A O 1
ATOM 2536 N N . ASP A 1 332 ? 26.162 10.115 -35.448 1.00 93.31 332 ASP A N 1
ATOM 2537 C CA . ASP A 1 332 ? 24.824 10.715 -35.510 1.00 93.31 332 ASP A CA 1
ATOM 2538 C C . ASP A 1 332 ? 24.022 10.330 -36.766 1.00 93.31 332 ASP A C 1
ATOM 2540 O O . ASP A 1 332 ? 22.797 10.458 -36.778 1.00 93.31 332 ASP A O 1
ATOM 2544 N N . ARG A 1 333 ? 24.687 9.814 -37.808 1.00 94.12 333 ARG A N 1
ATOM 2545 C CA . ARG A 1 333 ? 24.041 9.332 -39.038 1.00 94.12 333 ARG A CA 1
ATOM 2546 C C . ARG A 1 333 ? 23.316 8.000 -38.849 1.00 94.12 333 ARG A C 1
ATOM 2548 O O . ARG A 1 333 ? 22.460 7.672 -39.672 1.00 94.12 333 ARG A O 1
ATOM 2555 N N . TYR A 1 334 ? 23.661 7.234 -37.811 1.00 95.44 334 TYR A N 1
ATOM 2556 C CA . TYR A 1 334 ? 23.263 5.835 -37.662 1.00 95.44 334 TYR A CA 1
ATOM 2557 C C . TYR A 1 334 ? 22.381 5.624 -36.430 1.00 95.44 334 TYR A C 1
ATOM 2559 O O . TYR A 1 334 ? 22.758 5.922 -35.297 1.00 95.44 334 TYR A O 1
ATOM 2567 N N . GLY A 1 335 ? 21.194 5.054 -36.646 1.00 92.88 335 GLY A N 1
ATOM 2568 C CA . GLY A 1 335 ? 20.319 4.613 -35.566 1.00 92.88 335 GLY A CA 1
ATOM 2569 C C . GLY A 1 335 ? 20.816 3.322 -34.909 1.00 92.88 335 GLY A C 1
ATOM 2570 O O . GLY A 1 335 ? 21.706 2.636 -35.407 1.00 92.88 335 GLY A O 1
ATOM 2571 N N . ILE A 1 336 ? 20.185 2.934 -33.797 1.00 93.88 336 ILE A N 1
ATOM 2572 C CA . ILE A 1 336 ? 20.535 1.701 -33.067 1.00 93.88 336 ILE A CA 1
ATOM 2573 C C . ILE A 1 336 ? 20.434 0.465 -33.978 1.00 93.88 336 ILE A C 1
ATOM 2575 O O . ILE A 1 336 ? 21.299 -0.401 -33.922 1.00 93.88 336 ILE A O 1
ATOM 2579 N N . GLN A 1 337 ? 19.423 0.407 -34.851 1.00 93.62 337 GLN A N 1
ATOM 2580 C CA . GLN A 1 337 ? 19.237 -0.704 -35.792 1.00 93.62 337 GLN A CA 1
ATOM 2581 C C . GLN A 1 337 ? 20.366 -0.791 -36.828 1.00 93.62 337 GLN A C 1
ATOM 2583 O O . GLN A 1 337 ? 20.834 -1.892 -37.109 1.00 93.62 337 GLN A O 1
ATOM 2588 N N . HIS A 1 338 ? 20.847 0.349 -37.342 1.00 96.75 338 HIS A N 1
ATOM 2589 C CA . HIS A 1 338 ? 22.012 0.402 -38.232 1.00 96.75 338 HIS A CA 1
ATOM 2590 C C . HIS A 1 338 ? 23.255 -0.138 -37.531 1.00 96.75 338 HIS A C 1
ATOM 2592 O O . HIS A 1 338 ? 23.946 -0.990 -38.078 1.00 96.75 338 HIS A O 1
ATOM 2598 N N . LEU A 1 339 ? 23.515 0.324 -36.303 1.00 96.69 339 LEU A N 1
ATOM 2599 C CA . LEU A 1 339 ? 24.692 -0.083 -35.534 1.00 96.69 339 LEU A CA 1
ATOM 2600 C C . LEU A 1 339 ? 24.651 -1.572 -35.176 1.00 96.69 339 LEU A C 1
ATOM 2602 O O . LEU A 1 339 ? 25.676 -2.246 -35.260 1.00 96.69 339 LEU A O 1
ATOM 2606 N N . SER A 1 340 ? 23.485 -2.102 -34.799 1.00 95.31 340 SER A N 1
ATOM 2607 C CA . SER A 1 340 ? 23.325 -3.532 -34.520 1.00 95.31 340 SER A CA 1
ATOM 2608 C C . SER A 1 340 ? 23.573 -4.380 -35.766 1.00 95.31 340 SER A C 1
ATOM 2610 O O . SER A 1 340 ? 24.400 -5.283 -35.710 1.00 95.31 340 SER A O 1
ATOM 2612 N N . LEU A 1 341 ? 22.948 -4.039 -36.898 1.00 96.12 341 LEU A N 1
ATOM 2613 C CA . LEU A 1 341 ? 23.143 -4.780 -38.144 1.00 96.12 341 LEU A CA 1
ATOM 2614 C C . LEU A 1 341 ? 24.588 -4.692 -38.647 1.00 96.12 341 LEU A C 1
ATOM 2616 O O . LEU A 1 341 ? 25.145 -5.687 -39.091 1.00 96.12 341 LEU A O 1
ATOM 2620 N N . TRP A 1 342 ? 25.219 -3.521 -38.571 1.00 97.56 342 TRP A N 1
ATOM 2621 C CA . TRP A 1 342 ? 26.620 -3.372 -38.968 1.00 97.56 342 TRP A CA 1
ATOM 2622 C C . TRP A 1 342 ? 27.535 -4.243 -38.101 1.00 97.56 342 TRP A C 1
ATOM 2624 O O . TRP A 1 342 ? 28.435 -4.894 -38.621 1.00 97.56 342 TRP A O 1
ATOM 2634 N N . THR A 1 343 ? 27.250 -4.345 -36.802 1.00 97.06 343 THR A N 1
ATOM 2635 C CA . THR A 1 343 ? 27.976 -5.258 -35.906 1.00 97.06 343 THR A CA 1
ATOM 2636 C C . THR A 1 343 ? 27.817 -6.714 -36.347 1.00 97.06 343 THR A C 1
ATOM 2638 O O . THR A 1 343 ? 28.808 -7.437 -36.422 1.00 97.06 343 THR A O 1
ATOM 2641 N N . ASP A 1 344 ? 26.596 -7.128 -36.702 1.00 95.69 344 ASP A N 1
ATOM 2642 C CA . ASP A 1 344 ? 26.331 -8.476 -37.222 1.00 95.69 344 ASP A CA 1
ATOM 2643 C C . ASP A 1 344 ? 27.109 -8.734 -38.521 1.00 95.69 344 ASP A C 1
ATOM 2645 O O . ASP A 1 344 ? 27.724 -9.784 -38.683 1.00 95.69 344 ASP A O 1
ATOM 2649 N N . LEU A 1 345 ? 27.146 -7.759 -39.434 1.00 96.31 345 LEU A N 1
ATOM 2650 C CA . LEU A 1 345 ? 27.864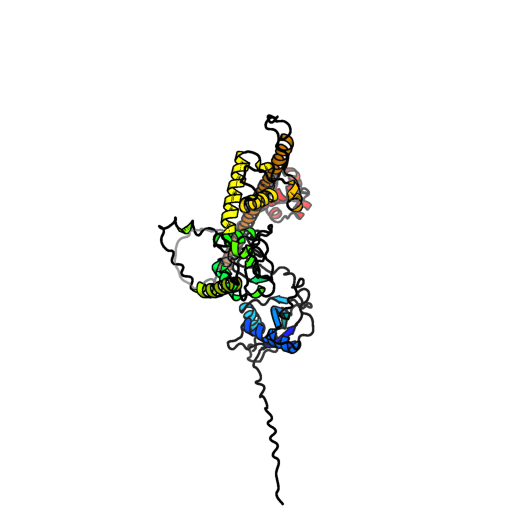 -7.873 -40.706 1.00 96.31 345 LEU A CA 1
ATOM 2651 C C . LEU A 1 345 ? 29.387 -7.952 -40.534 1.00 96.31 345 LEU A C 1
ATOM 2653 O O . LEU A 1 345 ? 30.039 -8.664 -41.302 1.00 96.31 345 LEU A O 1
ATOM 2657 N N . ILE A 1 346 ? 29.947 -7.255 -39.540 1.00 96.12 346 ILE A N 1
ATOM 2658 C CA . ILE A 1 346 ? 31.368 -7.365 -39.183 1.00 96.12 346 ILE A CA 1
ATOM 2659 C C . ILE A 1 346 ? 31.647 -8.743 -38.580 1.00 96.12 346 ILE A C 1
ATOM 2661 O O . ILE A 1 346 ? 32.610 -9.402 -38.969 1.00 96.12 346 ILE A O 1
ATOM 2665 N N . GLN A 1 347 ? 30.792 -9.218 -37.669 1.00 94.75 347 GLN A N 1
ATOM 2666 C CA . GLN A 1 347 ? 30.967 -10.530 -37.042 1.00 94.75 347 GLN A CA 1
ATOM 2667 C C . GLN A 1 347 ? 30.834 -11.683 -38.052 1.00 94.75 347 GLN A C 1
ATOM 2669 O O . GLN A 1 347 ? 31.560 -12.671 -37.954 1.00 94.75 347 GLN A O 1
ATOM 2674 N N . ASP A 1 348 ? 29.956 -11.535 -39.046 1.00 93.81 348 ASP A N 1
ATOM 2675 C CA . ASP A 1 348 ? 29.784 -12.468 -40.164 1.00 93.81 348 ASP A CA 1
ATOM 2676 C C . ASP A 1 348 ? 30.934 -12.406 -41.193 1.00 93.81 348 ASP A C 1
ATOM 2678 O O . ASP A 1 348 ? 30.954 -13.202 -42.133 1.00 93.81 348 ASP A O 1
ATOM 2682 N N . GLY A 1 349 ? 31.864 -11.449 -41.071 1.00 95.50 349 GLY A N 1
ATOM 2683 C CA . GLY A 1 349 ? 32.953 -11.232 -42.030 1.00 95.50 349 GLY A CA 1
ATOM 2684 C C . GLY A 1 349 ? 32.495 -10.718 -43.400 1.00 95.50 349 GLY A C 1
ATOM 2685 O O . GLY A 1 349 ? 33.238 -10.810 -44.373 1.00 95.50 349 GLY A O 1
ATOM 2686 N N . LYS A 1 350 ? 31.266 -10.194 -43.500 1.00 95.88 350 LYS A N 1
ATOM 2687 C CA . LYS A 1 350 ? 30.714 -9.602 -44.735 1.00 95.88 350 LYS A CA 1
ATOM 2688 C C . LYS A 1 350 ? 31.191 -8.170 -44.960 1.00 95.88 350 LYS A C 1
ATOM 2690 O O . LYS A 1 350 ? 31.090 -7.671 -46.075 1.00 95.88 350 LYS A O 1
ATOM 2695 N N . VAL A 1 351 ? 31.638 -7.515 -43.893 1.00 96.25 351 VAL A N 1
ATOM 2696 C CA . VAL A 1 351 ? 32.182 -6.158 -43.883 1.00 96.25 351 VAL A CA 1
ATOM 2697 C C . VAL A 1 351 ? 33.461 -6.182 -43.050 1.00 96.25 351 VAL A C 1
ATOM 2699 O O . VAL A 1 351 ? 33.496 -6.807 -41.992 1.00 96.25 351 VAL A O 1
ATOM 2702 N N . SER A 1 352 ? 34.511 -5.511 -43.518 1.00 91.12 352 SER A N 1
ATOM 2703 C CA . SER A 1 352 ? 35.866 -5.624 -42.958 1.00 91.12 352 SER A CA 1
ATOM 2704 C C . SER A 1 352 ? 36.042 -4.909 -41.611 1.00 91.12 352 SER A C 1
ATOM 2706 O O . SER A 1 352 ? 37.016 -5.160 -40.905 1.00 91.12 352 SER A O 1
ATOM 2708 N N . GLY A 1 353 ? 35.128 -4.003 -41.243 1.00 93.56 353 GLY A N 1
ATOM 2709 C CA . GLY A 1 353 ? 35.172 -3.271 -39.977 1.00 93.56 353 GLY A CA 1
ATOM 2710 C C . GLY A 1 353 ? 34.380 -1.962 -39.998 1.00 93.56 353 GLY A C 1
ATOM 2711 O O . GLY A 1 353 ? 33.491 -1.764 -40.825 1.00 93.56 353 GLY A O 1
ATOM 2712 N N . ALA A 1 354 ? 34.723 -1.046 -39.088 1.00 92.19 354 ALA A N 1
ATOM 2713 C CA . ALA A 1 354 ? 34.036 0.240 -38.917 1.00 92.19 354 ALA A CA 1
ATOM 2714 C C . ALA A 1 354 ? 34.270 1.255 -40.053 1.00 92.19 354 ALA A C 1
ATOM 2716 O O . ALA A 1 354 ? 33.504 2.204 -40.194 1.00 92.19 354 ALA A O 1
ATOM 2717 N N . HIS A 1 355 ? 35.314 1.063 -40.864 1.00 92.06 355 HIS A N 1
ATOM 2718 C CA . HIS A 1 355 ? 35.671 1.977 -41.957 1.00 92.06 355 HIS A CA 1
ATOM 2719 C C . HIS A 1 355 ? 35.047 1.595 -43.308 1.00 92.06 355 HIS A C 1
ATOM 2721 O O . HIS A 1 355 ? 35.131 2.367 -44.263 1.00 92.06 355 HIS A O 1
ATOM 2727 N N . GLU A 1 356 ? 34.411 0.426 -43.399 1.00 95.50 356 GLU A N 1
ATOM 2728 C CA . GLU A 1 356 ? 33.703 -0.027 -44.594 1.00 95.50 356 GLU A CA 1
ATOM 2729 C C . GLU A 1 356 ? 32.195 0.097 -44.347 1.00 95.50 356 GLU A C 1
ATOM 2731 O O . GLU A 1 356 ? 31.593 -0.711 -43.644 1.00 95.50 356 GLU A O 1
ATOM 2736 N N . GLU A 1 357 ? 31.586 1.164 -44.871 1.00 95.31 357 GLU A N 1
ATOM 2737 C CA . GLU A 1 357 ? 30.152 1.423 -44.700 1.00 95.31 357 GLU A CA 1
ATOM 2738 C C . GLU A 1 357 ? 29.335 0.368 -45.482 1.00 95.31 357 GLU A C 1
ATOM 2740 O O . GLU A 1 357 ? 29.543 0.229 -46.692 1.00 95.31 357 GLU A O 1
ATOM 2745 N N . PRO A 1 358 ? 28.413 -0.379 -44.836 1.00 95.69 358 PRO A N 1
ATOM 2746 C CA . PRO A 1 358 ? 27.583 -1.363 -45.516 1.00 95.69 358 PRO A CA 1
ATOM 2747 C C . PRO A 1 358 ? 26.736 -0.720 -46.614 1.00 95.69 358 PRO A C 1
ATOM 2749 O O . PRO A 1 358 ? 26.237 0.395 -46.465 1.00 95.69 358 PRO A O 1
ATOM 2752 N N . ASP A 1 359 ? 26.492 -1.454 -47.698 1.00 95.56 359 ASP A N 1
ATOM 2753 C CA . ASP A 1 359 ? 25.539 -1.029 -48.724 1.00 95.56 359 ASP A CA 1
ATOM 2754 C C . ASP A 1 359 ? 24.101 -1.144 -48.190 1.00 95.56 359 ASP A C 1
ATOM 2756 O O . ASP A 1 359 ? 23.441 -2.179 -48.321 1.00 95.56 359 ASP A O 1
ATOM 2760 N N . TRP A 1 360 ? 23.624 -0.076 -47.545 1.00 94.88 360 TRP A N 1
ATOM 2761 C CA . TRP A 1 360 ? 22.339 -0.035 -46.839 1.00 94.88 360 TRP A CA 1
ATOM 2762 C C . TRP A 1 360 ? 21.140 -0.371 -47.725 1.00 94.88 360 TRP A C 1
ATOM 2764 O O . TRP A 1 360 ? 20.152 -0.906 -47.223 1.00 94.88 360 TRP A O 1
ATOM 2774 N N . ARG A 1 361 ? 21.245 -0.165 -49.044 1.00 93.12 361 ARG A N 1
ATOM 2775 C CA . ARG A 1 361 ? 20.194 -0.517 -50.012 1.00 93.12 361 ARG A CA 1
ATOM 2776 C C . ARG A 1 361 ? 19.881 -2.009 -50.017 1.00 93.12 361 ARG A C 1
ATOM 2778 O O . ARG A 1 361 ? 18.729 -2.389 -50.205 1.00 93.12 361 ARG A O 1
ATOM 2785 N N . LYS A 1 362 ? 20.883 -2.855 -49.756 1.00 95.25 362 LYS A N 1
ATOM 2786 C CA . LYS A 1 362 ? 20.722 -4.317 -49.666 1.00 95.25 362 LYS A CA 1
ATOM 2787 C C . LYS A 1 362 ? 20.026 -4.768 -48.382 1.00 95.25 362 LYS A C 1
ATOM 2789 O O . LYS A 1 362 ? 19.580 -5.908 -48.316 1.00 95.25 362 LYS A O 1
ATOM 2794 N N . TYR A 1 363 ? 19.929 -3.887 -47.387 1.00 94.69 363 TYR A N 1
ATOM 2795 C CA . TYR A 1 363 ? 19.434 -4.201 -46.047 1.00 94.69 363 TYR A CA 1
ATOM 2796 C C . TYR A 1 363 ? 18.234 -3.344 -45.620 1.00 94.69 363 TYR A C 1
ATOM 2798 O O . TYR A 1 363 ? 17.896 -3.300 -44.435 1.00 94.69 363 TYR A O 1
ATOM 2806 N N . LEU A 1 364 ? 17.556 -2.691 -46.570 1.00 89.94 364 LEU A N 1
ATOM 2807 C CA . LEU A 1 364 ? 16.354 -1.886 -46.312 1.00 89.94 364 LEU A CA 1
ATOM 2808 C C . LEU A 1 364 ? 15.196 -2.695 -45.708 1.00 89.94 364 LEU A C 1
ATOM 2810 O O . LEU A 1 364 ? 14.336 -2.147 -45.024 1.00 89.94 364 LEU A O 1
ATOM 2814 N N . ASN A 1 365 ? 15.190 -4.011 -45.922 1.00 87.00 365 ASN A N 1
ATOM 2815 C CA . ASN A 1 365 ? 14.257 -4.942 -45.290 1.00 87.00 365 ASN A CA 1
ATOM 2816 C C . ASN A 1 365 ? 14.479 -5.089 -43.772 1.00 87.00 365 ASN A C 1
ATOM 2818 O O . ASN A 1 365 ? 13.569 -5.518 -43.068 1.00 87.00 365 ASN A O 1
ATOM 2822 N N . VAL A 1 366 ? 15.676 -4.763 -43.273 1.00 87.19 366 VAL A N 1
ATOM 2823 C CA . VAL A 1 366 ? 16.027 -4.813 -41.846 1.00 87.19 366 VAL A CA 1
ATOM 2824 C C . VAL A 1 366 ? 16.034 -3.407 -41.252 1.00 87.19 366 VAL A C 1
ATOM 2826 O O . VAL A 1 366 ? 15.436 -3.170 -40.201 1.00 87.19 366 VAL A O 1
ATOM 2829 N N . VAL A 1 367 ? 16.675 -2.459 -41.937 1.00 87.81 367 VAL A N 1
ATOM 2830 C CA . VAL A 1 367 ? 16.788 -1.072 -41.492 1.00 87.81 367 VAL A CA 1
ATOM 2831 C C . VAL A 1 367 ? 15.941 -0.199 -42.408 1.00 87.81 367 VAL A C 1
ATOM 2833 O O . VAL A 1 367 ? 16.334 0.132 -43.518 1.00 87.81 367 VAL A O 1
ATOM 2836 N N . HIS A 1 368 ? 14.747 0.151 -41.933 1.00 82.81 368 HIS A N 1
ATOM 2837 C CA . HIS A 1 368 ? 13.659 0.730 -42.731 1.00 82.81 368 HIS A CA 1
ATOM 2838 C C . HIS A 1 368 ? 13.972 2.112 -43.343 1.00 82.81 368 HIS A C 1
ATOM 2840 O O . HIS A 1 368 ? 13.169 2.640 -44.109 1.00 82.81 368 HIS A O 1
ATOM 2846 N N . VAL A 1 369 ? 15.099 2.729 -42.976 1.00 87.19 369 VAL A N 1
ATOM 2847 C CA . VAL A 1 369 ? 15.493 4.083 -43.38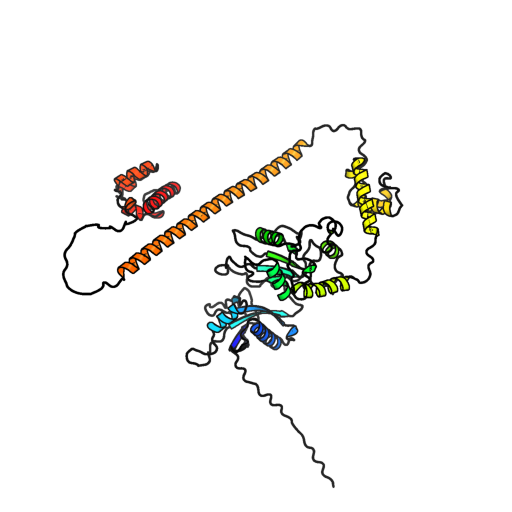2 1.00 87.19 369 VAL A CA 1
ATOM 2848 C C . VAL A 1 369 ? 16.993 4.100 -43.682 1.00 87.19 369 VAL A C 1
ATOM 2850 O O . VAL A 1 369 ? 17.788 3.600 -42.881 1.00 87.19 369 VAL A O 1
ATOM 2853 N N . GLU A 1 370 ? 17.395 4.690 -44.811 1.00 87.56 370 GLU A N 1
ATOM 2854 C CA . GLU A 1 370 ? 18.812 4.923 -45.123 1.00 87.56 370 GLU A CA 1
ATOM 2855 C C . GLU A 1 370 ? 19.439 5.902 -44.108 1.00 87.56 370 GLU A C 1
ATOM 2857 O O . GLU A 1 370 ? 18.772 6.842 -43.662 1.00 87.56 370 GLU A O 1
ATOM 2862 N N . PRO A 1 371 ? 20.709 5.712 -43.708 1.00 89.88 371 PRO A N 1
ATOM 2863 C CA . PRO A 1 371 ? 21.377 6.665 -42.834 1.00 89.88 371 PRO A CA 1
ATOM 2864 C C . PRO A 1 371 ? 21.515 8.023 -43.519 1.00 89.88 371 PRO A C 1
ATOM 2866 O O . PRO A 1 371 ? 21.644 8.122 -44.742 1.00 89.88 371 PRO A O 1
ATOM 2869 N N . LEU A 1 372 ? 21.517 9.085 -42.713 1.00 86.00 372 LEU A N 1
ATOM 2870 C CA . LEU A 1 372 ? 21.628 10.449 -43.226 1.00 86.00 372 LEU A CA 1
ATOM 2871 C C . LEU A 1 372 ? 22.889 10.586 -44.102 1.00 86.00 372 LEU A C 1
ATOM 2873 O O . LEU A 1 372 ? 23.935 10.027 -43.753 1.00 86.00 372 LEU A O 1
ATOM 2877 N N . PRO A 1 373 ? 22.840 11.312 -45.232 1.00 83.75 373 PRO A N 1
ATOM 2878 C CA . PRO A 1 373 ? 24.012 11.503 -46.082 1.00 83.75 373 PRO A CA 1
ATOM 2879 C C . PRO A 1 373 ? 25.137 12.193 -45.300 1.00 83.75 373 PRO A C 1
ATOM 2881 O O . PRO A 1 373 ? 24.873 13.035 -44.437 1.00 83.75 373 PRO A O 1
ATOM 2884 N N . LYS A 1 374 ? 26.400 11.837 -45.591 1.00 83.12 374 LYS A N 1
ATOM 2885 C CA . LYS A 1 374 ? 27.575 12.490 -44.988 1.00 83.12 374 LYS A CA 1
ATOM 2886 C C . LYS A 1 374 ? 27.450 13.996 -45.219 1.00 83.12 374 LYS A C 1
ATOM 2888 O O . LYS A 1 374 ? 27.531 14.447 -46.361 1.00 83.12 374 LYS A O 1
ATOM 2893 N N . ARG A 1 375 ? 27.232 14.782 -44.157 1.00 71.94 375 ARG A N 1
ATOM 2894 C CA . ARG A 1 375 ? 27.339 16.243 -44.261 1.00 71.94 375 ARG A CA 1
ATOM 2895 C C . ARG A 1 375 ? 28.766 16.534 -44.699 1.00 71.94 375 ARG A C 1
ATOM 2897 O O . ARG A 1 375 ? 29.701 16.209 -43.974 1.00 71.94 375 ARG A O 1
ATOM 2904 N N . GLY A 1 376 ? 28.927 17.094 -45.896 1.00 64.50 376 GLY A N 1
ATOM 2905 C CA . GLY A 1 376 ? 30.236 17.509 -46.384 1.00 64.50 376 GLY A CA 1
ATOM 2906 C C . GLY A 1 376 ? 30.914 18.385 -45.330 1.00 64.50 376 GLY A C 1
ATOM 2907 O O . GLY A 1 376 ? 30.285 19.302 -44.802 1.00 64.50 376 GLY A O 1
ATOM 2908 N N . MET A 1 377 ? 32.177 18.087 -45.018 1.00 54.75 377 MET A N 1
ATOM 2909 C CA . MET A 1 377 ? 33.020 18.721 -43.987 1.00 54.75 377 MET A CA 1
ATOM 2910 C C . MET A 1 377 ? 33.291 20.234 -44.198 1.00 54.75 377 MET A C 1
ATOM 2912 O O . MET A 1 377 ? 34.264 20.767 -43.678 1.00 54.75 377 MET A O 1
ATOM 2916 N N . GLY A 1 378 ? 32.461 20.953 -44.959 1.00 49.44 378 GLY A N 1
ATOM 2917 C CA . GLY A 1 378 ? 32.737 22.314 -45.425 1.00 49.44 378 GLY A CA 1
ATOM 2918 C C . GLY A 1 378 ? 31.907 23.444 -44.813 1.00 49.44 378 GLY A C 1
ATOM 2919 O O . GLY A 1 378 ? 32.228 24.598 -45.076 1.00 49.44 378 GLY A O 1
ATOM 2920 N N . LEU A 1 379 ? 30.861 23.185 -44.017 1.00 45.16 379 LEU A N 1
ATOM 2921 C CA . LEU A 1 379 ? 30.034 24.277 -43.479 1.00 45.16 379 LEU A CA 1
ATOM 2922 C C . LEU A 1 379 ? 30.358 24.578 -42.013 1.00 45.16 379 LEU A C 1
ATOM 2924 O O . LEU A 1 379 ? 29.852 23.942 -41.087 1.00 45.16 379 LEU A O 1
ATOM 2928 N N . VAL A 1 380 ? 31.195 25.601 -41.825 1.00 49.22 380 VAL A N 1
ATOM 2929 C CA . VAL A 1 380 ? 31.373 26.315 -40.557 1.00 49.22 380 VAL A CA 1
ATOM 2930 C C . VAL A 1 380 ? 29.992 26.658 -39.998 1.00 49.22 380 VAL A C 1
ATOM 2932 O O . VAL A 1 380 ? 29.172 27.310 -40.643 1.00 49.22 380 VAL A O 1
ATOM 2935 N N . ARG A 1 381 ? 29.727 26.164 -38.790 1.00 41.72 381 ARG A N 1
ATOM 2936 C CA . ARG A 1 381 ? 28.463 26.300 -38.068 1.00 41.72 381 ARG A CA 1
ATOM 2937 C C . ARG A 1 381 ? 28.160 27.782 -37.813 1.00 41.72 381 ARG A C 1
ATOM 2939 O O . ARG A 1 381 ? 28.654 28.355 -36.846 1.00 41.72 381 ARG A O 1
ATOM 2946 N N . ALA A 1 382 ? 27.327 28.397 -38.649 1.00 46.28 382 ALA A N 1
ATOM 2947 C CA . ALA A 1 382 ? 26.742 29.697 -38.346 1.00 46.28 382 ALA A CA 1
ATOM 2948 C C . ALA A 1 382 ? 25.815 29.555 -37.123 1.00 46.28 382 ALA A C 1
ATOM 2950 O O . ALA A 1 382 ? 24.782 28.883 -37.169 1.00 46.28 382 ALA A O 1
ATOM 2951 N N . LYS A 1 383 ? 26.217 30.161 -35.999 1.00 49.19 383 LYS A N 1
ATOM 2952 C CA . LYS A 1 383 ? 25.342 30.478 -34.860 1.00 49.19 383 LYS A CA 1
ATOM 2953 C C . LYS A 1 383 ? 24.169 31.307 -35.392 1.00 49.19 383 LYS A C 1
ATOM 2955 O O . LYS A 1 383 ? 24.404 32.405 -35.882 1.00 49.19 383 LYS A O 1
ATOM 2960 N N . GLY A 1 384 ? 22.932 30.818 -35.303 1.00 49.12 384 GLY A N 1
ATOM 2961 C CA . GLY A 1 384 ? 21.797 31.654 -35.710 1.00 49.12 384 GLY A CA 1
ATOM 2962 C C . GLY A 1 384 ? 20.377 31.148 -35.467 1.00 49.12 384 GLY A C 1
ATOM 2963 O O . GLY A 1 384 ? 19.476 31.972 -35.446 1.00 49.12 384 GLY A O 1
ATOM 2964 N N . GLN A 1 385 ? 20.125 29.849 -35.256 1.00 53.41 385 GLN A N 1
ATOM 2965 C CA . GLN A 1 385 ? 18.731 29.358 -35.138 1.00 53.41 385 GLN A CA 1
ATOM 2966 C C . GLN A 1 385 ? 18.441 28.411 -33.959 1.00 53.41 385 GLN A C 1
ATOM 2968 O O . GLN A 1 385 ? 17.292 28.036 -33.754 1.00 53.41 385 GLN A O 1
ATOM 2973 N N . ASN A 1 386 ? 19.434 28.077 -33.126 1.00 51.91 386 ASN A N 1
ATOM 2974 C CA . ASN A 1 386 ? 19.231 27.219 -31.942 1.00 51.91 386 ASN A CA 1
ATOM 2975 C C . ASN A 1 386 ? 18.817 27.972 -30.662 1.00 51.91 386 ASN A C 1
ATOM 2977 O O . ASN A 1 386 ? 18.550 27.328 -29.646 1.00 51.91 386 ASN A O 1
ATOM 2981 N N . ASP A 1 387 ? 18.733 29.304 -30.684 1.00 57.22 387 ASP A N 1
ATOM 2982 C CA . ASP A 1 387 ? 18.423 30.077 -29.472 1.00 57.22 387 ASP A CA 1
ATOM 2983 C C . ASP A 1 387 ? 16.958 29.974 -29.048 1.00 57.22 387 ASP A C 1
ATOM 2985 O O . ASP A 1 387 ? 16.672 29.944 -27.856 1.00 57.22 387 ASP A O 1
ATOM 2989 N N . VAL A 1 388 ? 16.013 29.840 -29.982 1.00 65.75 388 VAL A N 1
ATOM 2990 C CA . VAL A 1 388 ? 14.580 29.807 -29.630 1.00 65.75 388 VAL A CA 1
ATOM 2991 C C . VAL A 1 388 ? 14.223 28.531 -28.864 1.00 65.75 388 VAL A C 1
ATOM 2993 O O . VAL A 1 388 ? 13.538 28.592 -27.845 1.00 65.75 388 VAL A O 1
ATOM 2996 N N . LEU A 1 389 ? 14.738 27.377 -29.302 1.00 69.81 389 LEU A N 1
ATOM 2997 C CA . LEU A 1 389 ? 14.500 26.106 -28.616 1.00 69.81 389 LEU A CA 1
ATOM 2998 C C . LEU A 1 389 ? 15.211 26.061 -27.257 1.00 69.81 389 LEU A C 1
ATOM 3000 O O . LEU A 1 389 ? 14.630 25.609 -26.275 1.00 69.81 389 LEU A O 1
ATOM 3004 N N . THR A 1 390 ? 16.437 26.585 -27.185 1.00 72.44 390 THR A N 1
ATOM 3005 C CA . THR A 1 390 ? 17.200 26.669 -25.930 1.00 72.44 390 THR A CA 1
ATOM 3006 C C . THR A 1 390 ? 16.505 27.589 -24.923 1.00 72.44 390 THR A C 1
ATOM 3008 O O . THR A 1 390 ? 16.339 27.218 -23.764 1.00 72.44 390 THR A O 1
ATOM 3011 N N . THR A 1 391 ? 16.002 28.741 -25.376 1.00 73.62 391 THR A N 1
ATOM 3012 C CA . THR A 1 391 ? 15.231 29.680 -24.547 1.00 73.62 391 THR A CA 1
ATOM 3013 C C . THR A 1 391 ? 13.921 29.052 -24.068 1.00 73.62 391 THR A C 1
ATOM 3015 O O . THR A 1 391 ? 13.567 29.198 -22.901 1.00 73.62 391 THR A O 1
ATOM 3018 N N . PHE A 1 392 ? 13.223 28.294 -24.922 1.00 80.75 392 PHE A N 1
ATOM 3019 C CA . PHE A 1 392 ? 11.998 27.589 -24.535 1.00 80.75 392 PHE A CA 1
ATOM 3020 C C . PHE A 1 392 ? 12.261 26.496 -23.488 1.00 80.75 392 PHE A C 1
ATOM 3022 O O . PHE A 1 392 ? 11.543 26.415 -22.491 1.00 80.75 392 PHE A O 1
ATOM 3029 N N . LEU A 1 393 ? 13.315 25.691 -23.668 1.00 82.56 393 LEU A N 1
ATOM 3030 C CA . LEU A 1 393 ? 13.708 24.668 -22.693 1.00 82.56 393 LEU A CA 1
ATOM 3031 C C . LEU A 1 393 ? 14.121 25.299 -21.358 1.00 82.56 393 LEU A C 1
ATOM 3033 O O . LEU A 1 393 ? 13.669 24.841 -20.311 1.00 82.56 393 LEU A O 1
ATOM 3037 N N . MET A 1 394 ? 14.884 26.394 -21.390 1.00 86.88 394 MET A N 1
ATOM 3038 C CA . MET A 1 394 ? 15.286 27.130 -20.189 1.00 86.88 394 MET A CA 1
ATOM 3039 C C . MET A 1 394 ? 14.080 27.755 -19.469 1.00 86.88 394 MET A C 1
ATOM 3041 O O . MET A 1 394 ? 13.982 27.691 -18.246 1.00 86.88 394 MET A O 1
ATOM 3045 N N . GLN A 1 395 ? 13.107 28.294 -20.210 1.00 89.06 395 GLN A N 1
ATOM 3046 C CA . GLN A 1 395 ? 11.868 28.829 -19.638 1.00 89.06 395 GLN A CA 1
ATOM 3047 C C . GLN A 1 395 ? 10.988 27.728 -19.022 1.00 89.06 395 GLN A C 1
ATOM 3049 O O . GLN A 1 395 ? 10.321 27.950 -18.009 1.00 89.06 395 GLN A O 1
ATOM 3054 N N . GLN A 1 396 ? 10.987 26.529 -19.609 1.00 88.06 396 GLN A N 1
ATOM 3055 C CA . GLN A 1 396 ? 10.284 25.372 -19.059 1.00 88.06 396 GLN A CA 1
ATOM 3056 C C . GLN A 1 396 ? 10.975 24.829 -17.798 1.00 88.06 396 GLN A C 1
ATOM 3058 O O . GLN A 1 396 ? 10.297 24.424 -16.853 1.00 88.06 396 GLN A O 1
ATOM 3063 N N . GLU A 1 397 ? 12.309 24.840 -17.767 1.00 88.88 397 GLU A N 1
ATOM 3064 C CA . GLU A 1 397 ? 13.118 24.497 -16.592 1.00 88.88 397 GLU A CA 1
ATOM 3065 C C . GLU A 1 397 ? 12.818 25.447 -15.425 1.00 88.88 397 GLU A C 1
ATOM 3067 O O . GLU A 1 397 ? 12.537 24.990 -14.318 1.00 88.88 397 GLU A O 1
ATOM 3072 N N . MET A 1 398 ? 12.774 26.756 -15.701 1.00 89.50 398 MET A N 1
ATOM 3073 C CA . MET A 1 398 ? 12.494 27.794 -14.705 1.00 89.50 398 MET A CA 1
ATOM 3074 C C . MET A 1 398 ? 11.098 27.628 -14.085 1.00 89.50 398 MET A C 1
ATOM 3076 O O . MET A 1 398 ? 10.954 27.695 -12.868 1.00 89.50 398 MET A O 1
ATOM 3080 N N . ARG A 1 399 ? 10.080 27.296 -14.895 1.00 88.88 399 ARG A N 1
ATOM 3081 C CA . ARG A 1 399 ? 8.728 26.986 -14.391 1.00 88.88 399 ARG A CA 1
ATOM 3082 C C . ARG A 1 399 ? 8.706 25.751 -13.486 1.00 88.88 399 ARG A C 1
ATOM 3084 O O . ARG A 1 399 ? 8.081 25.771 -12.431 1.00 88.88 399 ARG A O 1
ATOM 3091 N N . ARG A 1 400 ? 9.427 24.687 -13.861 1.00 87.31 400 ARG A N 1
ATOM 3092 C CA . ARG A 1 400 ? 9.567 23.483 -13.020 1.00 87.31 400 ARG A CA 1
ATOM 3093 C C . ARG A 1 400 ? 10.312 23.770 -11.716 1.00 87.31 400 ARG A C 1
ATOM 3095 O O . ARG A 1 400 ? 10.097 23.080 -10.723 1.00 87.31 400 ARG A O 1
ATOM 3102 N N . GLU A 1 401 ? 11.232 24.728 -11.712 1.00 92.25 401 GLU A N 1
ATOM 3103 C CA . GLU A 1 401 ? 11.937 25.168 -10.507 1.00 92.25 401 GLU A CA 1
ATOM 3104 C C . GLU A 1 401 ? 11.044 25.984 -9.575 1.00 92.25 401 GLU A C 1
ATOM 3106 O O . GLU A 1 401 ? 10.981 25.687 -8.382 1.00 92.25 401 GLU A O 1
ATOM 3111 N N . GLU A 1 402 ? 10.287 26.928 -10.126 1.00 93.44 402 GLU A N 1
ATOM 3112 C CA . GLU A 1 402 ? 9.327 27.739 -9.379 1.00 93.44 402 GLU A CA 1
ATOM 3113 C C . GLU A 1 402 ? 8.239 26.873 -8.720 1.00 93.44 402 GLU A C 1
ATOM 3115 O O . GLU A 1 402 ? 7.927 27.051 -7.543 1.00 93.44 402 GLU A O 1
ATOM 3120 N N . GLU A 1 403 ? 7.721 25.859 -9.422 1.00 89.56 403 GLU A N 1
ATOM 3121 C CA . GLU A 1 403 ? 6.782 24.884 -8.848 1.00 89.56 403 GLU A CA 1
ATOM 3122 C C . GLU A 1 403 ? 7.396 24.107 -7.672 1.00 89.56 403 GLU A C 1
ATOM 3124 O O . GLU A 1 403 ? 6.741 23.910 -6.645 1.00 89.56 403 GLU A O 1
ATOM 3129 N N . ARG A 1 404 ? 8.672 23.703 -7.779 1.00 91.38 404 ARG A N 1
ATOM 3130 C CA . ARG A 1 404 ? 9.395 23.033 -6.685 1.00 91.38 404 ARG A CA 1
ATOM 3131 C C . ARG A 1 404 ? 9.584 23.960 -5.486 1.00 91.38 404 ARG A C 1
ATOM 3133 O O . ARG A 1 404 ? 9.511 23.495 -4.348 1.00 91.38 404 ARG A O 1
ATOM 3140 N N . GLU A 1 405 ? 9.850 25.244 -5.710 1.00 94.50 405 GLU A N 1
ATOM 3141 C CA . GLU A 1 405 ? 10.000 26.221 -4.629 1.00 94.50 405 GLU A CA 1
ATOM 3142 C C . GLU A 1 405 ? 8.660 26.525 -3.946 1.00 94.50 405 GLU A C 1
ATOM 3144 O O . GLU A 1 405 ? 8.584 26.532 -2.714 1.00 94.50 405 GLU A O 1
ATOM 3149 N N . ASN A 1 406 ? 7.587 26.690 -4.721 1.00 94.38 406 ASN A N 1
ATOM 3150 C CA . ASN A 1 406 ? 6.239 26.899 -4.195 1.00 94.38 406 ASN A CA 1
ATOM 3151 C C . ASN A 1 406 ? 5.752 25.699 -3.375 1.00 94.38 406 ASN A C 1
ATOM 3153 O O . ASN A 1 406 ? 5.205 25.882 -2.286 1.00 94.38 406 ASN A O 1
ATOM 3157 N N . GLU A 1 407 ? 6.028 24.473 -3.825 1.00 91.06 407 GLU A N 1
ATOM 3158 C CA . GLU A 1 407 ? 5.718 23.267 -3.055 1.00 91.06 407 GLU A CA 1
ATOM 3159 C C . GLU A 1 407 ? 6.495 23.231 -1.728 1.00 91.06 407 GLU A C 1
ATOM 3161 O O . GLU A 1 407 ? 5.913 22.950 -0.680 1.00 91.06 407 GLU A O 1
ATOM 3166 N N . LYS A 1 408 ? 7.785 23.603 -1.730 1.00 92.12 408 LYS A N 1
ATOM 3167 C CA . LYS A 1 408 ? 8.580 23.727 -0.493 1.00 92.12 408 LYS A CA 1
ATOM 3168 C C . LYS A 1 408 ? 8.016 24.790 0.454 1.00 92.12 408 LYS A C 1
ATOM 3170 O O . LYS A 1 408 ? 8.000 24.568 1.664 1.00 92.12 408 LYS A O 1
ATOM 3175 N N . ARG A 1 409 ? 7.548 25.935 -0.058 1.00 93.25 409 ARG A N 1
ATOM 3176 C CA . ARG A 1 409 ? 6.895 26.973 0.764 1.00 93.25 409 ARG A CA 1
ATOM 3177 C C . ARG A 1 409 ? 5.600 26.459 1.388 1.00 93.25 409 ARG A C 1
ATOM 3179 O O . ARG A 1 409 ? 5.385 26.681 2.578 1.00 93.25 409 ARG A O 1
ATOM 3186 N N . ARG A 1 410 ? 4.788 25.723 0.624 1.00 94.31 410 ARG A N 1
ATOM 3187 C CA . ARG A 1 410 ? 3.554 25.105 1.122 1.00 94.31 410 ARG A CA 1
ATOM 3188 C C . ARG A 1 410 ? 3.836 24.070 2.210 1.00 94.31 410 ARG A C 1
ATOM 3190 O O . ARG A 1 410 ? 3.200 24.111 3.256 1.00 94.31 410 ARG A O 1
ATOM 3197 N N . GLN A 1 411 ? 4.837 23.212 2.014 1.00 91.75 411 GLN A N 1
ATOM 3198 C CA . GLN A 1 411 ? 5.251 22.230 3.022 1.00 91.75 411 GLN A CA 1
ATOM 3199 C C . GLN A 1 411 ? 5.708 22.896 4.326 1.00 91.75 411 GLN A C 1
ATOM 3201 O O . GLN A 1 411 ? 5.293 22.467 5.397 1.00 91.75 411 GLN A O 1
ATOM 3206 N N . ARG A 1 412 ? 6.486 23.988 4.250 1.00 95.19 412 ARG A N 1
ATOM 3207 C CA . ARG A 1 412 ? 6.879 24.762 5.443 1.00 95.19 412 ARG A CA 1
ATOM 3208 C C . ARG A 1 412 ? 5.677 25.375 6.164 1.00 95.19 412 ARG A C 1
ATOM 3210 O O . ARG A 1 412 ? 5.635 25.353 7.388 1.00 95.19 412 ARG A O 1
ATOM 3217 N N . GLN A 1 413 ? 4.698 25.906 5.427 1.00 93.81 413 GLN A N 1
ATOM 3218 C CA . GLN A 1 413 ? 3.466 26.426 6.030 1.00 93.81 413 GLN A CA 1
ATOM 3219 C C . GLN A 1 413 ? 2.646 25.321 6.707 1.00 93.81 413 GLN A C 1
ATOM 3221 O O . GLN A 1 413 ? 2.187 25.505 7.830 1.00 93.81 413 GLN A O 1
ATOM 3226 N N . GLU A 1 414 ? 2.490 24.161 6.066 1.00 94.56 414 GLU A N 1
ATOM 3227 C CA . GLU A 1 414 ? 1.785 23.019 6.660 1.00 94.56 414 GLU A CA 1
ATOM 3228 C C . GLU A 1 414 ? 2.495 22.473 7.904 1.00 94.56 414 GLU A C 1
ATOM 3230 O O . GLU A 1 414 ? 1.830 22.057 8.855 1.00 94.56 414 GLU A O 1
ATOM 3235 N N . GLU A 1 415 ? 3.830 22.482 7.917 1.00 94.06 415 GLU A N 1
ATOM 3236 C CA . GLU A 1 415 ? 4.636 22.073 9.066 1.00 94.06 415 GLU A CA 1
ATOM 3237 C C . GLU A 1 415 ? 4.471 23.034 10.249 1.00 94.06 415 GLU A C 1
ATOM 3239 O O . GLU A 1 415 ? 4.204 22.573 11.360 1.00 94.06 415 GLU A O 1
ATOM 3244 N N . LEU A 1 416 ? 4.515 24.350 10.009 1.00 96.75 416 LEU A N 1
ATOM 3245 C CA . LEU A 1 416 ? 4.232 25.367 11.032 1.00 96.75 416 LEU A CA 1
ATOM 3246 C C . LEU A 1 416 ? 2.831 25.185 11.630 1.00 96.75 416 LEU A C 1
ATOM 3248 O O . LEU A 1 416 ? 2.670 25.139 12.846 1.00 96.75 416 LEU A O 1
ATOM 3252 N N . LEU A 1 417 ? 1.825 24.958 10.783 1.00 96.12 417 LEU A N 1
ATOM 3253 C CA . LEU A 1 417 ? 0.438 24.743 11.211 1.00 96.12 417 LEU A CA 1
ATOM 3254 C C . LEU A 1 417 ? 0.238 23.390 11.926 1.00 96.12 417 LEU A C 1
ATOM 3256 O O . LEU A 1 417 ? -0.755 23.163 12.623 1.00 96.12 417 LEU A O 1
ATOM 3260 N N . ARG A 1 418 ? 1.158 22.438 11.735 1.00 93.12 418 ARG A N 1
ATOM 3261 C CA . ARG A 1 418 ? 1.225 21.191 12.510 1.00 93.12 418 ARG A CA 1
ATOM 3262 C C . ARG A 1 418 ? 1.868 21.413 13.875 1.00 93.12 418 ARG A C 1
ATOM 3264 O O . ARG A 1 418 ? 1.387 20.814 14.834 1.00 93.12 418 ARG A O 1
ATOM 3271 N N . GLN A 1 419 ? 2.918 22.231 13.955 1.00 94.75 419 GLN A N 1
ATOM 3272 C CA . GLN A 1 419 ? 3.559 22.596 15.220 1.00 94.75 419 GLN A CA 1
ATOM 3273 C C . GLN A 1 419 ? 2.594 23.371 16.119 1.00 94.75 419 GLN A C 1
ATOM 3275 O O . GLN A 1 419 ? 2.391 22.958 17.256 1.00 94.75 419 GLN A O 1
ATOM 3280 N N . GLU A 1 420 ? 1.900 24.375 15.580 1.00 96.50 420 GLU A N 1
ATOM 3281 C CA . GLU A 1 420 ? 0.883 25.154 16.303 1.00 96.50 420 GLU A CA 1
ATOM 3282 C C . GLU A 1 420 ? -0.193 24.239 16.919 1.00 96.50 420 GLU A C 1
ATOM 3284 O O . GLU A 1 420 ? -0.419 24.238 18.126 1.00 96.50 420 GLU A O 1
ATOM 3289 N N . ARG A 1 421 ? -0.741 23.302 16.131 1.00 92.69 421 ARG A N 1
ATOM 3290 C CA . ARG A 1 421 ? -1.706 22.302 16.629 1.00 92.69 421 ARG A CA 1
ATOM 3291 C C . ARG A 1 421 ? -1.148 21.366 17.704 1.00 92.69 421 ARG A C 1
ATOM 3293 O O . ARG A 1 421 ? -1.919 20.791 18.474 1.00 92.69 421 ARG A O 1
ATOM 3300 N N . GLN A 1 422 ? 0.159 21.112 17.725 1.00 93.06 422 GLN A N 1
ATOM 3301 C CA . GLN A 1 422 ? 0.779 20.318 18.787 1.00 93.06 422 GLN A CA 1
ATOM 3302 C C . GLN A 1 422 ? 0.965 21.133 20.065 1.00 93.06 422 GLN A C 1
ATOM 3304 O O . GLN A 1 422 ? 0.817 20.569 21.150 1.00 93.06 422 GLN A O 1
ATOM 3309 N N . GLU A 1 423 ? 1.280 22.421 19.949 1.00 93.56 423 GLU A N 1
ATOM 3310 C CA . GLU A 1 423 ? 1.367 23.341 21.082 1.00 93.56 423 GLU A CA 1
ATOM 3311 C C . GLU A 1 423 ? 0.001 23.523 21.747 1.00 93.56 423 GLU A C 1
ATOM 3313 O O . GLU A 1 423 ? -0.097 23.335 22.961 1.00 93.56 423 GLU A O 1
ATOM 3318 N N . ASP A 1 424 ? -1.066 23.697 20.964 1.00 91.94 424 ASP A N 1
ATOM 3319 C CA . ASP A 1 424 ? -2.442 23.759 21.477 1.00 91.94 424 ASP A CA 1
ATOM 3320 C C . ASP A 1 424 ? -2.812 22.508 22.285 1.00 91.94 424 ASP A C 1
ATOM 3322 O O . ASP A 1 424 ? -3.302 22.593 23.410 1.00 91.94 424 ASP A O 1
ATOM 3326 N N . ARG A 1 425 ? -2.491 21.312 21.768 1.00 91.88 425 ARG A N 1
ATOM 3327 C CA . ARG A 1 425 ? -2.732 20.046 22.487 1.00 91.88 425 ARG A CA 1
ATOM 3328 C C . ARG A 1 425 ? -1.919 19.929 23.776 1.00 91.88 425 ARG A C 1
ATOM 3330 O O . ARG A 1 425 ? -2.335 19.223 24.695 1.00 91.88 425 ARG A O 1
ATOM 3337 N N . LYS A 1 426 ? -0.730 20.537 23.846 1.00 94.06 426 LYS A N 1
ATOM 3338 C CA . LYS A 1 426 ? 0.083 20.552 25.074 1.00 94.06 426 LYS A CA 1
ATOM 3339 C C . LYS A 1 426 ? -0.526 21.494 26.107 1.00 94.06 426 LYS A C 1
ATOM 3341 O O . LYS A 1 426 ? -0.636 21.093 27.264 1.00 94.06 426 LYS A O 1
ATOM 3346 N N . LEU A 1 427 ? -0.961 22.681 25.686 1.00 94.25 427 LEU A N 1
ATOM 3347 C CA . LEU A 1 427 ? -1.664 23.638 26.540 1.00 94.25 427 LEU A CA 1
ATOM 3348 C C . LEU A 1 427 ? -2.963 23.037 27.090 1.00 94.25 427 LEU A C 1
ATOM 3350 O O . LEU A 1 427 ? -3.190 23.084 28.296 1.00 94.25 427 LEU A O 1
ATOM 3354 N N . GLU A 1 428 ? -3.755 22.369 26.249 1.00 92.25 428 GLU A N 1
ATOM 3355 C CA . GLU A 1 428 ? -4.989 21.690 26.663 1.00 92.25 428 GLU A CA 1
ATOM 3356 C C . GLU A 1 428 ? -4.715 20.588 27.700 1.00 92.25 428 GLU A C 1
ATOM 3358 O O . GLU A 1 428 ? -5.378 20.512 28.734 1.00 92.25 428 GLU A O 1
ATOM 3363 N N . LYS A 1 429 ? -3.677 19.766 27.487 1.00 92.44 429 LYS A N 1
ATOM 3364 C CA . LYS A 1 429 ? -3.251 18.757 28.472 1.00 92.44 429 LYS A CA 1
ATOM 3365 C C . LYS A 1 429 ? -2.788 19.382 29.785 1.00 92.44 429 LYS A C 1
ATOM 3367 O O . LYS A 1 429 ? -3.081 18.835 30.846 1.00 92.44 429 LYS A O 1
ATOM 3372 N N . GLN A 1 430 ? -2.072 20.503 29.731 1.00 92.12 430 GLN A N 1
ATOM 3373 C CA . GLN A 1 430 ? -1.617 21.212 30.923 1.00 92.12 430 GLN A CA 1
ATOM 3374 C C . GLN A 1 430 ? -2.801 21.797 31.705 1.00 92.12 430 GLN A C 1
ATOM 3376 O O . GLN A 1 430 ? -2.857 21.643 32.926 1.00 92.12 430 GLN A O 1
ATOM 3381 N N . GLN A 1 431 ? -3.781 22.386 31.015 1.00 91.62 431 GLN A N 1
ATOM 3382 C CA . GLN A 1 431 ? -5.021 22.867 31.626 1.00 91.62 431 GLN A CA 1
ATOM 3383 C C . GLN A 1 431 ? -5.828 21.719 32.244 1.00 91.62 431 GLN A C 1
ATOM 3385 O O . GLN A 1 431 ? -6.216 21.801 33.409 1.00 91.62 431 GLN A O 1
ATOM 3390 N N . ALA A 1 432 ? -6.015 20.612 31.520 1.00 90.50 432 ALA A N 1
ATOM 3391 C CA . ALA A 1 432 ? -6.707 19.431 32.033 1.00 90.50 432 ALA A CA 1
ATOM 3392 C C . ALA A 1 432 ? -5.999 18.839 33.265 1.00 90.50 432 ALA A C 1
ATOM 3394 O O . ALA A 1 432 ? -6.651 18.515 34.258 1.00 90.50 432 ALA A O 1
ATOM 3395 N N . SER A 1 433 ? -4.665 18.758 33.240 1.00 92.75 433 SER A N 1
ATOM 3396 C CA . SER A 1 433 ? -3.863 18.307 34.381 1.00 92.75 433 SER A CA 1
ATOM 3397 C C . SER A 1 433 ? -3.989 19.246 35.584 1.00 92.75 433 SER A C 1
ATOM 3399 O O . SER A 1 433 ? -4.060 18.774 36.717 1.00 92.75 433 SER A O 1
ATOM 3401 N N . SER A 1 434 ? -4.033 20.562 35.359 1.00 90.88 434 SER A N 1
ATOM 3402 C CA . SER A 1 434 ? -4.230 21.550 36.424 1.00 90.88 434 SER A CA 1
ATOM 3403 C C . SER A 1 434 ? -5.622 21.428 37.054 1.00 90.88 434 SER A C 1
ATOM 3405 O O . SER A 1 434 ? -5.739 21.396 38.280 1.00 90.88 434 SER A O 1
ATOM 3407 N N . MET A 1 435 ? -6.672 21.250 36.242 1.00 89.81 435 MET A N 1
ATOM 3408 C CA . MET A 1 435 ? -8.029 21.009 36.746 1.00 89.81 435 MET A CA 1
ATOM 3409 C C . MET A 1 435 ? -8.127 19.709 37.548 1.00 89.81 435 MET A C 1
ATOM 3411 O O . MET A 1 435 ? -8.735 19.696 38.616 1.00 89.81 435 MET A O 1
ATOM 3415 N N . GLN A 1 436 ? -7.499 18.624 37.082 1.00 88.25 436 GLN A N 1
ATOM 3416 C CA . GLN A 1 436 ? -7.458 17.364 37.832 1.00 88.25 436 GLN A CA 1
ATOM 3417 C C . GLN A 1 436 ? -6.762 17.527 39.188 1.00 88.25 436 GLN A C 1
ATOM 3419 O O . GLN A 1 436 ? -7.253 17.002 40.187 1.00 88.25 436 GLN A O 1
ATOM 3424 N N . ALA A 1 437 ? -5.667 18.291 39.251 1.00 85.62 437 ALA A N 1
ATOM 3425 C CA . ALA A 1 437 ? -4.974 18.580 40.505 1.00 85.62 437 ALA A CA 1
ATOM 3426 C C . ALA A 1 437 ? -5.849 19.383 41.485 1.00 85.62 437 ALA A C 1
ATOM 3428 O O . ALA A 1 437 ? -5.865 19.080 42.678 1.00 85.62 437 ALA A O 1
ATOM 3429 N N . LEU A 1 438 ? -6.620 20.361 40.993 1.00 86.19 438 LEU A N 1
ATOM 3430 C CA . LEU A 1 438 ? -7.571 21.122 41.813 1.00 86.19 438 LEU A CA 1
ATOM 3431 C C . LEU A 1 438 ? -8.703 20.239 42.355 1.00 86.19 438 LEU A C 1
ATOM 3433 O O . LEU A 1 438 ? -9.043 20.340 43.533 1.00 86.19 438 LEU A O 1
ATOM 3437 N N . ILE A 1 439 ? -9.247 19.339 41.530 1.00 86.00 439 ILE A N 1
ATOM 3438 C CA . ILE A 1 439 ? -10.287 18.386 41.948 1.00 86.00 439 ILE A CA 1
ATOM 3439 C C . ILE A 1 439 ? -9.742 17.430 43.021 1.00 86.00 439 ILE A C 1
ATOM 3441 O O . ILE A 1 439 ? -10.392 17.223 44.043 1.00 86.00 439 ILE A O 1
ATOM 3445 N N . LEU A 1 440 ? -8.532 16.893 42.836 1.00 81.62 440 LEU A N 1
ATOM 3446 C CA . LEU A 1 440 ? -7.873 16.035 43.829 1.00 81.62 440 LEU A CA 1
ATOM 3447 C C . LEU A 1 440 ? -7.609 16.767 45.152 1.00 81.62 440 LEU A C 1
ATOM 3449 O O . LEU A 1 440 ? -7.808 16.188 46.218 1.00 81.62 440 LEU A O 1
ATOM 3453 N N . HIS A 1 441 ? -7.223 18.044 45.102 1.00 77.94 441 HIS A N 1
ATOM 3454 C CA . HIS A 1 441 ? -7.065 18.863 46.304 1.00 77.94 441 HIS A CA 1
ATOM 3455 C C . HIS A 1 441 ? -8.393 19.120 47.028 1.00 77.94 441 HIS A C 1
ATOM 3457 O O . HIS A 1 441 ? -8.423 19.088 48.257 1.00 77.94 441 HIS A O 1
ATOM 3463 N N . ALA A 1 442 ? -9.483 19.348 46.291 1.00 73.69 442 ALA A N 1
ATOM 3464 C CA . ALA A 1 442 ? -10.806 19.587 46.867 1.00 73.69 442 ALA A CA 1
ATOM 3465 C C . ALA A 1 442 ? -11.426 18.327 47.499 1.00 73.69 442 ALA A C 1
ATOM 3467 O O . ALA A 1 442 ? -12.195 18.434 48.452 1.00 73.69 442 ALA A O 1
ATOM 3468 N N . LEU A 1 443 ? -11.086 17.143 46.982 1.00 77.44 443 LEU A N 1
ATOM 3469 C CA . LEU A 1 443 ? -11.596 15.855 47.461 1.00 77.44 443 LEU A CA 1
ATOM 3470 C C . LEU A 1 443 ? -10.696 15.185 48.514 1.00 77.44 443 LEU A C 1
ATOM 3472 O O . LEU A 1 443 ? -11.047 14.118 49.018 1.00 77.44 443 LEU A O 1
ATOM 3476 N N . SER A 1 444 ? -9.554 15.787 48.863 1.00 68.56 444 SER A N 1
ATOM 3477 C CA . SER A 1 444 ? -8.674 15.248 49.901 1.00 68.56 444 SER A CA 1
ATOM 3478 C C . SER A 1 444 ? -9.365 15.322 51.275 1.00 68.56 444 SER A C 1
ATOM 3480 O O . SER A 1 444 ? -9.776 16.413 51.689 1.00 68.56 444 SER A O 1
ATOM 3482 N N . PRO A 1 445 ? -9.526 14.196 51.999 1.00 57.41 445 PRO A N 1
ATOM 3483 C CA . PRO A 1 445 ? -10.207 14.180 53.286 1.00 57.41 445 PRO A CA 1
ATOM 3484 C C . PRO A 1 445 ? -9.470 15.076 54.283 1.00 57.41 445 PRO A C 1
ATOM 3486 O O . PRO A 1 445 ? -8.299 14.851 54.590 1.00 57.41 445 PRO A O 1
ATOM 3489 N N . ARG A 1 446 ? -10.166 16.087 54.816 1.00 54.03 446 ARG A N 1
ATOM 3490 C CA . ARG A 1 446 ? -9.687 16.867 55.965 1.00 54.03 446 ARG A CA 1
ATOM 3491 C C . ARG A 1 446 ? -9.413 15.894 57.120 1.00 54.03 446 ARG A C 1
ATOM 3493 O O . ARG A 1 446 ? -10.364 15.246 57.563 1.00 54.03 446 ARG A O 1
ATOM 3500 N N . PRO A 1 447 ? -8.172 15.781 57.625 1.00 47.50 447 PRO A N 1
ATOM 3501 C CA . PRO A 1 447 ? -7.905 14.950 58.786 1.00 47.50 447 PRO A CA 1
ATOM 3502 C C . PRO A 1 447 ? -8.645 15.547 59.985 1.00 47.50 447 PRO A C 1
ATOM 3504 O O . PRO A 1 447 ? -8.394 16.681 60.390 1.00 47.50 447 PRO A O 1
ATOM 3507 N N . GLN A 1 448 ? -9.601 14.789 60.515 1.00 58.66 448 GLN A N 1
ATOM 3508 C CA . GLN A 1 448 ? -10.255 15.077 61.784 1.00 58.66 448 GLN A CA 1
ATOM 3509 C C . GLN A 1 448 ? -9.469 14.394 62.902 1.00 58.66 448 GLN A C 1
ATOM 3511 O O . GLN A 1 448 ? -9.692 13.225 63.180 1.00 58.66 448 GLN A O 1
ATOM 3516 N N . PHE A 1 449 ? -8.548 15.125 63.517 1.00 45.81 449 PHE A N 1
ATOM 3517 C CA . PHE A 1 449 ? -8.056 14.938 64.887 1.00 45.81 449 PHE A CA 1
ATOM 3518 C C . PHE A 1 449 ? -7.624 16.347 65.317 1.00 45.81 449 PHE A C 1
ATOM 3520 O O . PHE A 1 449 ? -6.931 17.023 64.564 1.00 45.81 449 PHE A O 1
ATOM 3527 N N . GLY A 1 450 ? -8.131 16.936 66.393 1.00 43.28 450 GLY A N 1
ATOM 3528 C CA . GLY A 1 450 ? -8.184 16.408 67.751 1.00 43.28 450 GLY A CA 1
ATOM 3529 C C . GLY A 1 450 ? -7.291 17.334 68.586 1.00 43.28 450 GLY A C 1
ATOM 3530 O O . GLY A 1 450 ? -6.178 17.639 68.170 1.00 43.28 450 GLY A O 1
ATOM 3531 N N . ASP A 1 451 ? -7.837 17.857 69.677 1.00 44.31 451 ASP A N 1
ATOM 3532 C CA . ASP A 1 451 ? -7.350 19.000 70.452 1.00 44.31 451 ASP A CA 1
ATOM 3533 C C . ASP A 1 451 ? -5.879 18.953 70.898 1.00 44.31 451 ASP A C 1
ATOM 3535 O O . ASP A 1 451 ? -5.342 17.897 71.227 1.00 44.31 451 ASP A O 1
ATOM 3539 N N . GLY A 1 452 ? -5.286 20.143 71.060 1.00 46.31 452 GLY A N 1
ATOM 3540 C CA . GLY A 1 452 ? -4.242 20.350 72.067 1.00 46.31 452 GLY A CA 1
ATOM 3541 C C . GLY A 1 452 ? -3.029 21.165 71.631 1.00 46.31 452 GLY A C 1
ATOM 3542 O O . GLY A 1 452 ? -2.055 20.609 71.147 1.00 46.31 452 GLY A O 1
ATOM 3543 N N . LEU A 1 453 ? -3.085 22.471 71.921 1.00 51.53 453 LEU A N 1
ATOM 3544 C CA . LEU A 1 453 ? -1.974 23.326 72.373 1.00 51.53 453 LEU A CA 1
ATOM 3545 C C . LEU A 1 453 ? -0.635 23.228 71.616 1.00 51.53 453 LEU A C 1
ATOM 3547 O O . LEU A 1 453 ? 0.174 22.360 71.915 1.00 51.53 453 LEU A O 1
ATOM 3551 N N . SER A 1 454 ? -0.299 24.240 70.808 1.00 38.28 454 SER A N 1
ATOM 3552 C CA . SER A 1 454 ? 1.024 24.879 70.919 1.00 38.28 454 SER A CA 1
ATOM 3553 C C . SER A 1 454 ? 1.119 26.158 70.090 1.00 38.28 454 SER A C 1
ATOM 3555 O O . SER A 1 454 ? 0.831 26.197 68.897 1.00 38.28 454 SER A O 1
ATOM 3557 N N . THR A 1 455 ? 1.547 27.213 70.767 1.00 44.78 455 THR A N 1
ATOM 3558 C CA . THR A 1 455 ? 2.028 28.491 70.247 1.00 44.78 455 THR A CA 1
ATOM 3559 C C . THR A 1 455 ? 3.097 28.314 69.169 1.00 44.78 455 THR A C 1
ATOM 3561 O O . THR A 1 455 ? 4.091 27.650 69.441 1.00 44.78 455 THR A O 1
ATOM 3564 N N . CYS A 1 456 ? 2.971 28.982 68.016 1.00 33.03 456 CYS A N 1
ATOM 3565 C CA . CYS A 1 456 ? 3.862 30.080 67.599 1.00 33.03 456 CYS A CA 1
ATOM 3566 C C . CYS A 1 456 ? 3.693 30.474 66.115 1.00 33.03 456 CYS A C 1
ATOM 3568 O O . CYS A 1 456 ? 3.531 29.647 65.226 1.00 33.03 456 CYS A O 1
ATOM 3570 N N . SER A 1 457 ? 3.805 31.787 65.899 1.00 33.09 457 SER A N 1
ATOM 3571 C CA . SER A 1 457 ? 4.293 32.457 64.688 1.00 33.09 457 SER A CA 1
ATOM 3572 C C . SER A 1 457 ? 3.424 32.465 63.430 1.00 33.09 457 SER A C 1
ATOM 3574 O O . SER A 1 457 ? 3.583 31.708 62.478 1.00 33.09 457 SER A O 1
ATOM 3576 N N . SER A 1 458 ? 2.595 33.507 63.416 1.00 40.22 458 SER A N 1
ATOM 3577 C CA . SER A 1 458 ? 2.131 34.240 62.243 1.00 40.22 458 SER A CA 1
ATOM 3578 C C . SER A 1 458 ? 3.244 34.465 61.205 1.00 40.22 458 SER A C 1
ATOM 3580 O O . SER A 1 458 ? 4.211 35.181 61.452 1.00 40.22 458 SER A O 1
ATOM 3582 N N . THR A 1 459 ? 3.076 33.889 60.018 1.00 35.06 459 THR A N 1
ATOM 3583 C CA . THR A 1 459 ? 3.517 34.491 58.752 1.00 35.06 459 THR A CA 1
ATOM 3584 C C . THR A 1 459 ? 2.412 34.248 57.732 1.00 35.06 459 THR A C 1
ATOM 3586 O O . THR A 1 459 ? 2.241 33.156 57.197 1.00 35.06 459 THR A O 1
ATOM 3589 N N . GLN A 1 460 ? 1.600 35.284 57.522 1.00 43.88 460 GLN A N 1
ATOM 3590 C CA . GLN A 1 460 ? 0.649 35.359 56.423 1.00 43.88 460 GLN A CA 1
ATOM 3591 C C . GLN A 1 460 ? 1.417 35.294 55.100 1.00 43.88 460 GLN A C 1
ATOM 3593 O O . GLN A 1 460 ? 2.111 36.231 54.721 1.00 43.88 460 GLN A O 1
ATOM 3598 N N . LEU A 1 461 ? 1.260 34.188 54.385 1.00 36.44 461 LEU A N 1
ATOM 3599 C CA . LEU A 1 461 ? 1.535 34.092 52.958 1.00 36.44 461 LEU A CA 1
ATOM 3600 C C . LEU A 1 461 ? 0.294 33.467 52.326 1.00 36.44 461 LEU A C 1
ATOM 3602 O O . LEU A 1 461 ? 0.224 32.264 52.075 1.00 36.44 461 LEU A O 1
ATOM 3606 N N . SER A 1 462 ? -0.719 34.315 52.123 1.00 35.50 462 SER A N 1
ATOM 3607 C CA . SER A 1 462 ? -1.827 34.044 51.210 1.00 35.50 462 SER A CA 1
ATOM 3608 C C . SER A 1 462 ? -1.244 33.814 49.820 1.00 35.50 462 SER A C 1
ATOM 3610 O O . SER A 1 462 ? -0.975 34.752 49.074 1.00 35.50 462 SER A O 1
ATOM 3612 N N . ARG A 1 463 ? -1.015 32.547 49.476 1.00 36.25 463 ARG A N 1
ATOM 3613 C CA . ARG A 1 463 ? -0.859 32.120 48.088 1.00 36.25 463 ARG A CA 1
ATOM 3614 C C . ARG A 1 463 ? -2.252 32.107 47.472 1.00 36.25 463 ARG A C 1
ATOM 3616 O O . ARG A 1 463 ? -2.963 31.107 47.528 1.00 36.25 463 ARG A O 1
ATOM 3623 N N . GLU A 1 464 ? -2.641 33.254 46.929 1.00 36.12 464 GLU A N 1
ATOM 3624 C CA . GLU A 1 464 ? -3.690 33.324 45.921 1.00 36.12 464 GLU A CA 1
ATOM 3625 C C . GLU A 1 464 ? -3.308 32.391 44.765 1.00 36.12 464 GLU A C 1
ATOM 3627 O O . GLU A 1 464 ? -2.185 32.414 44.256 1.00 36.12 464 GLU A O 1
ATOM 3632 N N . ILE A 1 465 ? -4.242 31.528 44.379 1.00 38.34 465 ILE A N 1
ATOM 3633 C CA . ILE A 1 465 ? -4.153 30.742 43.152 1.00 38.34 465 ILE A CA 1
ATOM 3634 C C . ILE A 1 465 ? -4.125 31.757 41.995 1.00 38.34 465 ILE A C 1
ATOM 3636 O O . ILE A 1 465 ? -5.052 32.569 41.910 1.00 38.34 465 ILE A O 1
ATOM 3640 N N . PRO A 1 466 ? -3.112 31.755 41.106 1.00 38.19 466 PRO A N 1
ATOM 3641 C CA . PRO A 1 466 ? -3.098 32.665 39.973 1.00 38.19 466 PRO A CA 1
ATOM 3642 C C . PRO A 1 466 ? -4.242 32.263 39.042 1.00 38.19 466 PRO A C 1
ATOM 3644 O O . PRO A 1 466 ? -4.199 31.238 38.365 1.00 38.19 466 PRO A O 1
ATOM 3647 N N . THR A 1 467 ? -5.312 33.052 39.047 1.00 46.47 467 THR A N 1
ATOM 3648 C CA . THR A 1 467 ? -6.377 32.954 38.052 1.00 46.47 467 THR A CA 1
ATOM 3649 C C . THR A 1 467 ? -5.778 33.427 36.734 1.00 46.47 467 THR A C 1
ATOM 3651 O O . THR A 1 467 ? -5.552 34.617 36.536 1.00 46.47 467 THR A O 1
ATOM 3654 N N . LEU A 1 468 ? -5.484 32.477 35.846 1.00 47.75 468 LEU A N 1
ATOM 3655 C CA . LEU A 1 468 ? -4.747 32.667 34.590 1.00 47.75 468 LEU A CA 1
ATOM 3656 C C . LEU A 1 468 ? -5.425 33.610 33.566 1.00 47.75 468 LEU A C 1
ATOM 3658 O O . LEU A 1 468 ? -4.918 33.763 32.469 1.00 47.75 468 LEU A O 1
ATOM 3662 N N . ASN A 1 469 ? -6.548 34.252 33.915 1.00 53.38 469 ASN A N 1
ATOM 3663 C CA . ASN A 1 469 ? -7.380 35.060 33.012 1.00 53.38 469 ASN A CA 1
ATOM 3664 C C . ASN A 1 469 ? -7.561 36.522 33.474 1.00 53.38 469 ASN A C 1
ATOM 3666 O O . ASN A 1 469 ? -8.421 37.235 32.956 1.00 53.38 469 ASN A O 1
ATOM 3670 N N . GLN A 1 470 ? -6.809 36.995 34.477 1.00 58.50 470 GLN A N 1
ATOM 3671 C CA . GLN A 1 470 ? -7.056 38.323 35.060 1.00 58.50 470 GLN A CA 1
ATOM 3672 C C . GLN A 1 470 ? -6.744 39.496 34.114 1.00 58.50 470 GLN A C 1
ATOM 3674 O O . GLN A 1 470 ? -7.268 40.584 34.336 1.00 58.50 470 GLN A O 1
ATOM 3679 N N . GLY A 1 471 ? -5.913 39.309 33.084 1.00 79.81 471 GLY A N 1
ATOM 3680 C CA . GLY A 1 471 ? -5.471 40.398 32.209 1.00 79.81 471 GLY A CA 1
ATOM 3681 C C . GLY A 1 471 ? -6.597 40.999 31.368 1.00 79.81 471 GLY A C 1
ATOM 3682 O O . GLY A 1 471 ? -6.791 42.211 31.388 1.00 79.81 471 GLY A O 1
ATOM 3683 N N . LEU A 1 472 ? -7.353 40.157 30.655 1.00 89.50 472 LEU A N 1
ATOM 3684 C CA . LEU A 1 472 ? -8.452 40.615 29.801 1.00 89.50 472 LEU A CA 1
ATOM 3685 C C . LEU A 1 472 ? -9.681 41.013 30.622 1.00 89.50 472 LEU A C 1
ATOM 3687 O O . LEU A 1 472 ? -10.232 42.081 30.399 1.00 89.50 472 LEU A O 1
ATOM 3691 N N . VAL A 1 473 ? -10.075 40.197 31.606 1.00 91.50 473 VAL A N 1
ATOM 3692 C CA . VAL A 1 473 ? -11.319 40.389 32.379 1.00 91.50 473 VAL A CA 1
ATOM 3693 C C . VAL A 1 473 ? -11.308 41.688 33.198 1.00 91.50 473 VAL A C 1
ATOM 3695 O O . VAL A 1 473 ? -12.363 42.244 33.478 1.00 91.50 473 VAL A O 1
ATOM 3698 N N . LYS A 1 474 ? -10.126 42.211 33.555 1.00 92.38 474 LYS A N 1
ATOM 3699 C CA . LYS A 1 474 ? -9.982 43.479 34.292 1.00 92.38 474 LYS A CA 1
ATOM 3700 C C . LYS A 1 474 ? -10.009 44.730 33.408 1.00 92.38 474 LYS A C 1
ATOM 3702 O O . LYS A 1 474 ? -9.985 45.830 33.953 1.00 92.38 474 LYS A O 1
ATOM 3707 N N . MET A 1 475 ? -10.018 44.591 32.080 1.00 95.00 475 MET A N 1
ATOM 3708 C CA . MET A 1 475 ? -10.024 45.745 31.180 1.00 95.00 475 MET A CA 1
ATOM 3709 C C . MET A 1 475 ? -11.376 46.452 31.233 1.00 95.00 475 MET A C 1
ATOM 3711 O O . MET A 1 475 ? -12.420 45.849 30.988 1.00 95.00 475 MET A O 1
ATOM 3715 N N . SER A 1 476 ? -11.350 47.748 31.527 1.00 96.94 476 SER A N 1
ATOM 3716 C CA . SER A 1 476 ? -12.537 48.588 31.427 1.00 96.94 476 SER A CA 1
ATOM 3717 C C . SER A 1 476 ? -12.923 48.817 29.961 1.00 96.94 476 SER A C 1
ATOM 3719 O O . SER A 1 476 ? -12.122 48.614 29.044 1.00 96.94 476 SER A O 1
ATOM 3721 N N . VAL A 1 477 ? -14.140 49.317 29.728 1.00 97.25 477 VAL A N 1
ATOM 3722 C CA . VAL A 1 477 ? -14.609 49.728 28.389 1.00 97.25 477 VAL A CA 1
ATOM 3723 C C . VAL A 1 477 ? -13.639 50.730 27.740 1.00 97.25 477 VAL A C 1
ATOM 3725 O O . VAL A 1 477 ? -13.400 50.692 26.531 1.00 97.25 477 VAL A O 1
ATOM 3728 N N . LYS A 1 478 ? -13.017 51.603 28.546 1.00 96.38 478 LYS A N 1
ATOM 3729 C CA . LYS A 1 478 ? -12.014 52.564 28.073 1.00 96.38 478 LYS A CA 1
ATOM 3730 C C . LYS A 1 478 ? -10.740 51.865 27.593 1.00 96.38 478 LYS A C 1
ATOM 3732 O O . LYS A 1 478 ? -10.274 52.158 26.496 1.00 96.38 478 LYS A O 1
ATOM 3737 N N . ASP A 1 479 ? -10.235 50.904 28.365 1.00 96.44 479 ASP A N 1
ATOM 3738 C CA . ASP A 1 479 ? -9.024 50.151 28.015 1.00 96.44 479 ASP A CA 1
ATOM 3739 C C . ASP A 1 479 ? -9.220 49.330 26.730 1.00 96.44 479 ASP A C 1
ATOM 3741 O O . ASP A 1 479 ? -8.293 49.172 25.932 1.00 96.44 479 ASP A O 1
ATOM 3745 N N . ILE A 1 480 ? -10.440 48.832 26.490 1.00 97.38 480 ILE A N 1
ATOM 3746 C CA . ILE A 1 480 ? -10.801 48.176 25.225 1.00 97.38 480 ILE A CA 1
ATOM 3747 C C . ILE A 1 480 ? -10.812 49.169 24.068 1.00 97.38 480 ILE A C 1
ATOM 3749 O O . ILE A 1 480 ? -10.300 48.848 22.995 1.00 97.38 480 ILE A O 1
ATOM 3753 N N . GLY A 1 481 ? -11.347 50.374 24.273 1.00 96.81 481 GLY A N 1
ATOM 3754 C CA . GLY A 1 481 ? -11.279 51.444 23.278 1.00 96.81 481 GLY A CA 1
ATOM 3755 C C . GLY A 1 481 ? -9.836 51.744 22.856 1.00 96.81 481 GLY A C 1
ATOM 3756 O O . GLY A 1 481 ? -9.530 51.770 21.662 1.00 96.81 481 GLY A O 1
ATOM 3757 N N . ASP A 1 482 ? -8.930 51.864 23.826 1.00 95.88 482 ASP A N 1
ATOM 3758 C CA . ASP A 1 482 ? -7.505 52.119 23.586 1.00 95.88 482 ASP A CA 1
ATOM 3759 C C . ASP A 1 482 ? -6.810 50.932 22.884 1.00 95.88 482 ASP A C 1
ATOM 3761 O O . ASP A 1 482 ? -5.984 51.110 21.976 1.00 95.88 482 ASP A O 1
ATOM 3765 N N . ALA A 1 483 ? -7.188 49.698 23.229 1.00 96.25 483 ALA A N 1
ATOM 3766 C CA . ALA A 1 483 ? -6.710 48.499 22.543 1.00 96.25 483 ALA A CA 1
ATOM 3767 C C . ALA A 1 483 ? -7.178 48.442 21.077 1.00 96.25 483 ALA A C 1
ATOM 3769 O O . ALA A 1 483 ? -6.377 48.146 20.187 1.00 96.25 483 ALA A O 1
ATOM 3770 N N . LEU A 1 484 ? -8.440 48.782 20.795 1.00 97.31 484 LEU A N 1
ATOM 3771 C CA . LEU A 1 484 ? -8.969 48.846 19.429 1.00 97.31 484 LEU A CA 1
ATOM 3772 C C . LEU A 1 484 ? -8.245 49.906 18.592 1.00 97.31 484 LEU A C 1
ATOM 3774 O O . LEU A 1 484 ? -7.922 49.648 17.431 1.00 97.31 484 LEU A O 1
ATOM 3778 N N . LEU A 1 485 ? -7.916 51.066 19.169 1.00 96.81 485 LEU A N 1
ATOM 3779 C CA . LEU A 1 485 ? -7.101 52.083 18.496 1.00 96.81 485 LEU A CA 1
ATOM 3780 C C . LEU A 1 485 ? -5.701 51.553 18.154 1.00 96.81 485 LEU A C 1
ATOM 3782 O O . LEU A 1 485 ? -5.236 51.721 17.025 1.00 96.81 485 LEU A O 1
ATOM 3786 N N . THR A 1 486 ? -5.071 50.834 19.085 1.00 96.38 486 THR A N 1
ATOM 3787 C CA . THR A 1 486 ? -3.743 50.225 18.894 1.00 96.38 486 THR A CA 1
ATOM 3788 C C . THR A 1 486 ? -3.749 49.173 17.776 1.00 96.38 486 THR A C 1
ATOM 3790 O O . THR A 1 486 ? -2.809 49.092 16.984 1.00 96.38 486 THR A O 1
ATOM 3793 N N . LEU A 1 487 ? -4.839 48.410 17.645 1.00 96.62 487 LEU A N 1
ATOM 3794 C CA . LEU A 1 487 ? -5.043 47.423 16.578 1.00 96.62 487 LEU A CA 1
ATOM 3795 C C . LEU A 1 487 ? -5.466 48.044 15.234 1.00 96.62 487 LEU A C 1
ATOM 3797 O O . LEU A 1 487 ? -5.742 47.308 14.289 1.00 96.62 487 LEU A O 1
ATOM 3801 N N . LYS A 1 488 ? -5.520 49.381 15.127 1.00 97.50 488 LYS A N 1
ATOM 3802 C CA . LYS A 1 488 ? -6.042 50.123 13.961 1.00 97.50 488 LYS A CA 1
ATOM 3803 C C . LYS A 1 488 ? -7.515 49.812 13.647 1.00 97.50 488 LYS A C 1
ATOM 3805 O O . LYS A 1 488 ? -7.971 49.979 12.518 1.00 97.50 488 LYS A O 1
ATOM 3810 N N . LEU A 1 489 ? -8.278 49.423 14.666 1.00 97.44 489 LEU A N 1
ATOM 3811 C CA . LEU A 1 489 ? -9.714 49.132 14.628 1.00 97.44 489 LEU A CA 1
ATOM 3812 C C . LEU A 1 489 ? -10.556 50.295 15.188 1.00 97.44 489 LEU A C 1
ATOM 3814 O O . LEU A 1 489 ? -11.692 50.102 15.614 1.00 97.44 489 LEU A O 1
ATOM 3818 N N . GLY A 1 490 ? -10.019 51.521 15.148 1.00 96.69 490 GLY A N 1
ATOM 3819 C CA . GLY A 1 490 ? -10.616 52.713 15.766 1.00 96.69 490 GLY A CA 1
ATOM 3820 C C . GLY A 1 490 ? -12.060 53.013 15.351 1.00 96.69 490 GLY A C 1
ATOM 3821 O O . GLY A 1 490 ? -12.834 53.526 16.151 1.00 96.69 490 GLY A O 1
ATOM 3822 N N . ARG A 1 491 ? -12.460 52.624 14.133 1.00 97.56 491 ARG A N 1
ATOM 3823 C CA . ARG A 1 491 ? -13.830 52.823 13.630 1.00 97.56 491 ARG A CA 1
ATOM 3824 C C . ARG A 1 491 ? -14.910 52.070 14.425 1.00 97.56 491 ARG A C 1
ATOM 3826 O O . ARG A 1 491 ? -16.077 52.414 14.307 1.00 97.56 491 ARG A O 1
ATOM 3833 N N . TYR A 1 492 ? -14.533 51.053 15.203 1.00 98.06 492 TYR A N 1
ATOM 3834 C CA . TYR A 1 492 ? -15.460 50.242 16.001 1.00 98.06 492 TYR A CA 1
ATOM 3835 C C . TYR A 1 492 ? -15.533 50.673 17.472 1.00 98.06 492 TYR A C 1
ATOM 3837 O O . TYR A 1 492 ? -16.371 50.164 18.207 1.00 98.06 492 TYR A O 1
ATOM 3845 N N . VAL A 1 493 ? -14.697 51.625 17.909 1.00 98.00 493 VAL A N 1
ATOM 3846 C CA . VAL A 1 493 ? -14.616 52.053 19.319 1.00 98.00 493 VAL A CA 1
ATOM 3847 C C . VAL A 1 493 ? -15.964 52.552 19.837 1.00 98.00 493 VAL A C 1
ATOM 3849 O O . VAL A 1 493 ? -16.381 52.136 20.913 1.00 98.00 493 VAL A O 1
ATOM 3852 N N . GLN A 1 494 ? -16.675 53.371 19.054 1.00 96.94 494 GLN A N 1
ATOM 3853 C CA . GLN A 1 494 ? -17.980 53.903 19.456 1.00 96.94 494 GLN A CA 1
ATOM 3854 C C . GLN A 1 494 ? -19.003 52.783 19.688 1.00 96.94 494 GLN A C 1
ATOM 3856 O O . GLN A 1 494 ? -19.666 52.774 20.714 1.00 96.94 494 GLN A O 1
ATOM 3861 N N . ALA A 1 495 ? -19.065 51.783 18.801 1.00 97.12 495 ALA A N 1
ATOM 3862 C CA . ALA A 1 495 ? -19.993 50.660 18.942 1.00 97.12 495 ALA A CA 1
ATOM 3863 C C . ALA A 1 495 ? -19.722 49.830 20.211 1.00 97.12 495 ALA A C 1
ATOM 3865 O O . ALA A 1 495 ? -20.656 49.375 20.866 1.00 97.12 495 ALA A O 1
ATOM 3866 N N . PHE A 1 496 ? -18.450 49.662 20.583 1.00 97.44 496 PHE A N 1
ATOM 3867 C CA . PHE A 1 496 ? -18.061 48.955 21.807 1.00 97.44 496 PHE A CA 1
ATOM 3868 C C . PHE A 1 496 ? -18.345 49.786 23.067 1.00 97.44 496 PHE A C 1
ATOM 3870 O O . PHE A 1 496 ? -18.726 49.223 24.091 1.00 97.44 496 PHE A O 1
ATOM 3877 N N . GLN A 1 497 ? -18.212 51.113 22.994 1.00 97.06 497 GLN A N 1
ATOM 3878 C CA . GLN A 1 497 ? -18.561 52.025 24.088 1.00 97.06 497 GLN A CA 1
ATOM 3879 C C . GLN A 1 497 ? -20.076 52.127 24.296 1.00 97.06 497 GLN A C 1
ATOM 3881 O O . GLN A 1 497 ? -20.541 52.036 25.432 1.00 97.06 497 GLN A O 1
ATOM 3886 N N . ASP A 1 498 ? -20.846 52.251 23.213 1.00 96.00 498 ASP A N 1
ATOM 3887 C CA . ASP A 1 498 ? -22.310 52.343 23.247 1.00 96.00 498 ASP A CA 1
ATOM 3888 C C . ASP A 1 498 ? -22.932 51.080 23.860 1.00 96.00 498 ASP A C 1
ATOM 3890 O O . ASP A 1 498 ? -23.879 51.165 24.638 1.00 96.00 498 ASP A O 1
ATOM 3894 N N . GLN A 1 499 ? -22.360 49.911 23.556 1.00 97.12 499 GLN A N 1
ATOM 3895 C CA . GLN A 1 499 ? -22.803 48.612 24.073 1.00 97.12 499 GLN A CA 1
ATOM 3896 C C . GLN A 1 499 ? -22.134 48.216 25.402 1.00 97.12 499 GLN A C 1
ATOM 3898 O O . GLN A 1 499 ? -22.350 47.104 25.878 1.00 97.12 499 GLN A O 1
ATOM 3903 N N . GLN A 1 500 ? -21.327 49.102 26.004 1.00 97.31 500 GLN A N 1
ATOM 3904 C CA . GLN A 1 500 ? -20.617 48.865 27.271 1.00 97.31 500 GLN A CA 1
ATOM 3905 C C . GLN A 1 500 ? -19.827 47.542 27.285 1.00 97.31 500 GLN A C 1
ATOM 3907 O O . GLN A 1 500 ? -19.843 46.797 28.264 1.00 97.31 500 GLN A O 1
ATOM 3912 N N . ILE A 1 501 ? -19.131 47.238 26.184 1.00 97.62 501 ILE A N 1
ATOM 3913 C CA . ILE A 1 501 ? -18.339 46.011 26.053 1.00 97.62 501 ILE A CA 1
ATOM 3914 C C . ILE A 1 501 ? -17.047 46.168 26.857 1.00 97.62 501 ILE A C 1
ATOM 3916 O O . ILE A 1 501 ? -16.092 46.803 26.405 1.00 97.62 501 ILE A O 1
ATOM 3920 N N . ASP A 1 502 ? -17.034 45.599 28.061 1.00 97.44 502 ASP A N 1
ATOM 3921 C CA . ASP A 1 502 ? -15.860 45.500 28.924 1.00 97.44 502 ASP A CA 1
ATOM 3922 C C . ASP A 1 502 ? -15.054 44.210 28.663 1.00 97.44 502 ASP A C 1
ATOM 3924 O O . ASP A 1 502 ? -15.385 43.390 27.801 1.00 97.44 502 ASP A O 1
ATOM 3928 N N . GLY A 1 503 ? -13.941 44.042 29.381 1.00 96.12 503 GLY A N 1
ATOM 3929 C CA . GLY A 1 503 ? -13.025 42.912 29.233 1.00 96.12 503 GLY A CA 1
ATOM 3930 C C . GLY A 1 503 ? -13.663 41.550 29.487 1.00 96.12 503 GLY A C 1
ATOM 3931 O O . GLY A 1 503 ? -13.295 40.559 28.849 1.00 96.12 503 GLY A O 1
ATOM 3932 N N . ALA A 1 504 ? -14.647 41.501 30.386 1.00 95.06 504 ALA A N 1
ATOM 3933 C CA . ALA A 1 504 ? -15.386 40.290 30.698 1.00 95.06 504 ALA A CA 1
ATOM 3934 C C . ALA A 1 504 ? -16.308 39.913 29.535 1.00 95.06 504 ALA A C 1
ATOM 3936 O O . ALA A 1 504 ? -16.253 38.782 29.051 1.00 95.06 504 ALA A O 1
ATOM 3937 N N . VAL A 1 505 ? -17.090 40.865 29.022 1.00 96.12 505 VAL A N 1
ATOM 3938 C CA . VAL A 1 505 ? -17.983 40.630 27.878 1.00 96.12 505 VAL A CA 1
ATOM 3939 C C . VAL A 1 505 ? -17.182 40.283 26.624 1.00 96.12 505 VAL A C 1
ATOM 3941 O O . VAL A 1 505 ? -17.510 39.323 25.925 1.00 96.12 505 VAL A O 1
ATOM 3944 N N . LEU A 1 506 ? -16.083 40.999 26.374 1.00 96.31 506 LEU A N 1
ATOM 3945 C CA . LEU A 1 506 ? -15.219 40.771 25.218 1.00 96.31 506 LEU A CA 1
ATOM 3946 C C . LEU A 1 506 ? -14.642 39.350 25.183 1.00 96.31 506 LEU A C 1
ATOM 3948 O O . LEU A 1 506 ? -14.508 38.773 24.106 1.00 96.31 506 LEU A O 1
ATOM 3952 N N . SER A 1 507 ? -14.349 38.762 26.348 1.00 95.31 507 SER A N 1
ATOM 3953 C CA . SER A 1 507 ? -13.817 37.395 26.453 1.00 95.31 507 SER A CA 1
ATOM 3954 C C . SER A 1 507 ? -14.789 36.304 25.982 1.00 95.31 507 SER A C 1
ATOM 3956 O O . SER A 1 507 ? -14.358 35.196 25.663 1.00 95.31 507 SER A O 1
ATOM 3958 N N . HIS A 1 508 ? -16.084 36.620 25.899 1.00 94.56 508 HIS A N 1
ATOM 3959 C CA . HIS A 1 508 ? -17.139 35.695 25.487 1.00 94.56 508 HIS A CA 1
ATOM 3960 C C . HIS A 1 508 ? -17.647 35.938 24.060 1.00 94.56 508 HIS A C 1
ATOM 3962 O O . HIS A 1 508 ? -18.466 35.159 23.569 1.00 94.56 508 HIS A O 1
ATOM 3968 N N . LEU A 1 509 ? -17.177 36.987 23.378 1.00 95.62 509 LEU A N 1
ATOM 3969 C CA . LEU A 1 509 ? -17.611 37.288 22.015 1.00 95.62 509 LEU A CA 1
ATOM 3970 C C . LEU A 1 509 ? -16.962 36.337 21.000 1.00 95.62 509 LEU A C 1
ATOM 3972 O O . LEU A 1 509 ? -15.743 36.185 20.937 1.00 95.62 509 LEU A O 1
ATOM 3976 N N . ASN A 1 510 ? -17.803 35.720 20.169 1.00 95.94 510 ASN A N 1
ATOM 3977 C CA . ASN A 1 510 ? -17.408 34.911 19.017 1.00 95.94 510 ASN A CA 1
ATOM 3978 C C . ASN A 1 510 ? -17.543 35.720 17.705 1.00 95.94 510 ASN A C 1
ATOM 3980 O O . ASN A 1 510 ? -17.921 36.893 17.723 1.00 95.94 510 ASN A O 1
ATOM 3984 N N . ASP A 1 511 ? -17.224 35.109 16.555 1.00 96.38 511 ASP A N 1
ATOM 3985 C CA . ASP A 1 511 ? -17.269 35.794 15.246 1.00 96.38 511 ASP A CA 1
ATOM 3986 C C . ASP A 1 511 ? -18.646 36.421 14.954 1.00 96.38 511 ASP A C 1
ATOM 3988 O O . ASP A 1 511 ? -18.727 37.557 14.485 1.00 96.38 511 ASP A O 1
ATOM 3992 N N . GLU A 1 512 ? -19.723 35.716 15.310 1.00 96.50 512 GLU A N 1
ATOM 3993 C CA . GLU A 1 512 ? -21.104 36.176 15.137 1.00 96.50 512 GLU A CA 1
ATOM 3994 C C . GLU A 1 512 ? -21.422 37.383 16.031 1.00 96.50 512 GLU A C 1
ATOM 3996 O O . GLU A 1 512 ? -22.003 38.362 15.561 1.00 96.50 512 GLU A O 1
ATOM 4001 N N . GLY A 1 513 ? -20.988 37.365 17.296 1.00 96.19 513 GLY A N 1
ATOM 4002 C CA . GLY A 1 513 ? -21.156 38.491 18.219 1.00 96.19 513 GLY A CA 1
ATOM 4003 C C . GLY A 1 513 ? -20.431 39.754 17.743 1.00 96.19 513 GLY A C 1
ATOM 4004 O O . GLY A 1 513 ? -20.983 40.851 17.796 1.00 96.19 513 GLY A O 1
ATOM 4005 N N . LEU A 1 514 ? -19.227 39.610 17.183 1.00 97.50 514 LEU A N 1
ATOM 4006 C CA . LEU A 1 514 ? -18.498 40.734 16.584 1.00 97.50 514 LEU A CA 1
ATOM 4007 C C . LEU A 1 514 ? -19.190 41.271 15.324 1.00 97.50 514 LEU A C 1
ATOM 4009 O O . LEU A 1 514 ? -19.194 42.480 15.081 1.00 97.50 514 LEU A O 1
ATOM 4013 N N . GLN A 1 515 ? -19.805 40.397 14.527 1.00 96.94 515 GLN A N 1
ATOM 4014 C CA . GLN A 1 515 ? -20.588 40.816 13.368 1.00 96.94 515 GLN A CA 1
ATOM 4015 C C . GLN A 1 515 ? -21.832 41.617 13.785 1.00 96.94 515 GLN A C 1
ATOM 4017 O O . GLN A 1 515 ? -22.140 42.629 13.155 1.00 96.94 515 GLN A O 1
ATOM 4022 N N . GLN A 1 516 ? -22.496 41.229 14.880 1.00 96.12 516 GLN A N 1
ATOM 4023 C CA . GLN A 1 516 ? -23.627 41.973 15.451 1.00 96.12 516 GLN A CA 1
ATOM 4024 C C . GLN A 1 516 ? -23.225 43.362 15.972 1.00 96.12 516 GLN A C 1
ATOM 4026 O O . GLN A 1 516 ? -24.017 44.296 15.885 1.00 96.12 516 GLN A O 1
ATOM 4031 N N . LEU A 1 517 ? -21.973 43.536 16.411 1.00 96.00 517 LEU A N 1
ATOM 4032 C CA . LEU A 1 517 ? -21.387 44.841 16.758 1.00 96.00 517 LEU A CA 1
ATOM 4033 C C . LEU A 1 517 ? -20.980 45.683 15.529 1.00 96.00 517 LEU A C 1
ATOM 4035 O O . LEU A 1 517 ? -20.343 46.727 15.665 1.00 96.00 517 LEU A O 1
ATOM 4039 N N . GLY A 1 518 ? -21.324 45.242 14.314 1.00 96.50 518 GLY A N 1
ATOM 4040 C CA . GLY A 1 518 ? -21.060 45.963 13.067 1.00 96.50 518 GLY A CA 1
ATOM 4041 C C . GLY A 1 518 ? -19.687 45.688 12.443 1.00 96.50 518 GLY A C 1
ATOM 4042 O O . GLY A 1 518 ? -19.320 46.334 11.456 1.00 96.50 518 GLY A O 1
ATOM 4043 N N . MET A 1 519 ? -18.912 44.720 12.952 1.00 97.69 519 MET A N 1
ATOM 4044 C CA . MET A 1 519 ? -17.628 44.324 12.356 1.00 97.69 519 MET A CA 1
ATOM 4045 C C . MET A 1 519 ? -17.819 43.370 11.166 1.00 97.69 519 MET A C 1
ATOM 4047 O O . MET A 1 519 ? -17.492 42.187 11.227 1.00 97.69 519 MET A O 1
ATOM 4051 N N . ASN A 1 520 ? -18.324 43.880 10.040 1.00 96.62 520 ASN A N 1
ATOM 4052 C CA . ASN A 1 520 ? -18.619 43.059 8.853 1.00 96.62 520 ASN A CA 1
ATOM 4053 C C . ASN A 1 520 ? -17.370 42.530 8.119 1.00 96.62 520 ASN A C 1
ATOM 4055 O O . ASN A 1 520 ? -17.438 41.502 7.444 1.00 96.62 520 ASN A O 1
ATOM 4059 N N . GLU A 1 521 ? -16.218 43.183 8.275 1.00 97.25 521 GLU A N 1
ATOM 4060 C CA . GLU A 1 521 ? -14.963 42.763 7.644 1.00 97.25 521 GLU A CA 1
ATOM 4061 C C . GLU A 1 521 ? -14.322 41.583 8.398 1.00 97.25 521 GLU A C 1
ATOM 4063 O O . GLU A 1 521 ? -13.896 41.718 9.547 1.00 97.25 521 GLU A O 1
ATOM 4068 N N . GLN A 1 522 ? -14.204 40.428 7.729 1.00 95.62 522 GLN A N 1
ATOM 4069 C CA . GLN A 1 522 ? -13.663 39.190 8.314 1.00 95.62 522 GLN A CA 1
ATOM 4070 C C . GLN A 1 522 ? -12.235 39.363 8.856 1.00 95.62 522 GLN A C 1
ATOM 4072 O O . GLN A 1 522 ? -11.896 38.820 9.908 1.00 95.62 522 GLN A O 1
ATOM 4077 N N . LEU A 1 523 ? -11.405 40.157 8.170 1.00 95.81 523 LEU A N 1
ATOM 4078 C CA . LEU A 1 523 ? -10.034 40.429 8.598 1.00 95.81 523 LEU A CA 1
ATOM 4079 C C . LEU A 1 523 ? -9.998 41.133 9.963 1.00 95.81 523 LEU A C 1
ATOM 4081 O O . LEU A 1 523 ? -9.213 40.755 10.827 1.00 95.81 523 LEU A O 1
ATOM 4085 N N . HIS A 1 524 ? -10.874 42.112 10.194 1.00 97.56 524 HIS A N 1
ATOM 4086 C CA . HIS A 1 524 ? -10.927 42.833 11.467 1.00 97.56 524 HIS A CA 1
ATOM 4087 C C . HIS A 1 524 ? -11.390 41.945 12.619 1.00 97.56 524 HIS A C 1
ATOM 4089 O O . HIS A 1 524 ? -10.819 42.019 13.708 1.00 97.56 524 HIS A O 1
ATOM 4095 N N . ARG A 1 525 ? -12.379 41.074 12.377 1.00 97.94 525 ARG A N 1
ATOM 4096 C CA . ARG A 1 525 ? -12.827 40.102 13.383 1.00 97.94 525 ARG A CA 1
ATOM 4097 C C . ARG A 1 525 ? -11.714 39.127 13.743 1.00 97.94 525 ARG A C 1
ATOM 4099 O O . ARG A 1 525 ? -11.443 38.932 14.921 1.00 97.94 525 ARG A O 1
ATOM 4106 N N . SER A 1 526 ? -10.990 38.608 12.750 1.00 97.00 526 SER A N 1
ATOM 4107 C CA . SER A 1 526 ? -9.837 37.732 12.986 1.00 97.00 526 SER A CA 1
ATOM 4108 C C . SER A 1 526 ? -8.727 38.418 13.795 1.00 97.00 526 SER A C 1
ATOM 4110 O O . SER A 1 526 ? -8.185 37.808 14.717 1.00 97.00 526 SER A O 1
ATOM 4112 N N . VAL A 1 527 ? -8.418 39.691 13.512 1.00 97.19 527 VAL A N 1
ATOM 4113 C CA . VAL A 1 527 ? -7.410 40.461 14.266 1.00 97.19 527 VAL A CA 1
ATOM 4114 C C . VAL A 1 527 ? -7.817 40.633 15.733 1.00 97.19 527 VAL A C 1
ATOM 4116 O O . VAL A 1 527 ? -6.982 40.434 16.621 1.00 97.19 527 VAL A O 1
ATOM 4119 N N . LEU A 1 528 ? -9.085 40.967 15.994 1.00 97.12 528 LEU A N 1
ATOM 4120 C CA . LEU A 1 528 ? -9.596 41.154 17.352 1.00 97.12 528 LEU A CA 1
ATOM 4121 C C . LEU A 1 528 ? -9.703 39.828 18.119 1.00 97.12 528 LEU A C 1
ATOM 4123 O O . LEU A 1 528 ? -9.250 39.759 19.258 1.00 97.12 528 LEU A O 1
ATOM 4127 N N . LEU A 1 529 ? -10.199 38.759 17.489 1.00 96.75 529 LEU A N 1
ATOM 4128 C CA . LEU A 1 529 ? -10.228 37.420 18.091 1.00 96.75 529 LEU A CA 1
ATOM 4129 C C . LEU A 1 529 ? -8.815 36.928 18.422 1.00 96.75 529 LEU A C 1
ATOM 4131 O O . LEU A 1 529 ? -8.580 36.429 19.516 1.00 96.75 529 LEU A O 1
ATOM 4135 N N . GLY A 1 530 ? -7.841 37.168 17.539 1.00 95.75 530 GLY A N 1
ATOM 4136 C CA . GLY A 1 530 ? -6.440 36.865 17.824 1.00 95.75 530 GLY A CA 1
ATOM 4137 C C . GLY A 1 530 ? -5.877 37.669 19.002 1.00 95.75 530 GLY A C 1
ATOM 4138 O O . GLY A 1 530 ? -5.064 37.154 19.767 1.00 95.75 530 GLY A O 1
ATOM 4139 N N . PHE A 1 531 ? -6.299 38.926 19.181 1.00 95.69 531 PHE A N 1
ATOM 4140 C CA . PHE A 1 531 ? -5.947 39.715 20.367 1.00 95.69 531 PHE A CA 1
ATOM 4141 C C . PHE A 1 531 ? -6.562 39.132 21.646 1.00 95.69 531 PHE A C 1
ATOM 4143 O O . PHE A 1 531 ? -5.843 38.981 22.634 1.00 95.69 531 PHE A O 1
ATOM 4150 N N . ILE A 1 532 ? -7.841 38.747 21.605 1.00 94.81 532 ILE A N 1
ATOM 4151 C CA . ILE A 1 532 ? -8.555 38.116 22.724 1.00 94.81 532 ILE A CA 1
ATOM 4152 C C . ILE A 1 532 ? -7.858 36.814 23.132 1.00 94.81 532 ILE A C 1
ATOM 4154 O O . ILE A 1 532 ? -7.503 36.658 24.297 1.00 94.81 532 ILE A O 1
ATOM 4158 N N . SER A 1 533 ? -7.552 35.925 22.179 1.00 93.00 533 SER A N 1
ATOM 4159 C CA . SER A 1 533 ? -6.847 34.666 22.455 1.00 93.00 533 SER A CA 1
ATOM 4160 C C . SER A 1 533 ? -5.481 34.892 23.106 1.00 93.00 533 SER A C 1
ATOM 4162 O O . SER A 1 533 ? -5.145 34.218 24.075 1.00 93.00 533 SER A O 1
ATOM 4164 N N . ARG A 1 534 ? -4.705 35.884 22.641 1.00 91.12 534 ARG A N 1
ATOM 4165 C CA . ARG A 1 534 ? -3.402 36.215 23.248 1.00 91.12 534 ARG A CA 1
ATOM 4166 C C . ARG A 1 534 ? -3.527 36.745 24.675 1.00 91.12 534 ARG A C 1
ATOM 4168 O O . ARG A 1 534 ? -2.672 36.444 25.496 1.00 91.12 534 ARG A O 1
ATOM 4175 N N . LYS A 1 535 ? -4.563 37.535 24.965 1.00 88.62 535 LYS A N 1
ATOM 4176 C CA . LYS A 1 535 ? -4.820 38.107 26.299 1.00 88.62 535 LYS A CA 1
ATOM 4177 C C . LYS A 1 535 ? -5.505 37.144 27.271 1.00 88.62 535 LYS A C 1
ATOM 4179 O O . LYS A 1 535 ? -5.565 37.443 28.457 1.00 88.62 535 LYS A O 1
ATOM 4184 N N . LEU A 1 536 ? -6.033 36.028 26.773 1.00 82.00 536 LEU A N 1
ATOM 4185 C CA . LEU A 1 536 ? -6.535 34.919 27.587 1.00 82.00 536 LEU A CA 1
ATOM 4186 C C . LEU A 1 536 ? -5.441 33.900 27.933 1.00 82.00 536 LEU A C 1
ATOM 4188 O O . LEU A 1 536 ? -5.578 33.175 28.909 1.00 82.00 536 LEU A O 1
ATOM 4192 N N . LEU A 1 537 ? -4.379 33.816 27.127 1.00 77.88 537 LEU A N 1
ATOM 4193 C CA . LEU A 1 537 ? -3.279 32.864 27.327 1.00 77.88 537 LEU A CA 1
ATOM 4194 C C . LEU A 1 537 ? -2.117 33.416 28.166 1.00 77.88 537 LEU A C 1
ATOM 4196 O O . LEU A 1 537 ? -1.283 32.631 28.617 1.00 77.88 537 LEU A O 1
ATOM 4200 N N . GLY A 1 538 ? -2.036 34.737 28.336 1.00 57.88 538 GLY A N 1
ATOM 4201 C CA . GLY A 1 538 ? -1.008 35.418 29.126 1.00 57.88 538 GLY A CA 1
ATOM 4202 C C . GLY A 1 538 ? -1.625 36.254 30.224 1.00 57.88 538 GLY A C 1
ATOM 4203 O O . GLY A 1 538 ? -1.069 36.215 31.342 1.00 57.88 538 GLY A O 1
#

Mean predicted aligned error: 21.36 Å

Organism: NCBI:txid174260

InterPro domains:
  IPR001660 Sterile alpha motif domain [PF07647] (484-526)
  IPR001660 Sterile alpha motif domain [PS50105] (475-529)
  IPR001660 Sterile alpha motif domain [SM00454] (472-538)
  IPR013761 Sterile alpha motif/pointed domain superfamily [G3DSA:1.10.150.50] (476-533)
  IPR013761 Sterile alpha motif/pointed domain superfamily [SSF47769] (474-533)

Foldseek 3Di:
DDDDDDDDDDPPPPPPPPPQLFAKAWEQADDFQQARDDGTDIFGQHAPPPPLWPVSRQLRVLVVVCVVVVHDSVFKFWDWKWWQDPPDPTRGTDTQDTRVSSVVVCVVQPQADPVRHGDPDHTYMYTDMDTPVPPDPPPGDHPPPDDDDDPLQFEKEWEQAADLAQQDRDHDIDIDGGHGNPDFPVNVVVSCPVGPPQWQCLLFKWWDAPPGSHTHGDPDSVSVVVQQVSCDDPSGRYHTYIYTYGPVVVVPDARDVNSVVVSPPPDPPVVVPDPDDDDDPPPPPVVVVSVVSVVVSVVSNPPDDDPDPVVVQLVVQLVQLCVVCVVVVNNQQDDPQLSSVVSVCCVVVVAVGNVGRDPCVVVCVRVVDHGDPPPPPPDDDPPDPCVVVVVVVVVVVVVVVVVVVVVVVVVVVVVVVVVVVVVVVVVVVVVVVVVVVVVCVVPPDDDDDDDDDDDDDDDDDPPDDPPLQCQQQVFFLVNVCVVCVVLVNNVLSVLSVVVRPGSNNLLPDDLVNVVVSVPPDPVSSVSSVVVSVVSSRD

Secondary structure (DSSP, 8-state):
---------------------PEEEEEESEEETTEEESPPEEEEEPPSSS--SHHHHHHHHHHHHHHHTT--GGGEEEEEEEEE-TTSSS-BEEEE-HHHHHHHHHHHS-SB-TTSPBP--PPEEEEEEEETT-----TTS------SS--TTEEEEEEEE-EEETTEE-SPEEEEEEEETT--HHHHHHHHHHHSTTEEEEEEEEE--TT-SS-EEE-SHHHHHHHHHHHEETTEE--EEEEEEEGGGGGSSPPPHHHHHHHS-S-TTGGGS---SPPP----TTHHHHHHHHHHHHHHT-SS----THHHHHHHHHHHHHHHHHHTT-GGG--HHHHHHHHHHHHTTSS-STTS---GGGGTTTSSSPPPP---TT------SSHHHHHHHHHHHHHHHHHHHHHHHHHHHHHHHHHHHHHHHHHHHHHHHHHHHHHHHHTSPPP--------------------TTHHHHT--HHHHHHHHHHTT-GGGHHHHHHTT--HHHHTT--HHHHHHTT---HHHHHHHHHHHHHHHH-

Radius of gyration: 39.17 Å; Cα contacts (8 Å, |Δi|>4): 563; chains: 1; bounding box: 73×138×122 Å

Nearest PDB structures (foldseek):
  8b10-assembly1_F  TM=9.336E-01  e=4.672E-04  Homo sapiens
  8atj-assembly1_AAA  TM=9.562E-01  e=8.861E-04  Homo sapiens
  8b10-assembly1_E  TM=9.163E-01  e=9.955E-04  Homo sapiens
  2f3n-assembly1_A  TM=9.399E-01  e=1.586E-03  Rattus norvegicus
  5j8y-assembly1_C  TM=8.670E-01  e=5.380E-03  Drosophila melanogaster